Protein 3QZR (pdb70)

Secondary structure (DSSP, 8-state):
-HHHHHHHHHHHHHEEEEEETTEEEEEEEEEBTEEEEEGGG---SEEEETTEEEEEEEEEE---TT----SEEEEEE-SS--B---GGGS-SS---EEEEEEEE--SSS-SEEEEEEEEEEEEEEEETTEEEEEEEEESS---TT-TTPEEEETTEEEEEEEEE-SS-EEEEE--GGGG-/-HHHHHHHHHEEEEEETTEEEEEEEEEBTEEEEEGGG---SEEEETTEEEEEEEEEE---TT-S--SEEEEEE--SS-B---GGGS-SS---EEEEEEEE--SSS-SEEEEEEEEEEEEEEEETTEEEEEEEEESS---TT-TTPEEEETTEEEEEEEEE-SS-EEEEE--GGGG-

Radius of gyration: 22.81 Å; Cα contacts (8 Å, |Δi|>4): 1149; chains: 2; bounding box: 52×54×56 Å

Organism: Human enterovirus 71 (NCBI:txid39054)

Foldseek 3Di:
DLWVVQLLVQCVQFWWWKAAPQGTFIWGHAWFQKIKFFVSRVHDQWIATPNDIWGWPDKAFDADPVRAGLRMIMTGTPDPDTGDHLLVQEAQDADWDAWKWWFTDYPVQHGDIDTQGTWAFDFWDCAVNGTHGQKTKTQAQDDPNRFQTWITGRSHTFFTWDDDDRGMTMTRTDHSVSPD/DLLVVQQVQFWWWKAAPQGTFIWGAAKFQKIKFFVSRVHDQWIATPNDIWGWPDKDFDADPVGAGLRMIMTGTDDPDIGDHLLVQAAQDADWDAQKWWFTDHPVDHGDIDRQGTWAADFWDCAVNRIHGQKTKGQDQDDPNRFQTWIDDPSHTFFTWDDDDRGMTMTRTDHSVVPD

Sequence (356 aa):
GPSSLDFALSSLLRRRRNVRQVQQTDQGHFTMLGVRRDRLAVLPRRHHSQQPGKKTTIWWIEEHKKLVNVLDDAVVEELLVVDDEEQQGGVVNNLALTLLIITLDDTNEEKFRRDITKKFIPEENISSTASDATLVINTEEHMPSMMFFVPVGDVVQQYGFLNNLSGKKPTHHRRTMMMYNNFPTKKAGQCGGVVTTSSVGKKIIGIHIGGNGRRQQGFCAGLKRSYFADFALSSLLRRRRNVRRQVQQTTDQGHFTMLGVRRDRRLAVVLPRRHHSQQPGKKTIWWIEEHKKLVNVLDAVVEELLVVDDEEQQQGGVVNLALTLITLDTTNEEKFRRDITKKFIPENNISSTASDATLVINTEHHMPSMMFFVPVGDDVVQQYGFFLNLSGKKPPTHHRRTMMYNFPTKKAGQCGGVVTTSVGKKIIGIHIGGNGRQQGFCAGLKRSYFA

InterPro domains:
  IPR000199 Peptidase C3A/C3B, picornaviral [PF00548] (1-166)
  IPR009003 Peptidase S1, PA clan [SSF50494] (2-183)
  IPR044067 Picornavirales 3C/3C-like protease domain [PS51874] (1-179)

Solvent-accessible surface area: 16032 Å² total; per-residue (Å²): 79,103,25,98,92,24,0,61,46,1,15,175,121,0,2,33,29,4,67,14,151,87,22,36,9,0,0,0,0,0,84,69,92,24,0,1,0,2,67,114,0,113,21,38,167,74,2,110,17,77,135,120,97,12,70,9,85,76,48,68,77,14,112,25,38,26,67,26,28,4,6,2,7,30,1,36,3,68,34,142,73,110,7,81,72,0,18,172,75,0,18,39,63,34,23,74,16,75,101,2,2,0,0,0,9,1,86,130,45,73,66,64,69,19,93,7,30,84,1,65,113,99,14,98,19,93,45,125,66,97,71,1,50,13,0,0,26,1,114,56,58,8,123,96,30,13,26,0,0,0,0,0,15,86,28,60,0,0,0,0,4,13,10,45,93,48,200,41,0,8,0,1,2,0,2,70,9,15,7,87,155,55,17,101,36,0,14,174,95,0,0,52,31,4,71,14,152,100,23,38,13,0,0,0,0,0,53,59,98,26,0,1,0,0,57,53,0,103,22,40,176,77,2,111,21,71,135,137,99,14,66,14,90,76,48,78,84,11,102,25,59,52,61,40,30,4,3,2,1,27,1,36,5,70,38,169,118,146,20,63,78,0,15,151,80,0,19,37,52,34,29,59,14,80,121,1,35,0,0,0,7,1,90,132,48,73,62,63,81,18,93,4,25,80,0,60,150,107,27,112,17,101,38,120,61,80,71,1,40,26,3,4,31,0,105,55,58,8,116,98,29,13,21,1,0,0,0,6,9,130,31,57,0,0,0,0,4,3,9,44,93,47,188,42,0,10,0,1,2,0,2,46,6,19,4,76

Nearest PDB structures (foldseek):
  3qzr-assembly2_B  TM=1.006E+00  e=8.701E-36  Enterovirus A71
  3r0f-assembly2_B  TM=1.005E+00  e=1.013E-34  Enterovirus A71
  3qzq-assembly2_B  TM=1.000E+00  e=8.560E-34  Enterovirus A71
  3sjk-assembly1_A  TM=9.995E-01  e=2.489E-33  Enterovirus A71
  5c1y-assembly1_A  TM=9.981E-01  e=2.237E-33  Enterovirus A71

Structure (mmCIF, N/CA/C/O backbone):
data_3QZR
#
_entry.id   3QZR
#
_cell.length_a   69.785
_cell.length_b   97.822
_cell.length_c   102.540
_cell.angle_alpha   90.00
_cell.angle_beta   90.00
_cell.angle_gamma   90.00
#
_symmetry.space_group_name_H-M   'I 21 21 21'
#
loop_
_entity.id
_entity.type
_entity.pdbx_description
1 polymer '3C protein'
2 non-polymer '4-{2-(4-FLUORO-BENZYL)-6-METHYL-5-[(5-METHYL-ISOXAZOLE-3-CARBONYL)-AMINO]-4-OXO-HEPTANOYLAMINO}-5-(2-OXO-PYRROLIDIN-3-YL)-PENTANOIC ACID ETHYL ESTER'
3 non-polymer 1,2-ETHANEDIOL
4 water water
#
loop_
_atom_site.group_PDB
_atom_site.id
_atom_site.type_symbol
_atom_site.label_atom_id
_atom_site.label_alt_id
_atom_site.label_comp_id
_atom_site.label_asym_id
_atom_site.label_entity_id
_atom_site.label_seq_id
_atom_site.pdbx_PDB_ins_code
_atom_site.Cartn_x
_atom_site.Cartn_y
_atom_site.Cartn_z
_atom_site.occupancy
_atom_site.B_iso_or_equiv
_atom_site.auth_seq_id
_atom_site.auth_comp_id
_atom_site.auth_asym_id
_atom_site.auth_atom_id
_atom_site.pdbx_PDB_model_num
ATOM 1 N N . GLY A 1 5 ? 18.031 -17.840 2.978 1.00 34.24 1 GLY A N 1
ATOM 2 C CA . GLY A 1 5 ? 17.424 -17.991 1.620 1.00 33.00 1 GLY A CA 1
ATOM 3 C C . GLY A 1 5 ? 15.906 -17.859 1.546 1.00 30.83 1 GLY A C 1
ATOM 4 O O . GLY A 1 5 ? 15.397 -16.954 0.899 1.00 30.60 1 GLY A O 1
ATOM 8 N N . PRO A 1 6 ? 15.169 -18.775 2.188 1.00 30.46 2 PRO A N 1
ATOM 9 C CA . PRO A 1 6 ? 13.707 -18.795 2.020 1.00 30.31 2 PRO A CA 1
ATOM 10 C C . PRO A 1 6 ? 13.007 -17.466 2.370 1.00 28.15 2 PRO A C 1
ATOM 11 O O . PRO A 1 6 ? 12.043 -17.070 1.714 1.00 27.71 2 PRO A O 1
ATOM 22 N N . SER A 1 7 ? 13.517 -16.791 3.395 1.00 27.76 3 SER A N 1
ATOM 23 C CA A SER A 1 7 ? 12.948 -15.544 3.889 0.35 26.95 3 SER A CA 1
ATOM 24 C CA B SER A 1 7 ? 12.939 -15.539 3.874 0.65 26.85 3 SER A CA 1
ATOM 25 C C . SER A 1 7 ? 13.145 -14.355 2.940 1.00 25.66 3 SER A C 1
ATOM 26 O O . SER A 1 7 ? 12.203 -13.576 2.646 1.00 25.29 3 SER A O 1
ATOM 41 N N . LEU A 1 8 ? 14.381 -14.171 2.510 1.00 25.56 4 LEU A N 1
ATOM 42 C CA . LEU A 1 8 ? 14.707 -13.074 1.621 1.00 24.60 4 LEU A CA 1
ATOM 43 C C . LEU A 1 8 ? 14.057 -13.357 0.298 1.00 22.94 4 LEU A C 1
ATOM 44 O O . LEU A 1 8 ? 13.573 -12.440 -0.383 1.00 22.10 4 LEU A O 1
ATOM 60 N N . ASP A 1 9 ? 13.996 -14.636 -0.045 1.00 23.66 5 ASP A N 1
ATOM 61 C CA . ASP A 1 9 ? 13.391 -15.063 -1.286 1.00 23.27 5 ASP A CA 1
ATOM 62 C C . ASP A 1 9 ? 11.892 -14.778 -1.255 1.00 21.80 5 ASP A C 1
ATOM 63 O O . ASP A 1 9 ? 11.335 -14.323 -2.243 1.00 22.81 5 ASP A O 1
ATOM 72 N N . PHE A 1 10 ? 11.237 -15.032 -0.120 1.00 21.02 6 PHE A N 1
ATOM 73 C CA . PHE A 1 10 ? 9.807 -14.750 0.015 1.00 18.84 6 PHE A CA 1
ATOM 74 C C . PHE A 1 10 ? 9.554 -13.269 -0.210 1.00 16.18 6 PHE A C 1
ATOM 75 O O . PHE A 1 10 ? 8.601 -12.868 -0.896 1.00 17.37 6 PHE A O 1
ATOM 92 N N . ALA A 1 11 ? 10.406 -12.446 0.390 1.00 16.44 7 ALA A N 1
ATOM 93 C CA . ALA A 1 11 ? 10.257 -11.016 0.261 1.00 16.12 7 ALA A CA 1
ATOM 94 C C . ALA A 1 11 ? 10.349 -10.585 -1.217 1.00 15.04 7 ALA A C 1
ATOM 95 O O . ALA A 1 11 ? 9.561 -9.781 -1.713 1.00 14.24 7 ALA A O 1
ATOM 102 N N . LEU A 1 12 ? 11.312 -11.143 -1.939 1.00 17.58 8 LEU A N 1
ATOM 103 C CA . LEU A 1 12 ? 11.479 -10.795 -3.348 1.00 18.96 8 LEU A CA 1
ATOM 104 C C . LEU A 1 12 ? 10.268 -11.184 -4.215 1.00 18.97 8 LEU A C 1
ATOM 105 O O . LEU A 1 12 ? 9.824 -10.400 -5.059 1.00 19.11 8 LEU A O 1
ATOM 121 N N . SER A 1 13 ? 9.666 -12.342 -3.970 1.00 20.47 9 SER A N 1
ATOM 122 C CA A SER A 1 13 ? 8.460 -12.724 -4.706 0.50 20.34 9 SER A CA 1
ATOM 123 C CA B SER A 1 13 ? 8.455 -12.727 -4.689 0.50 20.24 9 SER A CA 1
ATOM 124 C C . SER A 1 13 ? 7.301 -11.743 -4.436 1.00 18.94 9 SER A C 1
ATOM 125 O O . SER A 1 13 ? 6.552 -11.319 -5.331 1.00 20.02 9 SER A O 1
ATOM 140 N N . LEU A 1 14 ? 7.156 -11.345 -3.201 1.00 15.25 10 LEU A N 1
ATOM 141 C CA . LEU A 1 14 ? 6.078 -10.452 -2.824 1.00 13.86 10 LEU A CA 1
ATOM 142 C C . LEU A 1 14 ? 6.253 -9.110 -3.513 1.00 13.49 10 LEU A C 1
ATOM 143 O O . LEU A 1 14 ? 5.291 -8.486 -3.957 1.00 13.27 10 LEU A O 1
ATOM 159 N N . LEU A 1 15 ? 7.495 -8.649 -3.556 1.00 14.72 11 LEU A N 1
ATOM 160 C CA . LEU A 1 15 ? 7.774 -7.370 -4.178 1.00 15.53 11 LEU A CA 1
ATOM 161 C C . LEU A 1 15 ? 7.172 -7.338 -5.593 1.00 15.55 11 LEU A C 1
ATOM 162 O O . LEU A 1 15 ? 6.454 -6.397 -5.987 1.00 15.86 11 LEU A O 1
ATOM 178 N N . ARG A 1 16 ? 7.461 -8.371 -6.372 1.00 19.15 12 ARG A N 1
ATOM 179 C CA A ARG A 1 16 ? 7.049 -8.362 -7.764 0.52 20.31 12 ARG A CA 1
ATOM 180 C CA B ARG A 1 16 ? 7.053 -8.418 -7.772 0.48 20.47 12 ARG A CA 1
ATOM 181 C C . ARG A 1 16 ? 5.543 -8.406 -7.975 1.00 19.82 12 ARG A C 1
ATOM 182 O O . ARG A 1 16 ? 5.014 -7.693 -8.813 1.00 20.58 12 ARG A O 1
ATOM 223 N N . ARG A 1 17 ? 4.844 -9.232 -7.225 1.00 19.09 13 ARG A N 1
ATOM 224 C CA A ARG A 1 17 ? 3.429 -9.470 -7.476 0.41 18.42 13 ARG A CA 1
ATOM 225 C CA B ARG A 1 17 ? 3.429 -9.450 -7.490 0.59 18.40 13 ARG A CA 1
ATOM 226 C C . ARG A 1 17 ? 2.492 -8.561 -6.670 1.00 16.16 13 ARG A C 1
ATOM 227 O O . ARG A 1 17 ? 1.313 -8.390 -7.016 1.00 16.34 13 ARG A O 1
ATOM 268 N N . ASN A 1 18 ? 2.981 -7.981 -5.581 1.00 13.19 14 ASN A N 1
ATOM 269 C CA . ASN A 1 18 ? 2.073 -7.322 -4.635 1.00 10.78 14 ASN A CA 1
ATOM 270 C C . ASN A 1 18 ? 2.538 -5.981 -4.058 1.00 9.93 14 ASN A C 1
ATOM 271 O O . ASN A 1 18 ? 1.860 -5.425 -3.207 1.00 12.71 14 ASN A O 1
ATOM 282 N N . VAL A 1 19 ? 3.701 -5.478 -4.427 1.00 9.15 15 VAL A N 1
ATOM 283 C CA . VAL A 1 19 ? 4.175 -4.242 -3.820 1.00 9.24 15 VAL A CA 1
ATOM 284 C C . VAL A 1 19 ? 4.332 -3.193 -4.904 1.00 11.10 15 VAL A C 1
ATOM 285 O O . VAL A 1 19 ? 4.941 -3.465 -5.917 1.00 15.17 15 VAL A O 1
ATOM 298 N N . ARG A 1 20 ? 3.748 -2.015 -4.702 1.00 9.15 16 ARG A N 1
ATOM 299 C CA . ARG A 1 20 ? 3.673 -1.009 -5.753 1.00 9.04 16 ARG A CA 1
ATOM 300 C C . ARG A 1 20 ? 4.111 0.369 -5.246 1.00 7.89 16 ARG A C 1
ATOM 301 O O . ARG A 1 20 ? 3.909 0.729 -4.081 1.00 8.52 16 ARG A O 1
ATOM 322 N N . GLN A 1 21 ? 4.675 1.154 -6.164 1.00 7.64 17 GLN A N 1
ATOM 323 C CA . GLN A 1 21 ? 5.053 2.531 -5.907 1.00 7.62 17 GLN A CA 1
ATOM 324 C C . GLN A 1 21 ? 3.844 3.444 -6.050 1.00 7.32 17 GLN A C 1
ATOM 325 O O . GLN A 1 21 ? 3.176 3.415 -7.087 1.00 8.36 17 GLN A O 1
ATOM 339 N N . VAL A 1 22 ? 3.589 4.280 -5.046 1.00 7.36 18 VAL A N 1
ATOM 340 C CA . VAL A 1 22 ? 2.489 5.220 -5.113 1.00 7.66 18 VAL A CA 1
ATOM 341 C C . VAL A 1 22 ? 2.926 6.607 -4.681 1.00 7.80 18 VAL A C 1
ATOM 342 O O . VAL A 1 22 ? 3.933 6.818 -3.995 1.00 8.16 18 VAL A O 1
ATOM 355 N N . GLN A 1 23 ? 2.131 7.579 -5.107 1.00 8.72 19 GLN A N 1
ATOM 356 C CA A GLN A 1 23 ? 2.288 8.961 -4.658 0.64 9.52 19 GLN A CA 1
ATOM 357 C CA B GLN A 1 23 ? 2.279 8.961 -4.662 0.36 10.15 19 GLN A CA 1
ATOM 358 C C . GLN A 1 23 ? 0.921 9.561 -4.393 1.00 9.85 19 GLN A C 1
ATOM 359 O O . GLN A 1 23 ? 0.010 9.446 -5.219 1.00 10.50 19 GLN A O 1
ATOM 386 N N . THR A 1 24 ? 0.787 10.202 -3.240 1.00 10.53 20 THR A N 1
ATOM 387 C CA . THR A 1 24 ? -0.386 11.005 -2.911 1.00 11.34 20 THR A CA 1
ATOM 388 C C . THR A 1 24 ? 0.094 12.458 -2.734 1.00 12.16 20 THR A C 1
ATOM 389 O O . THR A 1 24 ? 1.282 12.755 -2.866 1.00 12.69 20 THR A O 1
ATOM 400 N N . ASP A 1 25 ? -0.799 13.369 -2.358 1.00 13.61 21 ASP A N 1
ATOM 401 C CA . ASP A 1 25 ? -0.371 14.730 -2.053 1.00 15.53 21 ASP A CA 1
ATOM 402 C C . ASP A 1 25 ? 0.550 14.781 -0.840 1.00 14.75 21 ASP A C 1
ATOM 403 O O . ASP A 1 25 ? 1.201 15.789 -0.617 1.00 16.24 21 ASP A O 1
ATOM 412 N N . GLN A 1 26 ? 0.606 13.713 -0.049 1.00 13.68 22 GLN A N 1
ATOM 413 C CA . GLN A 1 26 ? 1.511 13.664 1.098 1.00 14.68 22 GLN A CA 1
ATOM 414 C C . GLN A 1 26 ? 2.901 13.143 0.751 1.00 14.58 22 GLN A C 1
ATOM 415 O O . GLN A 1 26 ? 3.788 13.158 1.600 1.00 16.46 22 GLN A O 1
ATOM 429 N N . GLY A 1 27 ? 3.089 12.666 -0.474 1.00 13.81 23 GLY A N 1
ATOM 430 C CA . GLY A 1 27 ? 4.393 12.198 -0.904 1.00 13.72 23 GLY A CA 1
ATOM 431 C C . GLY A 1 27 ? 4.417 10.778 -1.434 1.00 11.83 23 GLY A C 1
ATOM 432 O O . GLY A 1 27 ? 3.408 10.258 -1.888 1.00 11.48 23 GLY A O 1
ATOM 436 N N . HIS A 1 28 ? 5.593 10.170 -1.369 1.00 11.22 24 HIS A N 1
ATOM 437 C CA . HIS A 1 28 ? 5.841 8.864 -1.926 1.00 10.63 24 HIS A CA 1
ATOM 438 C C . HIS A 1 28 ? 5.697 7.786 -0.857 1.00 9.32 24 HIS A C 1
ATOM 439 O O . HIS A 1 28 ? 6.239 7.923 0.246 1.00 11.05 24 HIS A O 1
ATOM 454 N N . PHE A 1 29 ? 5.020 6.703 -1.214 1.00 8.20 25 PHE A N 1
ATOM 455 C CA . PHE A 1 29 ? 4.791 5.586 -0.308 1.00 7.85 25 PHE A CA 1
ATOM 456 C C . PHE A 1 29 ? 4.896 4.277 -1.046 1.00 7.19 25 PHE A C 1
ATOM 457 O O . PHE A 1 29 ? 4.718 4.205 -2.257 1.00 7.89 25 PHE A O 1
ATOM 474 N N . THR A 1 30 ? 5.132 3.222 -0.275 1.00 6.38 26 THR A N 1
ATOM 475 C CA . THR A 1 30 ? 5.000 1.851 -0.745 1.00 6.40 26 THR A CA 1
ATOM 476 C C . THR A 1 30 ? 3.576 1.370 -0.425 1.00 6.45 26 THR A C 1
ATOM 477 O O . THR A 1 30 ? 3.063 1.678 0.642 1.00 7.51 26 THR A O 1
ATOM 488 N N . MET A 1 31 ? 2.961 0.646 -1.362 1.00 6.56 27 MET A N 1
ATOM 489 C CA . MET A 1 31 ? 1.623 0.101 -1.184 1.00 6.60 27 MET A CA 1
ATOM 490 C C . MET A 1 31 ? 1.649 -1.413 -1.288 1.00 6.44 27 MET A C 1
ATOM 491 O O . MET A 1 31 ? 2.250 -1.967 -2.188 1.00 7.89 27 MET A O 1
ATOM 505 N N . LEU A 1 32 ? 0.982 -2.081 -0.345 1.00 6.74 28 LEU A N 1
ATOM 506 C CA . LEU A 1 32 ? 0.775 -3.524 -0.405 1.00 6.51 28 LEU A CA 1
ATOM 507 C C . LEU A 1 32 ? -0.588 -3.838 -1.032 1.00 6.62 28 LEU A C 1
ATOM 508 O O . LEU A 1 32 ? -1.623 -3.487 -0.496 1.00 7.55 28 LEU A O 1
ATOM 524 N N . GLY A 1 33 ? -0.557 -4.496 -2.185 1.00 7.40 29 GLY A N 1
ATOM 525 C CA . GLY A 1 33 ? -1.761 -5.058 -2.793 1.00 8.05 29 GLY A CA 1
ATOM 526 C C . GLY A 1 33 ? -2.084 -6.361 -2.083 1.00 7.47 29 GLY A C 1
ATOM 527 O O . GLY A 1 33 ? -1.236 -7.225 -1.923 1.00 8.88 29 GLY A O 1
ATOM 531 N N . VAL A 1 34 ? -3.318 -6.488 -1.622 1.00 8.04 30 VAL A N 1
ATOM 532 C CA . VAL A 1 34 ? -3.703 -7.598 -0.761 1.00 8.95 30 VAL A CA 1
ATOM 533 C C . VAL A 1 34 ? -4.441 -8.712 -1.505 1.00 8.95 30 VAL A C 1
ATOM 534 O O . VAL A 1 34 ? -4.119 -9.897 -1.374 1.00 9.96 30 VAL A O 1
ATOM 547 N N A ARG A 1 35 ? -5.463 -8.332 -2.270 0.43 9.53 31 ARG A N 1
ATOM 548 N N B ARG A 1 35 ? -5.417 -8.322 -2.316 0.57 9.00 31 ARG A N 1
ATOM 549 C CA A ARG A 1 35 ? -6.247 -9.290 -3.058 0.43 10.39 31 ARG A CA 1
ATOM 550 C CA B ARG A 1 35 ? -6.263 -9.272 -3.037 0.57 9.62 31 ARG A CA 1
ATOM 551 C C A ARG A 1 35 ? -7.175 -8.536 -4.001 0.43 10.00 31 ARG A C 1
ATOM 552 C C B ARG A 1 35 ? -7.074 -8.455 -4.025 0.57 9.41 31 ARG A C 1
ATOM 553 O O A ARG A 1 35 ? -7.915 -7.641 -3.594 0.43 10.58 31 ARG A O 1
ATOM 554 O O B ARG A 1 35 ? -7.593 -7.394 -3.675 0.57 10.30 31 ARG A O 1
ATOM 595 N N . ASP A 1 36 ? -7.153 -8.918 -5.270 1.00 10.94 32 ASP A N 1
ATOM 596 C CA . ASP A 1 36 ? -7.991 -8.278 -6.282 1.00 11.66 32 ASP A CA 1
ATOM 597 C C . ASP A 1 36 ? -7.740 -6.785 -6.335 1.00 9.92 32 ASP A C 1
ATOM 598 O O . ASP A 1 36 ? -6.633 -6.397 -6.651 1.00 10.69 32 ASP A O 1
ATOM 608 N N . ARG A 1 37 ? -8.718 -5.921 -6.044 1.00 9.71 33 ARG A N 1
ATOM 609 C CA . ARG A 1 37 ? -8.515 -4.470 -6.116 1.00 9.79 33 ARG A CA 1
ATOM 610 C C . ARG A 1 37 ? -8.273 -3.824 -4.746 1.00 8.61 33 ARG A C 1
ATOM 611 O O . ARG A 1 37 ? -8.223 -2.604 -4.631 1.00 9.51 33 ARG A O 1
ATOM 632 N N . LEU A 1 38 ? -8.103 -4.639 -3.708 1.00 8.40 34 LEU A N 1
ATOM 633 C CA . LEU A 1 38 ? -7.922 -4.181 -2.333 1.00 8.56 34 LEU A CA 1
ATOM 634 C C . LEU A 1 38 ? -6.437 -4.045 -2.006 1.00 8.00 34 LEU A C 1
ATOM 635 O O . LEU A 1 38 ? -5.646 -4.976 -2.213 1.00 9.05 34 LEU A O 1
ATOM 651 N N . ALA A 1 39 ? -6.077 -2.894 -1.454 1.00 8.04 35 ALA A N 1
ATOM 652 C CA . ALA A 1 39 ? -4.712 -2.605 -1.040 1.00 8.09 35 ALA A CA 1
ATOM 653 C C . ALA A 1 39 ? -4.716 -1.893 0.299 1.00 7.72 35 ALA A C 1
ATOM 654 O O . ALA A 1 39 ? -5.752 -1.443 0.783 1.00 9.03 35 ALA A O 1
ATOM 661 N N . VAL A 1 40 ? -3.542 -1.777 0.891 1.00 8.50 36 VAL A N 1
ATOM 662 C CA . VAL A 1 40 ? -3.383 -1.089 2.164 1.00 8.47 36 VAL A CA 1
ATOM 663 C C . VAL A 1 40 ? -2.225 -0.104 2.084 1.00 8.55 36 VAL A C 1
ATOM 664 O O . VAL A 1 40 ? -1.207 -0.362 1.469 1.00 9.31 36 VAL A O 1
ATOM 677 N N . LEU A 1 41 ? -2.423 1.031 2.758 1.00 9.04 37 LEU A N 1
ATOM 678 C CA . LEU A 1 41 ? -1.483 2.149 2.834 1.00 10.03 37 LEU A CA 1
ATOM 679 C C . LEU A 1 41 ? -1.384 2.627 4.266 1.00 9.31 37 LEU A C 1
ATOM 680 O O . LEU A 1 41 ? -2.317 2.481 5.034 1.00 9.89 37 LEU A O 1
ATOM 696 N N . PRO A 1 42 ? -0.292 3.316 4.616 1.00 9.67 38 PRO A N 1
ATOM 697 C CA . PRO A 1 42 ? -0.297 4.051 5.897 1.00 10.02 38 PRO A CA 1
ATOM 698 C C . PRO A 1 42 ? -1.381 5.115 5.870 1.00 9.69 38 PRO A C 1
ATOM 699 O O . PRO A 1 42 ? -1.571 5.811 4.868 1.00 10.86 38 PRO A O 1
ATOM 710 N N . ARG A 1 43 ? -2.066 5.284 6.993 1.00 11.00 39 ARG A N 1
ATOM 711 C CA A ARG A 1 43 ? -3.083 6.319 7.175 0.25 11.78 39 ARG A CA 1
ATOM 712 C CA B ARG A 1 43 ? -3.091 6.300 7.089 0.75 12.12 39 ARG A CA 1
ATOM 713 C C . ARG A 1 43 ? -2.541 7.705 6.773 1.00 10.89 39 ARG A C 1
ATOM 714 O O . ARG A 1 43 ? -3.229 8.511 6.138 1.00 11.27 3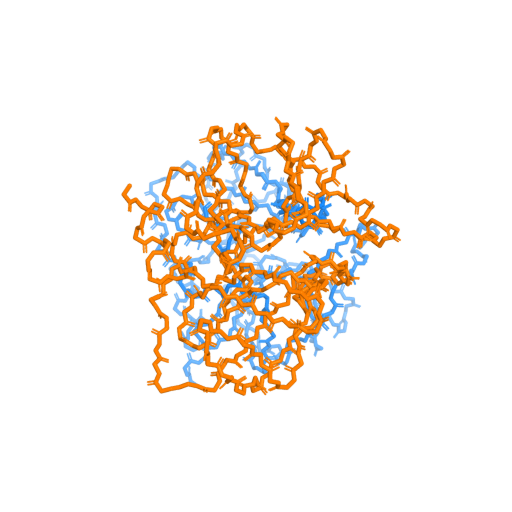9 ARG A O 1
ATOM 755 N N . HIS A 1 44 ? -1.297 7.972 7.161 1.00 11.23 40 HIS A N 1
ATOM 756 C CA A HIS A 1 44 ? -0.666 9.264 6.962 0.61 11.70 40 HIS A CA 1
ATOM 757 C CA B HIS A 1 44 ? -0.712 9.302 6.965 0.39 11.70 40 HIS A CA 1
ATOM 758 C C . HIS A 1 44 ? -0.536 9.640 5.488 1.00 10.91 40 HIS A C 1
ATOM 759 O O . HIS A 1 44 ? -0.382 10.813 5.155 1.00 11.81 40 HIS A O 1
ATOM 784 N N . SER A 1 45 ? -0.616 8.657 4.594 1.00 10.55 41 SER A N 1
ATOM 785 C CA . SER A 1 45 ? -0.565 8.976 3.159 1.00 11.18 41 SER A CA 1
ATOM 786 C C . SER A 1 45 ? -1.811 9.713 2.675 1.00 10.86 41 SER A C 1
ATOM 787 O O . SER A 1 45 ? -1.785 10.351 1.636 1.00 11.54 41 SER A O 1
ATOM 795 N N . GLN A 1 46 ? -2.910 9.601 3.416 1.00 11.74 42 GLN A N 1
ATOM 796 C CA A GLN A 1 46 ? -4.148 10.318 3.108 0.43 13.11 42 GLN A CA 1
ATOM 797 C CA B GLN A 1 46 ? -4.141 10.331 3.102 0.57 13.05 42 GLN A CA 1
ATOM 798 C C . GLN A 1 46 ? -4.524 10.237 1.629 1.00 12.83 42 GLN A C 1
ATOM 799 O O . GLN A 1 46 ? -4.654 11.255 0.944 1.00 14.38 42 GLN A O 1
ATOM 826 N N . PRO A 1 47 ? -4.748 9.014 1.130 1.00 12.53 43 PRO A N 1
ATOM 827 C CA . PRO A 1 47 ? -5.141 8.861 -0.279 1.00 13.45 43 PRO A CA 1
ATOM 828 C C . PRO A 1 47 ? -6.439 9.596 -0.552 1.00 14.15 43 PRO A C 1
ATOM 829 O O . PRO A 1 47 ? -7.366 9.583 0.261 1.00 15.38 43 PRO A O 1
ATOM 840 N N . GLY A 1 48 ? -6.488 10.236 -1.711 1.00 14.81 44 GLY A N 1
ATOM 841 C CA . GLY A 1 48 ? -7.661 10.967 -2.150 1.00 15.43 44 GLY A CA 1
ATOM 842 C C . GLY A 1 48 ? -8.466 10.186 -3.158 1.00 14.02 44 GLY A C 1
ATOM 843 O O . GLY A 1 48 ? -8.382 8.974 -3.232 1.00 15.03 44 GLY A O 1
ATOM 847 N N . LYS A 1 49 ? -9.237 10.903 -3.957 1.00 14.05 45 LYS A N 1
ATOM 848 C CA A LYS A 1 49 ? -10.082 10.293 -4.965 0.30 13.66 45 LYS A CA 1
ATOM 849 C CA B LYS A 1 49 ? -10.085 10.278 -4.951 0.70 13.77 45 LYS A CA 1
ATOM 850 C C . LYS A 1 49 ? -9.272 9.726 -6.118 1.00 11.92 45 LYS A C 1
ATOM 851 O O . LYS A 1 49 ? -9.743 8.840 -6.820 1.00 11.75 45 LYS A O 1
ATOM 888 N N . THR A 1 50 ? -8.078 10.265 -6.320 1.00 11.66 46 THR A N 1
ATOM 889 C CA A THR A 1 50 ? -7.148 9.797 -7.333 0.61 11.14 46 THR A CA 1
ATOM 890 C CA B THR A 1 50 ? -7.155 9.692 -7.289 0.39 11.31 46 THR A CA 1
ATOM 891 C C . THR A 1 50 ? -5.781 9.593 -6.674 1.00 10.43 46 THR A C 1
ATOM 892 O O . THR A 1 50 ? -5.402 10.394 -5.828 1.00 11.81 46 THR A O 1
ATOM 913 N N . ILE A 1 51 ? -5.056 8.569 -7.086 1.00 9.59 47 ILE A N 1
ATOM 914 C CA . ILE A 1 51 ? -3.732 8.299 -6.579 1.00 9.64 47 ILE A CA 1
ATOM 915 C C . ILE A 1 51 ? -2.841 7.978 -7.761 1.00 8.93 47 ILE A C 1
ATOM 916 O O . ILE A 1 51 ? -3.306 7.406 -8.734 1.00 10.30 47 ILE A O 1
ATOM 932 N N . TRP A 1 52 ? -1.558 8.311 -7.647 1.00 9.00 48 TRP A N 1
ATOM 933 C CA A TRP A 1 52 ? -0.584 7.868 -8.634 0.69 9.30 48 TRP A CA 1
ATOM 934 C CA B TRP A 1 52 ? -0.546 7.922 -8.603 0.31 9.56 48 TRP A CA 1
ATOM 935 C C . TRP A 1 52 ? -0.059 6.507 -8.212 1.00 8.65 48 TRP A C 1
ATOM 936 O O . TRP A 1 52 ? 0.374 6.310 -7.073 1.00 9.09 48 TRP A O 1
ATOM 977 N N . ILE A 1 53 ? -0.104 5.562 -9.144 1.00 9.51 49 ILE A N 1
ATOM 978 C CA . ILE A 1 53 ? 0.442 4.231 -8.950 1.00 10.21 49 ILE A CA 1
ATOM 979 C C . ILE A 1 53 ? 1.293 3.900 -10.150 1.00 10.75 49 ILE A C 1
ATOM 980 O O . ILE A 1 53 ? 0.812 3.798 -11.274 1.00 11.48 49 ILE A O 1
ATOM 996 N N . GLU A 1 54 ? 2.582 3.763 -9.936 1.00 12.50 50 GLU A N 1
ATOM 997 C CA A GLU A 1 54 ? 3.434 3.312 -11.025 0.49 13.76 50 GLU A CA 1
ATOM 998 C CA B GLU A 1 54 ? 3.559 3.499 -10.994 0.51 13.91 50 GLU A CA 1
ATOM 999 C C . GLU A 1 54 ? 3.256 4.208 -12.290 1.00 13.69 50 GLU A C 1
ATOM 1000 O O . GLU A 1 54 ? 3.141 3.662 -13.397 1.00 14.48 50 GLU A O 1
ATOM 1023 N N . HIS A 1 55 ? 3.211 5.514 -12.111 1.00 13.57 51 HIS A N 1
ATOM 1024 C CA . HIS A 1 55 ? 3.152 6.482 -13.212 1.00 14.22 51 HIS A CA 1
ATOM 1025 C C . HIS A 1 55 ? 1.828 6.565 -13.934 1.00 12.75 51 HIS A C 1
ATOM 1026 O O . HIS A 1 55 ? 1.736 7.164 -14.987 1.00 14.16 51 HIS A O 1
ATOM 1041 N N . LYS A 1 56 ? 0.795 6.016 -13.328 1.00 11.47 52 LYS A N 1
ATOM 1042 C CA A LYS A 1 56 ? -0.563 6.144 -13.816 0.39 11.46 52 LYS A CA 1
ATOM 1043 C CA B LYS A 1 56 ? -0.566 6.194 -13.816 0.61 11.59 52 LYS A CA 1
ATOM 1044 C C . LYS A 1 56 ? -1.453 6.738 -12.721 1.00 10.15 52 LYS A C 1
ATOM 1045 O O . LYS A 1 56 ? -1.319 6.387 -11.539 1.00 11.33 52 LYS A O 1
ATOM 1082 N N . LEU A 1 57 ? -2.380 7.584 -13.118 1.00 9.31 53 LEU A N 1
ATOM 1083 C CA . LEU A 1 57 ? -3.414 8.078 -12.239 1.00 9.80 53 LEU A CA 1
ATOM 1084 C C . LEU A 1 57 ? -4.556 7.083 -12.183 1.00 9.66 53 LEU A C 1
ATOM 1085 O O . LEU A 1 57 ? -5.068 6.667 -13.228 1.00 11.39 53 LEU A O 1
ATOM 1101 N N . VAL A 1 58 ? -4.961 6.706 -10.968 1.00 9.28 54 VAL A N 1
ATOM 1102 C CA . VAL A 1 58 ? -5.934 5.666 -10.727 1.00 9.79 54 VAL A CA 1
ATOM 1103 C C . VAL A 1 58 ? -7.043 6.217 -9.812 1.00 9.35 54 VAL A C 1
ATOM 1104 O O . VAL A 1 58 ? -6.752 6.823 -8.783 1.00 10.12 54 VAL A O 1
ATOM 1117 N N . ASN A 1 59 ? -8.292 5.985 -10.191 1.00 9.40 55 ASN A N 1
ATOM 1118 C CA . ASN A 1 59 ? -9.426 6.337 -9.355 1.00 9.99 55 ASN A CA 1
ATOM 1119 C C . ASN A 1 59 ? -9.498 5.416 -8.143 1.00 9.80 55 ASN A C 1
ATOM 1120 O O . ASN A 1 59 ? -9.272 4.210 -8.258 1.00 10.63 55 ASN A O 1
ATOM 1131 N N . VAL A 1 60 ? -9.849 5.994 -7.001 1.00 10.72 56 VAL A N 1
ATOM 1132 C CA . VAL A 1 60 ? -10.014 5.254 -5.767 1.00 11.35 56 VAL A CA 1
ATOM 1133 C C . VAL A 1 60 ? -11.503 5.098 -5.527 1.00 11.69 56 VAL A C 1
ATOM 1134 O O . VAL A 1 60 ? -12.218 6.078 -5.349 1.00 13.19 56 VAL A O 1
ATOM 1147 N N . LEU A 1 61 ? -11.974 3.858 -5.544 1.00 11.92 57 LEU A N 1
ATOM 1148 C CA . LEU A 1 61 ? -13.401 3.602 -5.370 1.00 13.83 57 LEU A CA 1
ATOM 1149 C C . LEU A 1 61 ? -13.851 3.812 -3.934 1.00 14.12 57 LEU A C 1
ATOM 1150 O O . LEU A 1 61 ? -14.970 4.247 -3.679 1.00 15.70 57 LEU A O 1
ATOM 1166 N N . ASP A 1 62 ? -12.976 3.474 -2.994 1.00 14.38 58 ASP A N 1
ATOM 1167 C CA A ASP A 1 62 ? -13.289 3.529 -1.570 0.67 15.12 58 ASP A CA 1
ATOM 1168 C CA B ASP A 1 62 ? -13.268 3.690 -1.588 0.33 15.42 58 ASP A CA 1
ATOM 1169 C C . ASP A 1 62 ? -11.985 3.641 -0.787 1.00 14.25 58 ASP A C 1
ATOM 1170 O O . ASP A 1 62 ? -10.996 3.035 -1.186 1.00 13.20 58 ASP A O 1
ATOM 1187 N N . ALA A 1 63 ? -12.007 4.354 0.333 1.00 14.75 59 ALA A N 1
ATOM 1188 C CA . ALA A 1 63 ? -10.872 4.405 1.241 1.00 15.19 59 ALA A CA 1
ATOM 1189 C C . ALA A 1 63 ? -11.445 4.466 2.641 1.00 14.08 59 ALA A C 1
ATOM 1190 O O . ALA A 1 63 ? -12.282 5.301 2.935 1.00 17.08 59 ALA A O 1
ATOM 1197 N N A VAL A 1 64 ? -10.972 3.571 3.509 0.54 13.19 60 VAL A N 1
ATOM 1198 N N B VAL A 1 64 ? -11.013 3.579 3.521 0.46 13.20 60 VAL A N 1
ATOM 1199 C CA A VAL A 1 64 ? -11.490 3.435 4.854 0.54 13.49 60 VAL A CA 1
ATOM 1200 C CA B VAL A 1 64 ? -11.515 3.626 4.869 0.46 13.30 60 VAL A CA 1
ATOM 1201 C C A VAL A 1 64 ? -10.336 3.337 5.821 0.54 11.50 60 VAL A C 1
ATOM 1202 C C B VAL A 1 64 ? -10.406 3.337 5.833 0.46 11.54 60 VAL A C 1
ATOM 1203 O O A VAL A 1 64 ? -9.438 2.511 5.658 0.54 11.48 60 VAL A O 1
ATOM 1204 O O B VAL A 1 64 ? -9.637 2.395 5.688 0.46 11.55 60 VAL A O 1
ATOM 1229 N N . GLU A 1 65 ? -10.339 4.193 6.827 1.00 11.89 61 GLU A N 1
ATOM 1230 C CA A GLU A 1 65 ? -9.384 4.005 7.906 0.64 13.14 61 GLU A CA 1
ATOM 1231 C CA B GLU A 1 65 ? -9.420 4.024 7.921 0.36 13.50 61 GLU A CA 1
ATOM 1232 C C . GLU A 1 65 ? -9.733 2.738 8.668 1.00 12.75 61 GLU A C 1
ATOM 1233 O O . GLU A 1 65 ? -10.884 2.461 8.991 1.00 14.29 61 GLU A O 1
ATOM 1256 N N A LEU A 1 66 ? -8.765 1.902 8.957 0.53 11.07 62 LEU A N 1
ATOM 1257 N N B LEU A 1 66 ? -8.642 2.022 8.891 0.47 14.20 62 LEU A N 1
ATOM 1258 C CA A LEU A 1 66 ? -9.067 0.586 9.534 0.53 10.15 62 LEU A CA 1
ATOM 1259 C CA B LEU A 1 66 ? -8.584 0.912 9.797 0.47 15.88 62 LEU A CA 1
ATOM 1260 C C A LEU A 1 66 ? -9.629 0.675 10.958 0.53 8.84 62 LEU A C 1
ATOM 1261 C C B LEU A 1 66 ? -8.477 1.430 11.218 0.47 14.67 62 LEU A C 1
ATOM 1262 O O A LEU A 1 66 ? -9.083 1.375 11.785 0.53 8.58 62 LEU A O 1
ATOM 1263 O O B LEU A 1 66 ? -7.513 2.126 11.627 0.47 14.73 62 LEU A O 1
ATOM 1294 N N A VAL A 1 67 ? -10.703 -0.049 11.247 0.53 9.74 63 VAL A N 1
ATOM 1295 N N B VAL A 1 67 ? -9.493 1.071 11.980 0.47 14.67 63 VAL A N 1
ATOM 1296 C CA A VAL A 1 67 ? -11.300 -0.101 12.572 0.53 10.93 63 VAL A CA 1
ATOM 1297 C CA B VAL A 1 67 ? -9.464 1.288 13.405 0.47 14.52 63 VAL A CA 1
ATOM 1298 C C A VAL A 1 67 ? -11.588 -1.553 12.907 0.53 9.21 63 VAL A C 1
ATOM 1299 C C B VAL A 1 67 ? -9.806 -0.052 14.064 0.47 14.05 63 VAL A C 1
ATOM 1300 O O A VAL A 1 67 ? -11.979 -2.337 12.036 0.53 11.11 63 VAL A O 1
ATOM 1301 O O B VAL A 1 67 ? -10.292 -0.973 13.382 0.47 14.25 63 VAL A O 1
ATOM 1325 N N A ASP A 1 68 ? -11.399 -1.927 14.167 0.53 8.21 64 ASP A N 1
ATOM 1326 N N B ASP A 1 68 ? -9.514 -0.189 15.363 0.47 14.70 64 ASP A N 1
ATOM 1327 C CA A ASP A 1 68 ? -11.795 -3.244 14.653 0.53 7.98 64 ASP A CA 1
ATOM 1328 C CA B ASP A 1 68 ? -9.767 -1.439 16.015 0.47 16.07 64 ASP A CA 1
ATOM 1329 C C A ASP A 1 68 ? -12.475 -3.133 16.016 0.53 7.47 64 ASP A C 1
ATOM 1330 C C B ASP A 1 68 ? -11.206 -1.429 16.487 0.47 17.02 64 ASP A C 1
ATOM 1331 O O A ASP A 1 68 ? -12.843 -2.024 16.444 0.53 7.71 64 ASP A O 1
ATOM 1332 O O B ASP A 1 68 ? -11.995 -0.554 16.106 0.47 16.80 64 ASP A O 1
ATOM 1349 N N A GLU A 1 69 ? -12.645 -4.271 16.681 0.53 8.17 65 GLU A N 1
ATOM 1350 N N B GLU A 1 69 ? -11.538 -2.414 17.303 0.47 18.89 65 GLU A N 1
ATOM 1351 C CA A GLU A 1 69 ? -13.418 -4.342 17.905 0.53 10.62 65 GLU A CA 1
ATOM 1352 C CA B GLU A 1 69 ? -12.888 -2.596 17.792 0.47 19.58 65 GLU A CA 1
ATOM 1353 C C A GLU A 1 69 ? -12.784 -3.595 19.077 0.53 15.91 65 GLU A C 1
ATOM 1354 C C B GLU A 1 69 ? -13.377 -1.392 18.586 0.47 24.37 65 GLU A C 1
ATOM 1355 O O A GLU A 1 69 ? -13.461 -3.334 20.071 0.53 11.71 65 GLU A O 1
ATOM 1356 O O B GLU A 1 69 ? -14.581 -1.120 18.632 0.47 21.89 65 GLU A O 1
ATOM 1379 N N A GLN A 1 70 ? -11.501 -3.258 18.989 0.53 10.53 66 GLN A N 1
ATOM 1380 N N B GLN A 1 70 ? -12.435 -0.677 19.198 0.47 23.24 66 GLN A N 1
ATOM 1381 C CA A GLN A 1 70 ? -10.881 -2.489 20.063 0.53 8.22 66 GLN A CA 1
ATOM 1382 C CA B GLN A 1 70 ? -12.737 0.507 20.005 0.47 21.08 66 GLN A CA 1
ATOM 1383 C C A GLN A 1 70 ? -11.207 -0.989 19.949 0.53 7.41 66 GLN A C 1
ATOM 1384 C C B GLN A 1 70 ? -12.606 1.803 19.197 0.47 20.09 66 GLN A C 1
ATOM 1385 O O A GLN A 1 70 ? -11.076 -0.234 20.894 0.53 7.57 66 GLN A O 1
ATOM 1386 O O B GLN A 1 70 ? -12.761 2.907 19.740 0.47 12.88 66 GLN A O 1
ATOM 1410 N N A GLY A 1 71 ? -11.621 -0.539 18.766 0.53 7.82 67 GLY A N 1
ATOM 1411 N N B GLY A 1 71 ? -12.299 1.673 17.908 0.47 20.91 67 GLY A N 1
ATOM 1412 C CA A GLY A 1 71 ? -11.979 0.853 18.574 0.53 8.51 67 GLY A CA 1
ATOM 1413 C CA B GLY A 1 71 ? -12.130 2.831 17.046 0.47 20.72 67 GLY A CA 1
ATOM 1414 C C A GLY A 1 71 ? -10.829 1.827 18.762 0.53 6.48 67 GLY A C 1
ATOM 1415 C C B GLY A 1 71 ? -10.752 3.470 17.128 0.47 18.17 67 GLY A C 1
ATOM 1416 O O A GLY A 1 71 ? -10.993 2.904 19.365 0.53 7.44 67 GLY A O 1
ATOM 1417 O O B GLY A 1 71 ? -10.543 4.572 16.603 0.47 18.50 67 GLY A O 1
ATOM 1422 N N A VAL A 1 72 ? -9.680 1.427 18.230 0.53 6.45 68 VAL A N 1
ATOM 1423 N N B VAL A 1 72 ? -9.814 2.787 17.783 0.47 16.34 68 VAL A N 1
ATOM 1424 C CA A VAL A 1 72 ? -8.445 2.160 18.335 0.53 7.02 68 VAL A CA 1
ATOM 1425 C CA B VAL A 1 72 ? -8.448 3.274 17.925 0.47 15.50 68 VAL A CA 1
ATOM 1426 C C A VAL A 1 72 ? -7.880 2.523 16.961 0.53 7.02 68 VAL A C 1
ATOM 1427 C C B VAL A 1 72 ? -7.724 3.203 16.602 0.47 13.36 68 VAL A C 1
ATOM 1428 O O A VAL A 1 72 ? -8.158 1.887 15.944 0.53 6.62 68 VAL A O 1
ATOM 1429 O O B VAL A 1 72 ? -7.773 2.193 15.897 0.47 12.91 68 VAL A O 1
ATOM 1452 N N A ASN A 1 73 ? -7.071 3.563 16.931 0.53 7.16 69 ASN A N 1
ATOM 1453 N N B ASN A 1 73 ? -7.044 4.292 16.276 0.47 13.00 69 ASN A N 1
ATOM 1454 C CA A ASN A 1 73 ? -6.334 3.906 15.732 0.53 8.11 69 ASN A CA 1
ATOM 1455 C CA B ASN A 1 73 ? -6.201 4.344 15.100 0.47 12.62 69 ASN A CA 1
ATOM 1456 C C A ASN A 1 73 ? -5.235 2.901 15.416 0.53 9.44 69 ASN A C 1
ATOM 1457 C C B ASN A 1 73 ? -5.098 3.280 15.123 0.47 11.74 69 ASN A C 1
ATOM 1458 O O A ASN A 1 73 ? -4.421 2.615 16.326 0.53 9.39 69 ASN A O 1
ATOM 1459 O O B ASN A 1 73 ? -4.236 3.228 15.986 0.47 11.63 69 ASN A O 1
ATOM 1480 N N . LEU A 1 74 ? -5.210 2.398 14.154 1.00 10.97 70 LEU A N 1
ATOM 1481 C CA . LEU A 1 74 ? -4.225 1.390 13.777 1.00 9.87 70 LEU A CA 1
ATOM 1482 C C . LEU A 1 74 ? -3.257 1.895 12.691 1.00 9.37 70 LEU A C 1
ATOM 1483 O O . LEU A 1 74 ? -2.381 1.156 12.258 1.00 9.22 70 LEU A O 1
ATOM 1500 N N . ALA A 1 75 ? -3.415 3.144 12.241 1.00 9.53 71 ALA A N 1
ATOM 1501 C CA . ALA A 1 75 ? -2.459 3.815 11.351 1.00 9.34 71 ALA A CA 1
ATOM 1502 C C . ALA A 1 75 ? -2.435 3.278 9.932 1.00 9.35 71 ALA A C 1
ATOM 1503 O O . ALA A 1 75 ? -1.484 3.534 9.196 1.00 9.87 71 ALA A O 1
ATOM 1510 N N . LEU A 1 76 ? -3.502 2.594 9.530 1.00 9.65 72 LEU A N 1
ATOM 1511 C CA . LEU A 1 76 ? -3.635 2.000 8.204 1.00 10.49 72 LEU A CA 1
ATOM 1512 C C . LEU A 1 76 ? -4.932 2.453 7.568 1.00 10.13 72 LEU A C 1
ATOM 1513 O O . LEU A 1 76 ? -5.932 2.665 8.256 1.00 11.16 72 LEU A O 1
ATOM 1529 N N . THR A 1 77 ? -4.906 2.547 6.243 1.00 9.95 73 THR A N 1
ATOM 1530 C CA . THR A 1 77 ? -6.091 2.818 5.420 1.00 10.18 73 THR A CA 1
ATOM 1531 C C . THR A 1 77 ? -6.213 1.759 4.337 1.00 8.86 73 THR A C 1
ATOM 1532 O O . THR A 1 77 ? -5.246 1.463 3.645 1.00 10.11 73 THR A O 1
ATOM 1543 N N . LEU A 1 78 ? -7.400 1.172 4.240 1.00 8.65 74 LEU A N 1
ATOM 1544 C CA A LEU A 1 78 ? -7.727 0.206 3.214 0.51 9.05 74 LEU A CA 1
ATOM 1545 C CA B LEU A 1 78 ? -7.686 0.213 3.203 0.49 9.15 74 LEU A CA 1
ATOM 1546 C C . LEU A 1 78 ? -8.308 0.950 2.027 1.00 8.69 74 LEU A C 1
ATOM 1547 O O . LEU A 1 78 ? -9.167 1.801 2.197 1.00 9.97 74 LEU A O 1
ATOM 1578 N N . ILE A 1 79 ? -7.863 0.607 0.823 1.00 8.80 75 ILE A N 1
ATOM 1579 C CA A ILE A 1 79 ? -8.413 1.231 -0.384 0.69 9.25 75 ILE A CA 1
ATOM 1580 C CA B ILE A 1 79 ? -8.282 1.260 -0.396 0.31 10.07 75 ILE A CA 1
ATOM 1581 C C . ILE A 1 79 ? -8.764 0.194 -1.414 1.00 9.54 75 ILE A C 1
ATOM 1582 O O . ILE A 1 79 ? -8.154 -0.861 -1.527 1.00 10.26 75 ILE A O 1
ATOM 1613 N N . THR A 1 80 ? -9.821 0.497 -2.151 1.00 10.04 76 THR A N 1
ATOM 1614 C CA . THR A 1 80 ? -10.216 -0.303 -3.294 1.00 10.79 76 THR A CA 1
ATOM 1615 C C . THR A 1 80 ? -9.959 0.553 -4.518 1.00 9.93 76 THR A C 1
ATOM 1616 O O . THR A 1 80 ? -10.449 1.682 -4.639 1.00 11.14 76 THR A O 1
ATOM 1627 N N . LEU A 1 81 ? -9.165 0.006 -5.431 1.00 9.87 77 LEU A N 1
ATOM 1628 C CA . LEU A 1 81 ? -8.699 0.718 -6.602 1.00 10.35 77 LEU A CA 1
ATOM 1629 C C . LEU A 1 81 ? -9.543 0.387 -7.809 1.00 10.86 77 LEU A C 1
ATOM 1630 O O . LEU A 1 81 ? -9.928 -0.758 -8.029 1.00 12.06 77 LEU A O 1
ATOM 1646 N N . ASP A 1 82 ? -9.785 1.387 -8.642 1.00 11.73 78 ASP A N 1
ATOM 1647 C CA A ASP A 1 82 ? -10.514 1.226 -9.894 0.61 12.25 78 ASP A CA 1
ATOM 1648 C CA B ASP A 1 82 ? -10.507 1.179 -9.888 0.39 12.95 78 ASP A CA 1
ATOM 1649 C C . ASP A 1 82 ? -9.500 0.852 -10.963 1.00 12.48 78 ASP A C 1
ATOM 1650 O O . ASP A 1 82 ? -9.017 1.719 -11.706 1.00 14.25 78 ASP A O 1
ATOM 1667 N N . THR A 1 83 ? -9.168 -0.425 -11.022 1.00 13.13 79 THR A N 1
ATOM 1668 C CA . THR A 1 83 ? -8.117 -0.897 -11.878 1.00 13.03 79 THR A CA 1
ATOM 1669 C C . THR A 1 83 ? -8.474 -2.225 -12.531 1.00 11.91 79 THR A C 1
ATOM 1670 O O . THR A 1 83 ? -9.272 -2.987 -12.003 1.00 12.82 79 THR A O 1
ATOM 1681 N N . ASN A 1 84 ? -7.834 -2.493 -13.663 1.00 12.30 80 ASN A N 1
ATOM 1682 C CA . ASN A 1 84 ? -7.868 -3.810 -14.291 1.00 13.31 80 ASN A CA 1
ATOM 1683 C C . ASN A 1 84 ? -7.092 -4.860 -13.514 1.00 13.57 80 ASN A C 1
ATOM 1684 O O . ASN A 1 84 ? -7.442 -6.047 -13.560 1.00 13.69 80 ASN A O 1
ATOM 1695 N N . GLU A 1 85 ? -6.033 -4.424 -12.834 1.00 14.71 81 GLU A N 1
ATOM 1696 C CA A GLU A 1 85 ? -5.122 -5.310 -12.109 0.64 14.71 81 GLU A CA 1
ATOM 1697 C CA B GLU A 1 85 ? -5.147 -5.335 -12.147 0.36 15.08 81 GLU A CA 1
ATOM 1698 C C . GLU A 1 85 ? -5.861 -6.019 -11.001 1.00 12.91 81 GLU A C 1
ATOM 1699 O O . GLU A 1 85 ? -6.649 -5.406 -10.294 1.00 13.76 81 GLU A O 1
ATOM 1722 N N . LYS A 1 86 ? -5.566 -7.304 -10.827 1.00 11.41 82 LYS A N 1
ATOM 1723 C CA . LYS A 1 86 ? -6.076 -8.069 -9.700 1.00 11.31 82 LYS A CA 1
ATOM 1724 C C . LYS A 1 86 ? -4.907 -8.668 -8.926 1.00 10.67 82 LYS A C 1
ATOM 1725 O O . LYS A 1 86 ? -4.244 -9.592 -9.407 1.00 11.95 82 LYS A O 1
ATOM 1744 N N . PHE A 1 87 ? -4.641 -8.160 -7.727 1.00 10.04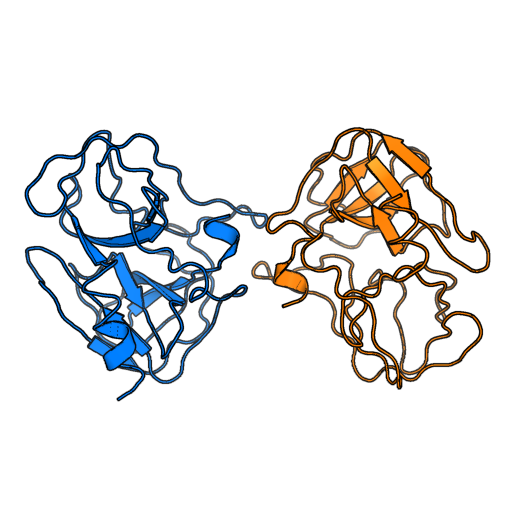 83 PHE A N 1
ATOM 1745 C CA . PHE A 1 87 ? -3.546 -8.700 -6.944 1.00 11.04 83 PHE A CA 1
ATOM 1746 C C . PHE A 1 87 ? -3.749 -10.142 -6.593 1.00 11.51 83 PHE A C 1
ATOM 1747 O O . PHE A 1 87 ? -4.836 -10.538 -6.201 1.00 11.72 83 PHE A O 1
ATOM 1764 N N . ARG A 1 88 ? -2.678 -10.911 -6.680 1.00 13.43 84 ARG A N 1
ATOM 1765 C CA A ARG A 1 88 ? -2.675 -12.243 -6.120 0.55 14.10 84 ARG A CA 1
ATOM 1766 C CA C ARG A 1 88 ? -2.603 -12.235 -6.099 0.45 13.97 84 ARG A CA 1
ATOM 1767 C C . ARG A 1 88 ? -3.046 -12.138 -4.643 1.00 12.68 84 ARG A C 1
ATOM 1768 O O . ARG A 1 88 ? -2.577 -11.270 -3.920 1.00 12.14 84 ARG A O 1
ATOM 1809 N N . ASP A 1 89 ? -3.936 -13.011 -4.204 1.00 12.23 85 ASP A N 1
ATOM 1810 C CA . ASP A 1 89 ? -4.429 -12.974 -2.835 1.00 11.70 85 ASP A CA 1
ATOM 1811 C C . ASP A 1 89 ? -3.339 -13.465 -1.899 1.00 10.96 85 ASP A C 1
ATOM 1812 O O . ASP A 1 89 ? -2.975 -14.651 -1.919 1.00 12.89 85 ASP A O 1
ATOM 1821 N N . ILE A 1 90 ? -2.796 -12.553 -1.085 1.00 10.10 86 ILE A N 1
ATOM 1822 C CA . ILE A 1 90 ? -1.754 -12.907 -0.144 1.00 9.95 86 ILE A CA 1
ATOM 1823 C C . ILE A 1 90 ? -2.268 -12.992 1.288 1.00 9.35 86 ILE A C 1
ATOM 1824 O O . ILE A 1 90 ? -1.483 -13.112 2.218 1.00 9.42 86 ILE A O 1
ATOM 1840 N N . THR A 1 91 ? -3.584 -12.972 1.471 1.00 9.82 87 THR A N 1
ATOM 1841 C CA . THR A 1 91 ? -4.117 -13.021 2.834 1.00 10.40 87 THR A CA 1
ATOM 1842 C C . THR A 1 91 ? -3.725 -14.276 3.592 1.00 10.12 87 THR A C 1
ATOM 1843 O O . THR A 1 91 ? -3.606 -14.215 4.813 1.00 10.63 87 THR A O 1
ATOM 1854 N N . LYS A 1 92 ? -3.494 -15.402 2.914 1.00 11.59 88 LYS A N 1
ATOM 1855 C CA A LYS A 1 92 ? -3.102 -16.623 3.606 0.20 12.52 88 LYS A CA 1
ATOM 1856 C CA B LYS A 1 92 ? -3.112 -16.619 3.619 0.80 12.80 88 LYS A CA 1
ATOM 1857 C C . LYS A 1 92 ? -1.731 -16.496 4.263 1.00 11.05 88 LYS A C 1
ATOM 1858 O O . LYS A 1 92 ? -1.396 -17.290 5.149 1.00 12.35 88 LYS A O 1
ATOM 1895 N N . PHE A 1 93 ? -0.935 -15.519 3.816 1.00 9.56 89 PHE A N 1
ATOM 1896 C CA . PHE A 1 93 ? 0.374 -15.274 4.399 1.00 9.36 89 PHE A CA 1
ATOM 1897 C C . PHE A 1 93 ? 0.314 -14.259 5.537 1.00 8.17 89 PHE A C 1
ATOM 1898 O O . PHE A 1 93 ? 1.339 -14.001 6.171 1.00 9.04 89 PHE A O 1
ATOM 1915 N N . ILE A 1 94 ? -0.843 -13.663 5.777 1.00 7.67 90 ILE A N 1
ATOM 1916 C CA . ILE A 1 94 ? -0.995 -12.735 6.875 1.00 7.76 90 ILE A CA 1
ATOM 1917 C C . ILE A 1 94 ? -1.502 -13.536 8.067 1.00 7.56 90 ILE A C 1
ATOM 1918 O O . ILE A 1 94 ? -2.488 -14.266 7.950 1.00 8.89 90 ILE A O 1
ATOM 1934 N N . PRO A 1 95 ? -0.835 -13.444 9.216 1.00 7.80 91 PRO A N 1
ATOM 1935 C CA . PRO A 1 95 ? -1.275 -14.264 10.359 1.00 8.41 91 PRO A CA 1
ATOM 1936 C C . PRO A 1 95 ? -2.612 -13.820 10.913 1.00 7.63 91 PRO A C 1
ATOM 1937 O O . PRO A 1 95 ? -3.035 -12.683 10.728 1.00 8.00 91 PRO A O 1
ATOM 1948 N N . GLU A 1 96 ? -3.282 -14.715 11.627 1.00 8.80 92 GLU A N 1
ATOM 1949 C CA A GLU A 1 96 ? -4.536 -14.358 12.281 0.73 9.02 92 GLU A CA 1
ATOM 1950 C CA B GLU A 1 96 ? -4.538 -14.360 12.272 0.27 9.96 92 GLU A CA 1
ATOM 1951 C C . GLU A 1 96 ? -4.338 -13.400 13.436 1.00 8.88 92 GLU A C 1
ATOM 1952 O O . GLU A 1 96 ? -5.211 -12.600 13.720 1.00 10.15 92 GLU A O 1
ATOM 1975 N N . ASN A 1 97 ? -3.196 -13.501 14.107 1.00 8.95 93 ASN A N 1
ATOM 1976 C CA . ASN A 1 97 ? -2.849 -12.604 15.198 1.00 9.12 93 ASN A CA 1
ATOM 1977 C C . ASN A 1 97 ? -1.533 -11.917 14.901 1.00 9.21 93 ASN A C 1
ATOM 1978 O O . ASN A 1 97 ? -0.703 -12.408 14.167 1.00 9.81 93 ASN A O 1
ATOM 1989 N N . ILE A 1 98 ? -1.379 -10.736 15.471 1.00 10.37 94 ILE A N 1
ATOM 1990 C CA . ILE A 1 98 ? -0.162 -9.952 15.323 1.00 11.39 94 ILE A CA 1
ATOM 1991 C C . ILE A 1 98 ? 1.026 -10.828 15.678 1.00 11.09 94 ILE A C 1
ATOM 1992 O O . ILE A 1 98 ? 1.027 -11.460 16.720 1.00 13.48 94 ILE A O 1
ATOM 2008 N N . SER A 1 99 ? 2.024 -10.841 14.814 1.00 9.73 95 SER A N 1
ATOM 2009 C CA A SER A 1 99 ? 3.141 -11.737 14.976 0.57 9.56 95 SER A CA 1
ATOM 2010 C CA B SER A 1 99 ? 3.162 -11.747 14.942 0.43 9.52 95 SER A CA 1
ATOM 2011 C C . SER A 1 99 ? 4.467 -11.004 14.959 1.00 8.81 95 SER A C 1
ATOM 2012 O O . SER A 1 99 ? 4.750 -10.228 14.050 1.00 8.80 95 SER A O 1
ATOM 2027 N N . THR A 1 100 ? 5.266 -11.281 15.973 1.00 9.06 96 THR A N 1
ATOM 2028 C CA . THR A 1 100 ? 6.635 -10.833 16.011 1.00 9.38 96 THR A CA 1
ATOM 2029 C C . THR A 1 100 ? 7.495 -11.663 15.059 1.00 8.80 96 THR A C 1
ATOM 2030 O O . THR A 1 100 ? 7.034 -12.651 14.478 1.00 10.22 96 THR A O 1
ATOM 2041 N N . ALA A 1 101 ? 8.751 -11.285 14.926 1.00 9.15 97 ALA A N 1
ATOM 2042 C CA . ALA A 1 101 ? 9.672 -11.998 14.038 1.00 10.15 97 ALA A CA 1
ATOM 2043 C C . ALA A 1 101 ? 11.076 -11.919 14.546 1.00 10.19 97 ALA A C 1
ATOM 2044 O O . ALA A 1 101 ? 11.455 -10.937 15.166 1.00 10.87 97 ALA A O 1
ATOM 2051 N N . SER A 1 102 ? 11.871 -12.924 14.224 1.00 11.80 98 SER A N 1
ATOM 2052 C CA . SER A 1 102 ? 13.294 -12.914 14.562 1.00 14.35 98 SER A CA 1
ATOM 2053 C C . SER A 1 102 ? 14.193 -12.362 13.488 1.00 15.70 98 SER A C 1
ATOM 2054 O O . SER A 1 102 ? 15.293 -11.842 13.772 1.0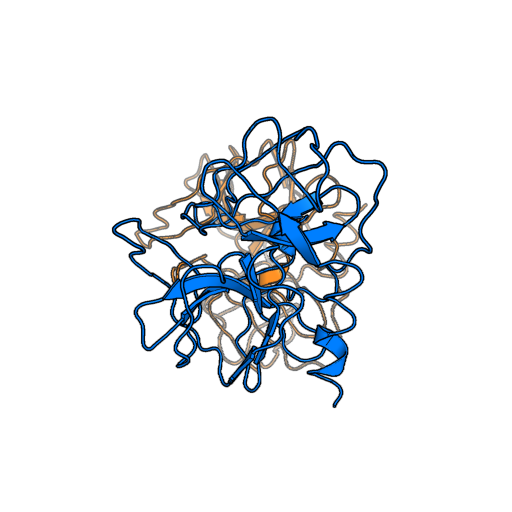0 17.24 98 SER A O 1
ATOM 2062 N N . ASP A 1 103 ? 13.753 -12.505 12.248 1.00 15.83 99 ASP A N 1
ATOM 2063 C CA . ASP A 1 103 ? 14.635 -12.172 11.108 1.00 17.34 99 ASP A CA 1
ATOM 2064 C C . ASP A 1 103 ? 13.821 -11.530 9.965 1.00 14.86 99 ASP A C 1
ATOM 2065 O O . ASP A 1 103 ? 13.706 -12.066 8.855 1.00 16.90 99 ASP A O 1
ATOM 2074 N N . ALA A 1 104 ? 13.291 -10.352 10.236 1.00 11.58 100 ALA A N 1
ATOM 2075 C CA . ALA A 1 104 ? 12.393 -9.736 9.297 1.00 8.88 100 ALA A CA 1
ATOM 2076 C C . ALA A 1 104 ? 13.123 -8.925 8.244 1.00 7.94 100 ALA A C 1
ATOM 2077 O O . ALA A 1 104 ? 14.213 -8.397 8.467 1.00 8.61 100 ALA A O 1
ATOM 2084 N N . THR A 1 105 ? 12.448 -8.790 7.105 1.00 7.70 101 THR A N 1
ATOM 2085 C CA . THR A 1 105 ? 12.902 -7.953 6.003 1.00 7.83 101 THR A CA 1
ATOM 2086 C C . THR A 1 105 ? 11.826 -6.913 5.719 1.00 7.30 101 THR A C 1
ATOM 2087 O O . THR A 1 105 ? 10.655 -7.242 5.662 1.00 10.17 101 THR A O 1
ATOM 2098 N N . LEU A 1 106 ? 12.232 -5.675 5.531 1.00 6.38 102 LEU A N 1
ATOM 2099 C CA . LEU A 1 106 ? 11.363 -4.589 5.171 1.00 7.20 102 LEU A CA 1
ATOM 2100 C C . LEU A 1 106 ? 11.525 -4.375 3.668 1.00 7.62 102 LEU A C 1
ATOM 2101 O O . LEU A 1 106 ? 12.627 -4.144 3.204 1.00 9.67 102 LEU A O 1
ATOM 2117 N N . VAL A 1 107 ? 10.394 -4.440 2.948 1.00 7.73 103 VAL A N 1
ATOM 2118 C CA . VAL A 1 107 ? 10.349 -4.322 1.493 1.00 8.87 103 VAL A CA 1
ATOM 2119 C C . VAL A 1 107 ? 9.787 -2.954 1.135 1.00 9.16 103 VAL A C 1
ATOM 2120 O O . VAL A 1 107 ? 8.630 -2.647 1.444 1.00 9.11 103 VAL A O 1
ATOM 2133 N N . ILE A 1 108 ? 10.618 -2.140 0.502 1.00 9.51 104 ILE A N 1
ATOM 2134 C CA . ILE A 1 108 ? 10.290 -0.767 0.135 1.00 9.36 104 ILE A CA 1
ATOM 2135 C C . ILE A 1 108 ? 10.269 -0.637 -1.379 1.00 8.48 104 ILE A C 1
ATOM 2136 O O . ILE A 1 108 ? 11.135 -1.188 -2.062 1.00 9.68 104 ILE A O 1
ATOM 2152 N N . ASN A 1 109 ? 9.284 0.082 -1.913 1.00 7.54 105 ASN A N 1
ATOM 2153 C CA . ASN A 1 109 ? 9.257 0.312 -3.340 1.00 7.66 105 ASN A CA 1
ATOM 2154 C C . ASN A 1 109 ? 8.509 1.575 -3.625 1.00 7.19 105 ASN A C 1
ATOM 2155 O O . ASN A 1 109 ? 7.278 1.579 -3.738 1.00 7.79 105 ASN A O 1
ATOM 2166 N N . THR A 1 110 ? 9.263 2.665 -3.751 1.00 7.54 106 THR A N 1
ATOM 2167 C CA . THR A 1 110 ? 8.724 3.949 -4.178 1.00 8.47 106 THR A CA 1
ATOM 2168 C C . THR A 1 110 ? 9.564 4.460 -5.344 1.00 8.94 106 THR A C 1
ATOM 2169 O O . THR A 1 110 ? 10.654 3.965 -5.617 1.00 9.20 106 THR A O 1
ATOM 2180 N N . GLU A 1 111 ? 9.070 5.474 -6.043 1.00 9.83 107 GLU A N 1
ATOM 2181 C CA A GLU A 1 111 ? 9.854 6.060 -7.125 0.70 11.01 107 GLU A CA 1
ATOM 2182 C CA B GLU A 1 111 ? 9.847 6.054 -7.128 0.30 11.39 107 GLU A CA 1
ATOM 2183 C C . GLU A 1 111 ? 11.222 6.525 -6.642 1.00 11.24 107 GLU A C 1
ATOM 2184 O O . GLU A 1 111 ? 12.218 6.430 -7.373 1.00 12.43 107 GLU A O 1
ATOM 2207 N N . HIS A 1 112 ? 11.286 7.058 -5.417 1.00 11.95 108 HIS A N 1
ATOM 2208 C CA . HIS A 1 112 ? 12.552 7.546 -4.844 1.00 13.62 108 HIS A CA 1
ATOM 2209 C C . HIS A 1 112 ? 13.419 6.455 -4.240 1.00 12.58 108 HIS A C 1
ATOM 2210 O O . HIS A 1 112 ? 14.639 6.589 -4.181 1.00 14.15 108 HIS A O 1
ATOM 2225 N N . MET A 1 113 ? 12.777 5.380 -3.788 1.00 11.47 109 MET A N 1
ATOM 2226 C CA . MET A 1 113 ? 13.458 4.248 -3.144 1.00 11.31 109 MET A CA 1
ATOM 2227 C C . MET A 1 113 ? 12.932 2.968 -3.785 1.00 9.87 109 MET A C 1
ATOM 2228 O O . MET A 1 113 ? 12.152 2.226 -3.179 1.00 9.44 109 MET A O 1
ATOM 2242 N N . PRO A 1 114 ? 13.336 2.706 -5.023 1.00 10.45 110 PRO A N 1
ATOM 2243 C CA . PRO A 1 114 ? 12.733 1.583 -5.740 1.00 11.36 110 PRO A CA 1
ATOM 2244 C C . PRO A 1 114 ? 13.272 0.233 -5.309 1.00 11.84 110 PRO A C 1
ATOM 2245 O O . PRO A 1 114 ? 14.463 0.088 -5.007 1.00 12.98 110 PRO A O 1
ATOM 2256 N N . SER A 1 115 ? 12.382 -0.749 -5.277 1.00 12.89 111 SER A N 1
ATOM 2257 C CA . SER A 1 115 ? 12.720 -2.155 -5.106 1.00 15.10 111 SER A CA 1
ATOM 2258 C C . SER A 1 115 ? 13.905 -2.403 -4.193 1.00 14.79 111 SER A C 1
ATOM 2259 O O . SER A 1 115 ? 14.934 -2.885 -4.619 1.00 17.71 111 SER A O 1
ATOM 2267 N N . MET A 1 116 ? 13.714 -2.136 -2.909 1.00 13.78 112 MET A N 1
ATOM 2268 C CA A MET A 1 116 ? 14.790 -2.363 -1.956 0.56 14.61 112 MET A CA 1
ATOM 2269 C CA B MET A 1 116 ? 14.736 -2.169 -1.859 0.44 14.87 112 MET A CA 1
ATOM 2270 C C . MET A 1 116 ? 14.339 -3.162 -0.765 1.00 12.90 112 MET A C 1
ATOM 2271 O O . MET A 1 116 ? 13.169 -3.179 -0.374 1.00 14.29 112 MET A O 1
ATOM 2298 N N . PHE A 1 117 ? 15.294 -3.905 -0.225 1.00 9.90 113 PHE A N 1
ATOM 2299 C CA A PHE A 1 117 ? 15.066 -4.848 0.875 0.44 9.49 113 PHE A CA 1
ATOM 2300 C CA B PHE A 1 117 ? 15.038 -4.807 0.873 0.56 9.63 113 PHE A CA 1
ATOM 2301 C C . PHE A 1 117 ? 15.990 -4.457 1.980 1.00 8.57 113 PHE A C 1
ATOM 2302 O O . PHE A 1 117 ? 17.180 -4.267 1.737 1.00 11.03 113 PHE A O 1
ATOM 2335 N N . VAL A 1 118 ? 15.479 -4.376 3.201 1.00 7.84 114 VAL A N 1
ATOM 2336 C CA . VAL A 1 118 ? 16.277 -4.004 4.345 1.00 8.87 114 VAL A CA 1
ATOM 2337 C C . VAL A 1 118 ? 16.108 -5.053 5.431 1.00 8.52 114 VAL A C 1
ATOM 2338 O O . VAL A 1 118 ? 15.009 -5.245 5.923 1.00 9.46 114 VAL A O 1
ATOM 2351 N N . PRO A 1 119 ? 17.189 -5.724 5.834 1.00 9.79 115 PRO A N 1
ATOM 2352 C CA . PRO A 1 119 ? 17.083 -6.682 6.932 1.00 11.06 115 PRO A CA 1
ATOM 2353 C C . PRO A 1 119 ? 17.014 -5.904 8.230 1.00 10.74 115 PRO A C 1
ATOM 2354 O O . PRO A 1 119 ? 17.990 -5.295 8.639 1.00 15.15 115 PRO A O 1
ATOM 2365 N N . VAL A 1 120 ? 15.876 -5.869 8.871 1.00 9.91 116 VAL A N 1
ATOM 2366 C CA . VAL A 1 120 ? 15.713 -5.081 10.098 1.00 10.56 116 VAL A CA 1
ATOM 2367 C C . VAL A 1 120 ? 15.932 -5.851 11.365 1.00 12.66 116 VAL A C 1
ATOM 2368 O O . VAL A 1 120 ? 15.984 -5.253 12.442 1.00 14.08 116 VAL A O 1
ATOM 2381 N N . GLY A 1 121 ? 16.083 -7.166 11.244 1.00 14.81 117 GLY A N 1
ATOM 2382 C CA . GLY A 1 121 ? 16.278 -8.043 12.388 1.00 15.90 117 GLY A CA 1
ATOM 2383 C C . GLY A 1 121 ? 14.998 -8.409 13.124 1.00 13.35 117 GLY A C 1
ATOM 2384 O O . GLY A 1 121 ? 13.926 -8.669 12.582 1.00 15.35 117 GLY A O 1
ATOM 2388 N N . ASP A 1 122 ? 15.114 -8.403 14.418 1.00 10.53 118 ASP A N 1
ATOM 2389 C CA . ASP A 1 122 ? 14.005 -8.693 15.277 1.00 9.96 118 ASP A CA 1
ATOM 2390 C C . ASP A 1 122 ? 12.931 -7.635 15.206 1.00 9.10 118 ASP A C 1
ATOM 2391 O O . ASP A 1 122 ? 13.219 -6.441 15.225 1.00 10.62 118 ASP A O 1
ATOM 2400 N N . VAL A 1 123 ? 11.690 -8.098 15.205 1.00 8.29 119 VAL A N 1
ATOM 2401 C CA . VAL A 1 123 ? 10.503 -7.247 15.218 1.00 8.76 119 VAL A CA 1
ATOM 2402 C C . VAL A 1 123 ? 9.749 -7.670 16.457 1.00 8.59 119 VAL A C 1
ATOM 2403 O O . VAL A 1 123 ? 9.290 -8.800 16.538 1.00 10.33 119 VAL A O 1
ATOM 2416 N N . VAL A 1 124 ? 9.677 -6.773 17.440 1.00 8.97 120 VAL A N 1
ATOM 2417 C CA . VAL A 1 124 ? 9.217 -7.113 18.767 1.00 9.96 120 VAL A CA 1
ATOM 2418 C C . VAL A 1 124 ? 7.948 -6.367 19.098 1.00 9.70 120 VAL A C 1
ATOM 2419 O O . VAL A 1 124 ? 7.621 -5.313 18.548 1.00 9.15 120 VAL A O 1
ATOM 2432 N N . GLN A 1 125 ? 7.201 -6.940 20.025 1.00 12.73 121 GLN A N 1
ATOM 2433 C CA A GLN A 1 125 ? 5.968 -6.339 20.454 0.56 13.85 121 GLN A CA 1
ATOM 2434 C CA B GLN A 1 125 ? 5.957 -6.327 20.443 0.44 14.07 121 GLN A CA 1
ATOM 2435 C C . GLN A 1 125 ? 6.233 -4.967 21.058 1.00 13.76 121 GLN A C 1
ATOM 2436 O O . GLN A 1 125 ? 7.146 -4.812 21.854 1.00 15.95 121 GLN A O 1
ATOM 2463 N N . TYR A 1 126 ? 5.427 -3.977 20.703 1.00 13.31 122 TYR A N 1
ATOM 2464 C CA . TYR A 1 126 ? 5.599 -2.619 21.236 1.00 13.69 122 TYR A CA 1
ATOM 2465 C C . TYR A 1 126 ? 4.267 -2.073 21.751 1.00 13.43 122 TYR A C 1
ATOM 2466 O O . TYR A 1 126 ? 4.149 -1.702 22.916 1.00 15.30 122 TYR A O 1
ATOM 2484 N N . GLY A 1 127 ? 3.247 -2.081 20.905 1.00 12.69 123 GLY A N 1
ATOM 2485 C CA . GLY A 1 127 ? 1.890 -1.752 21.303 1.00 13.25 123 GLY A CA 1
ATOM 2486 C C . GLY A 1 127 ? 1.533 -0.308 21.017 1.00 11.85 123 GLY A C 1
ATOM 2487 O O . GLY A 1 127 ? 1.517 0.144 19.870 1.00 11.76 123 GLY A O 1
ATOM 2491 N N . PHE A 1 128 ? 1.234 0.431 22.078 1.00 13.47 124 PHE A N 1
ATOM 2492 C CA . PHE A 1 128 ? 0.872 1.830 21.964 1.00 13.72 124 PHE A CA 1
ATOM 2493 C C . PHE A 1 128 ? 2.067 2.693 21.570 1.00 14.09 124 PHE A C 1
ATOM 2494 O O . PHE A 1 128 ? 3.161 2.548 22.110 1.00 16.72 124 PHE A O 1
ATOM 2511 N N . LEU A 1 129 ? 1.818 3.614 20.644 1.00 13.47 125 LEU A N 1
ATOM 2512 C CA . LEU A 1 129 ? 2.823 4.474 20.073 1.00 14.06 125 LEU A CA 1
ATOM 2513 C C . LEU A 1 129 ? 2.177 5.862 19.888 1.00 13.26 125 LEU A C 1
ATOM 2514 O O . LEU A 1 129 ? 1.137 5.965 19.272 1.00 12.66 125 LEU A O 1
ATOM 2530 N N . ASN A 1 130 ? 2.790 6.927 20.401 1.00 15.17 126 ASN A N 1
ATOM 2531 C CA A ASN A 1 130 ? 2.370 8.278 20.018 0.60 15.42 126 ASN A CA 1
ATOM 2532 C CA B ASN A 1 130 ? 2.401 8.278 20.060 0.40 15.54 126 ASN A CA 1
ATOM 2533 C C . ASN A 1 130 ? 3.208 8.706 18.826 1.00 14.01 126 ASN A C 1
ATOM 2534 O O . ASN A 1 130 ? 4.382 9.019 18.952 1.00 14.93 126 ASN A O 1
ATOM 2555 N N . LEU A 1 131 ? 2.593 8.687 17.655 1.00 12.89 127 LEU A N 1
ATOM 2556 C CA . LEU A 1 131 ? 3.272 8.893 16.394 1.00 13.10 127 LEU A CA 1
ATOM 2557 C C . LEU A 1 131 ? 3.081 10.351 15.949 1.00 13.00 127 LEU A C 1
ATOM 2558 O O . LEU A 1 131 ? 1.996 10.730 15.513 1.00 13.35 127 LEU A O 1
ATOM 2574 N N . SER A 1 132 ? 4.120 11.168 16.089 1.00 13.80 128 SER A N 1
ATOM 2575 C CA . SER A 1 132 ? 4.005 12.607 15.895 1.00 14.66 128 SER A CA 1
ATOM 2576 C C . SER A 1 132 ? 2.762 13.151 16.580 1.00 15.31 128 SER A C 1
ATOM 2577 O O . SER A 1 132 ? 2.026 13.966 16.029 1.00 16.03 128 SER A O 1
ATOM 2585 N N . GLY A 1 133 ? 2.559 12.713 17.819 1.00 15.95 129 GLY A N 1
ATOM 2586 C CA . GLY A 1 133 ? 1.467 13.206 18.630 1.00 17.33 129 GLY A CA 1
ATOM 2587 C C . GLY A 1 133 ? 0.127 12.514 18.448 1.00 16.78 129 GLY A C 1
ATOM 2588 O O . GLY A 1 133 ? -0.821 12.847 19.152 1.00 18.60 129 GLY A O 1
ATOM 2592 N N . LYS A 1 134 ? 0.041 11.562 17.523 1.00 16.12 130 LYS A N 1
ATOM 2593 C CA A LYS A 1 134 ? -1.212 10.861 17.256 0.50 16.04 130 LYS A CA 1
ATOM 2594 C CA B LYS A 1 134 ? -1.208 10.852 17.233 0.50 15.92 130 LYS A CA 1
ATOM 2595 C C . LYS A 1 134 ? -1.195 9.468 17.886 1.00 14.47 130 LYS A C 1
ATOM 2596 O O . LYS A 1 134 ? -0.342 8.650 17.584 1.00 13.60 130 LYS A O 1
ATOM 2633 N N . PRO A 1 135 ? -2.145 9.190 18.782 1.00 14.63 131 PRO A N 1
ATOM 2634 C CA . PRO A 1 135 ? -2.150 7.882 19.462 1.00 15.06 131 PRO A CA 1
ATOM 2635 C C . PRO A 1 135 ? -2.374 6.760 18.470 1.00 13.69 131 PRO A C 1
ATOM 2636 O O . PRO A 1 135 ? -3.275 6.861 17.650 1.00 14.59 131 PRO A O 1
ATOM 2647 N N . THR A 1 136 ? -1.558 5.714 18.548 1.00 12.58 132 THR A N 1
ATOM 2648 C CA . THR A 1 136 ? -1.567 4.624 17.604 1.00 10.98 132 THR A CA 1
ATOM 2649 C C . THR A 1 136 ? -1.384 3.342 18.390 1.00 9.84 132 THR A C 1
ATOM 26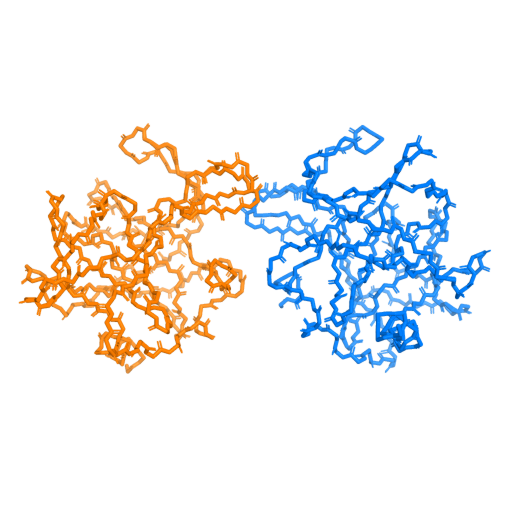50 O O . THR A 1 136 ? -0.639 3.327 19.368 1.00 12.61 132 THR A O 1
ATOM 2661 N N . HIS A 1 137 ? -2.028 2.267 17.960 1.00 8.68 133 HIS A N 1
ATOM 2662 C CA A HIS A 1 137 ? -1.995 0.995 18.677 0.69 8.17 133 HIS A CA 1
ATOM 2663 C CA B HIS A 1 137 ? -1.911 1.030 18.662 0.31 8.24 133 HIS A CA 1
ATOM 2664 C C . HIS A 1 137 ? -1.504 -0.128 17.774 1.00 7.75 133 HIS A C 1
ATOM 2665 O O . HIS A 1 137 ? -1.464 0.008 16.557 1.00 8.16 133 HIS A O 1
ATOM 2694 N N . ARG A 1 138 ? -1.157 -1.249 18.411 1.00 8.26 134 ARG A N 1
ATOM 2695 C CA A ARG A 1 138 ? -0.811 -2.508 17.778 0.53 8.40 134 ARG A CA 1
ATOM 2696 C CA B ARG A 1 138 ? -0.895 -2.509 17.702 0.47 8.25 134 ARG A CA 1
ATOM 2697 C C . ARG A 1 138 ? 0.398 -2.405 16.871 1.00 7.42 134 ARG A C 1
ATOM 2698 O O . ARG A 1 138 ? 0.505 -3.045 15.813 1.00 7.62 134 ARG A O 1
ATOM 2739 N N . THR A 1 139 ? 1.365 -1.635 17.349 1.00 7.63 135 THR A N 1
ATOM 2740 C CA . THR A 1 139 ? 2.634 -1.505 16.663 1.00 7.12 135 THR A CA 1
ATOM 2741 C C . THR A 1 139 ? 3.665 -2.509 17.137 1.00 7.14 135 THR A C 1
ATOM 2742 O O . THR A 1 139 ? 3.591 -3.065 18.241 1.00 7.82 135 THR A O 1
ATOM 2753 N N . MET A 1 140 ? 4.658 -2.724 16.286 1.00 6.94 136 MET A N 1
ATOM 2754 C CA . MET A 1 140 ? 5.845 -3.493 16.613 1.00 6.71 136 MET A CA 1
ATOM 2755 C C . MET A 1 140 ? 7.072 -2.637 16.277 1.00 6.70 136 MET A C 1
ATOM 2756 O O . MET A 1 140 ? 6.968 -1.677 15.502 1.00 7.13 136 MET A O 1
ATOM 2770 N N . MET A 1 141 ? 8.205 -2.982 16.891 1.00 6.98 137 MET A N 1
ATOM 2771 C CA A MET A 1 141 ? 9.403 -2.162 16.822 0.25 7.50 137 MET A CA 1
ATOM 2772 C CA B MET A 1 141 ? 9.407 -2.165 16.833 0.75 6.69 137 MET A CA 1
ATOM 2773 C C . MET A 1 141 ? 10.589 -2.993 16.352 1.00 6.70 137 MET A C 1
ATOM 2774 O O . MET A 1 141 ? 10.713 -4.175 16.692 1.00 7.68 137 MET A O 1
ATOM 2801 N N . TYR A 1 142 ? 11.471 -2.346 15.604 1.00 6.74 138 TYR A N 1
ATOM 2802 C CA . TYR A 1 142 ? 12.743 -2.922 15.202 1.00 7.11 138 TYR A CA 1
ATOM 2803 C C . TYR A 1 142 ? 13.834 -1.923 15.504 1.00 7.22 138 TYR A C 1
ATOM 2804 O O . TYR A 1 142 ? 13.677 -0.718 15.335 1.00 7.85 138 TYR A O 1
ATOM 2822 N N . ASN A 1 143 ? 14.980 -2.434 15.948 1.00 8.76 139 ASN A N 1
ATOM 2823 C CA A ASN A 1 143 ? 16.139 -1.591 16.240 0.67 10.20 139 ASN A CA 1
ATOM 2824 C CA B ASN A 1 143 ? 16.151 -1.641 16.240 0.33 10.47 139 ASN A CA 1
ATOM 2825 C C . ASN A 1 143 ? 16.959 -1.429 14.972 1.00 10.42 139 ASN A C 1
ATOM 2826 O O . ASN A 1 143 ? 18.038 -1.995 14.806 1.00 13.53 139 ASN A O 1
ATOM 2847 N N . PHE A 1 144 ? 16.424 -0.641 14.068 1.00 9.62 140 PHE A N 1
ATOM 2848 C CA . PHE A 1 144 ? 17.030 -0.348 12.787 1.00 9.48 140 PHE A CA 1
ATOM 2849 C C . PHE A 1 144 ? 16.724 1.114 12.450 1.00 8.87 140 PHE A C 1
ATOM 2850 O O . PHE A 1 144 ? 15.604 1.565 12.642 1.00 9.36 140 PHE A O 1
ATOM 2867 N N . PRO A 1 145 ? 17.707 1.839 11.915 1.00 9.19 141 PRO A N 1
ATOM 2868 C CA . PRO A 1 145 ? 17.518 3.263 11.603 1.00 9.75 141 PRO A CA 1
ATOM 2869 C C . PRO A 1 145 ? 16.773 3.473 10.284 1.00 9.71 141 PRO A C 1
ATOM 2870 O O . PRO A 1 145 ? 17.363 3.855 9.280 1.00 10.91 141 PRO A O 1
ATOM 2881 N N . THR A 1 146 ? 15.475 3.234 10.322 1.00 8.91 142 THR A N 1
ATOM 2882 C CA . THR A 1 146 ? 14.605 3.510 9.193 1.00 8.72 142 THR A CA 1
ATOM 2883 C C . THR A 1 146 ? 14.536 5.013 8.967 1.00 9.51 142 THR A C 1
ATOM 2884 O O . THR A 1 146 ? 14.854 5.819 9.843 1.00 10.00 142 THR A O 1
ATOM 2895 N N . LYS A 1 147 ? 14.121 5.370 7.745 1.00 11.94 143 LYS A N 1
ATOM 2896 C CA A LYS A 1 147 ? 14.279 6.686 7.154 0.83 13.12 143 LYS A CA 1
ATOM 2897 C CA B LYS A 1 147 ? 14.178 6.762 7.328 0.17 12.85 143 LYS A CA 1
ATOM 2898 C C . LYS A 1 147 ? 12.928 7.232 6.593 1.00 12.19 143 LYS A C 1
ATOM 2899 O O . LYS A 1 147 ? 12.072 6.461 6.155 1.00 11.46 143 LYS A O 1
ATOM 2936 N N . ALA A 1 148 ? 12.801 8.554 6.497 1.00 13.66 144 ALA A N 1
ATOM 2937 C CA . ALA A 1 148 ? 11.745 9.177 5.704 1.00 15.09 144 ALA A CA 1
ATOM 2938 C C . ALA A 1 148 ? 11.740 8.547 4.320 1.00 14.24 144 ALA A C 1
ATOM 2939 O O . ALA A 1 148 ? 12.798 8.267 3.758 1.00 14.83 144 ALA A O 1
ATOM 2946 N N . GLY A 1 149 ? 10.549 8.336 3.768 1.00 13.43 145 GLY A N 1
ATOM 2947 C CA . GLY A 1 149 ? 10.400 7.740 2.451 1.00 13.10 145 GLY A CA 1
ATOM 2948 C C . GLY A 1 149 ? 10.128 6.251 2.488 1.00 10.95 145 GLY A C 1
ATOM 2949 O O . GLY A 1 149 ? 9.769 5.680 1.451 1.00 10.72 145 GLY A O 1
ATOM 2953 N N . GLN A 1 150 ? 10.273 5.614 3.663 1.00 10.17 146 GLN A N 1
ATOM 2954 C CA . GLN A 1 150 ? 10.090 4.172 3.804 1.00 9.19 146 GLN A CA 1
ATOM 2955 C C . GLN A 1 150 ? 8.709 3.774 4.339 1.00 7.95 146 GLN A C 1
ATOM 2956 O O . GLN A 1 150 ? 8.446 2.586 4.559 1.00 7.57 146 GLN A O 1
ATOM 2970 N N . CYS A 1 151 ? 7.831 4.745 4.586 1.00 8.45 147 CYS A N 1
ATOM 2971 C CA . CYS A 1 151 ? 6.503 4.392 5.056 1.00 7.68 147 CYS A CA 1
ATOM 2972 C C . CYS A 1 151 ? 5.697 3.646 3.999 1.00 6.97 147 CYS A C 1
ATOM 2973 O O . CYS A 1 151 ? 5.737 3.944 2.792 1.00 7.19 147 CYS A O 1
ATOM 2980 N N . GLY A 1 152 ? 4.936 2.674 4.480 1.00 6.58 148 GLY A N 1
ATOM 2981 C CA . GLY A 1 152 ? 4.243 1.726 3.642 1.00 6.55 148 GLY A CA 1
ATOM 2982 C C . GLY A 1 152 ? 5.057 0.481 3.368 1.00 6.27 148 GLY A C 1
ATOM 2983 O O . GLY A 1 152 ? 4.506 -0.506 2.870 1.00 7.07 148 GLY A O 1
ATOM 2987 N N . GLY A 1 153 ? 6.355 0.505 3.695 1.00 6.82 149 GLY A N 1
ATOM 2988 C CA . GLY A 1 153 ? 7.191 -0.654 3.469 1.00 7.01 149 GLY A CA 1
ATOM 2989 C C . GLY A 1 153 ? 6.616 -1.878 4.166 1.00 6.03 149 GLY A C 1
ATOM 2990 O O . GLY A 1 153 ? 6.037 -1.789 5.251 1.00 6.85 149 GLY A O 1
ATOM 2994 N N . VAL A 1 154 ? 6.765 -3.038 3.548 1.00 5.66 150 VAL A N 1
ATOM 2995 C CA . VAL A 1 154 ? 6.108 -4.257 4.016 1.00 5.43 150 VAL A CA 1
ATOM 2996 C C . VAL A 1 154 ? 7.088 -5.076 4.833 1.00 5.68 150 VAL A C 1
ATOM 2997 O O . VAL A 1 154 ? 8.167 -5.429 4.346 1.00 6.86 150 VAL A O 1
ATOM 3010 N N . VAL A 1 155 ? 6.723 -5.371 6.071 1.00 5.53 151 VAL A N 1
ATOM 3011 C CA . VAL A 1 155 ? 7.555 -6.161 6.971 1.00 6.26 151 VAL A CA 1
ATOM 3012 C C . VAL A 1 155 ? 7.186 -7.629 6.805 1.00 6.36 151 VAL A C 1
ATOM 3013 O O . VAL A 1 155 ? 6.020 -8.001 6.981 1.00 7.13 151 VAL A O 1
ATOM 3026 N N . THR A 1 156 ? 8.160 -8.460 6.458 1.00 7.05 152 THR A N 1
ATOM 3027 C CA A THR A 1 156 ? 7.966 -9.877 6.155 0.67 7.85 152 THR A CA 1
ATOM 3028 C CA B THR A 1 156 ? 7.894 -9.870 6.231 0.33 8.62 152 THR A CA 1
ATOM 3029 C C . THR A 1 156 ? 8.930 -10.731 6.932 1.00 8.54 152 THR A C 1
ATOM 3030 O O . THR A 1 156 ? 10.030 -10.319 7.233 1.00 10.31 152 THR A O 1
ATOM 3051 N N . SER A 1 157 ? 8.498 -11.938 7.227 1.00 9.82 153 SER A N 1
ATOM 3052 C CA A SER A 1 157 ? 9.387 -12.979 7.676 0.48 12.53 153 SER A CA 1
ATOM 3053 C CA B SER A 1 157 ? 9.324 -13.003 7.728 0.52 12.64 153 SER A CA 1
ATOM 3054 C C . SER A 1 157 ? 9.056 -14.145 6.751 1.00 13.31 153 SER A C 1
ATOM 3055 O O . SER A 1 157 ? 8.141 -14.037 5.903 1.00 15.08 153 SER A O 1
ATOM 3070 N N . VAL A 1 158 ? 9.787 -15.246 6.840 1.00 14.65 154 VAL A N 1
ATOM 3071 C CA . VAL A 1 158 ? 9.539 -16.268 5.808 1.00 16.55 154 VAL A CA 1
ATOM 3072 C C . VAL A 1 158 ? 8.079 -16.772 5.841 1.00 14.61 154 VAL A C 1
ATOM 3073 O O . VAL A 1 158 ? 7.608 -17.270 6.849 1.00 16.39 154 VAL A O 1
ATOM 3086 N N . GLY A 1 159 ? 7.359 -16.626 4.732 1.00 15.99 155 GLY A N 1
ATOM 3087 C CA . GLY A 1 159 ? 6.022 -17.118 4.639 1.00 16.87 155 GLY A CA 1
ATOM 3088 C C . GLY A 1 159 ? 5.040 -16.264 5.402 1.00 14.22 155 GLY A C 1
ATOM 3089 O O . GLY A 1 159 ? 3.886 -16.707 5.566 1.00 16.02 155 GLY A O 1
ATOM 3093 N N . LYS A 1 160 ? 5.437 -15.089 5.901 1.00 11.28 156 LYS A N 1
ATOM 3094 C CA A LYS A 1 160 ? 4.490 -14.298 6.641 0.69 10.43 156 LYS A CA 1
ATOM 3095 C CA B LYS A 1 160 ? 4.546 -14.293 6.711 0.31 10.91 156 LYS A CA 1
ATOM 3096 C C . LYS A 1 160 ? 4.666 -12.816 6.344 1.00 9.07 156 LYS A C 1
ATOM 3097 O O . LYS A 1 160 ? 5.779 -12.303 6.168 1.00 9.89 156 LYS A O 1
ATOM 3134 N N . ILE A 1 161 ? 3.531 -12.147 6.257 1.00 7.51 157 ILE A N 1
ATOM 3135 C CA . ILE A 1 161 ? 3.468 -10.715 6.042 1.00 6.86 157 ILE A CA 1
ATOM 3136 C C . ILE A 1 161 ? 2.908 -10.122 7.332 1.00 6.75 157 ILE A C 1
ATOM 3137 O O . ILE A 1 161 ? 1.743 -10.363 7.663 1.00 8.03 157 ILE A O 1
ATOM 3153 N N . ILE A 1 162 ? 3.746 -9.397 8.074 1.00 6.32 158 ILE A N 1
ATOM 3154 C CA . ILE A 1 162 ? 3.436 -9.091 9.467 1.00 6.70 158 ILE A CA 1
ATOM 3155 C C . ILE A 1 162 ? 3.208 -7.638 9.796 1.00 5.77 158 ILE A C 1
ATOM 3156 O O . ILE A 1 162 ? 2.685 -7.349 10.878 1.00 6.10 158 ILE A O 1
ATOM 3172 N N . GLY A 1 163 ? 3.589 -6.690 8.944 1.00 5.85 159 GLY A N 1
ATOM 3173 C CA . GLY A 1 163 ? 3.443 -5.294 9.295 1.00 5.86 159 GLY A CA 1
ATOM 3174 C C . GLY A 1 163 ? 3.638 -4.369 8.128 1.00 5.02 159 GLY A C 1
ATOM 3175 O O . GLY A 1 163 ? 4.123 -4.754 7.070 1.00 5.46 159 GLY A O 1
ATOM 3179 N N . ILE A 1 164 ? 3.281 -3.098 8.362 1.00 5.21 160 ILE A N 1
ATOM 3180 C CA . ILE A 1 164 ? 3.488 -2.003 7.407 1.00 4.83 160 ILE A CA 1
ATOM 3181 C C . ILE A 1 164 ? 4.230 -0.874 8.129 1.00 5.24 160 ILE A C 1
ATOM 3182 O O . ILE A 1 164 ? 3.787 -0.410 9.175 1.00 5.52 160 ILE A O 1
ATOM 3198 N N . HIS A 1 165 ? 5.360 -0.436 7.580 1.00 5.25 161 HIS A N 1
ATOM 3199 C CA . HIS A 1 165 ? 6.166 0.580 8.225 1.00 5.11 161 HIS A CA 1
ATOM 3200 C C . HIS A 1 165 ? 5.429 1.914 8.316 1.00 5.47 161 HIS A C 1
ATOM 3201 O O . HIS A 1 165 ? 4.917 2.418 7.303 1.00 6.17 161 HIS A O 1
ATOM 3216 N N . ILE A 1 166 ? 5.410 2.522 9.503 1.00 5.53 162 ILE A N 1
ATOM 3217 C CA . ILE A 1 166 ? 4.706 3.777 9.726 1.00 5.94 162 ILE A CA 1
ATOM 3218 C C . ILE A 1 166 ? 5.545 4.895 10.363 1.00 6.37 162 ILE A C 1
ATOM 3219 O O . ILE A 1 166 ? 5.129 6.053 10.284 1.00 7.37 162 ILE A O 1
ATOM 3235 N N . GLY A 1 167 ? 6.666 4.597 11.024 1.00 6.65 163 GLY A N 1
ATOM 3236 C CA . GLY A 1 167 ? 7.352 5.664 11.745 1.00 7.70 163 GLY A CA 1
ATOM 3237 C C . GLY A 1 167 ? 8.653 5.214 12.315 1.00 6.45 163 GLY A C 1
ATOM 3238 O O . GLY A 1 167 ? 9.034 4.052 12.222 1.00 6.65 163 GLY A O 1
ATOM 3242 N N . GLY A 1 168 ? 9.349 6.163 12.928 1.00 7.04 164 GLY A N 1
ATOM 3243 C CA . GLY A 1 168 ? 10.624 5.871 13.521 1.00 7.52 164 GLY A CA 1
ATOM 3244 C C . GLY A 1 168 ? 11.222 7.121 14.132 1.00 7.62 164 GLY A C 1
ATOM 3245 O O . GLY A 1 168 ? 10.767 8.228 13.849 1.00 8.86 164 GLY A O 1
ATOM 3249 N N . ASN A 1 169 ? 12.240 6.926 14.961 1.00 8.27 165 ASN A N 1
ATOM 3250 C CA . ASN A 1 169 ? 12.851 8.032 15.705 1.00 9.65 165 ASN A CA 1
ATOM 3251 C C . ASN A 1 169 ? 14.319 8.233 15.346 1.00 9.47 165 ASN A C 1
ATOM 3252 O O . ASN A 1 169 ? 15.023 8.933 16.060 1.00 11.18 165 ASN A O 1
ATOM 3263 N N . GLY A 1 170 ? 14.756 7.680 14.223 1.00 9.82 166 GLY A N 1
ATOM 3264 C CA . GLY A 1 170 ? 16.138 7.773 13.789 1.00 11.52 166 GLY A CA 1
ATOM 3265 C C . GLY A 1 170 ? 16.950 6.553 14.162 1.00 10.78 166 GLY A C 1
ATOM 3266 O O . GLY A 1 170 ? 17.878 6.219 13.442 1.00 13.30 166 GLY A O 1
ATOM 3270 N N . ARG A 1 171 ? 16.599 5.888 15.262 1.00 10.65 167 ARG A N 1
ATOM 3271 C CA A ARG A 1 171 ? 17.342 4.727 15.745 0.55 11.74 167 ARG A CA 1
ATOM 3272 C CA B ARG A 1 171 ? 17.345 4.732 15.745 0.45 11.74 167 ARG A CA 1
ATOM 3273 C C . ARG A 1 171 ? 16.519 3.445 15.685 1.00 10.41 167 ARG A C 1
ATOM 3274 O O . ARG A 1 171 ? 17.066 2.359 15.529 1.00 12.30 167 ARG A O 1
ATOM 3313 N N . GLN A 1 172 ? 15.215 3.587 15.834 1.00 9.58 168 GLN A N 1
ATOM 3314 C CA A GLN A 1 172 ? 14.260 2.483 15.801 0.78 8.95 168 GLN A CA 1
ATOM 3315 C CA B GLN A 1 172 ? 14.284 2.468 15.764 0.22 9.29 168 GLN A CA 1
ATOM 3316 C C . GLN A 1 172 ? 13.200 2.791 14.766 1.00 7.48 168 GLN A C 1
ATOM 3317 O O . GLN A 1 172 ? 12.942 3.963 14.441 1.00 8.13 168 GLN A O 1
ATOM 3344 N N . GLY A 1 173 ? 12.567 1.737 14.283 1.00 6.76 169 GLY A N 1
ATOM 3345 C CA . GLY A 1 173 ? 11.448 1.836 13.377 1.00 6.49 169 GLY A CA 1
ATOM 3346 C C . GLY A 1 173 ? 10.247 1.100 13.945 1.00 5.82 169 GLY A C 1
ATOM 3347 O O . GLY A 1 173 ? 10.385 0.208 14.786 1.00 6.40 169 GLY A O 1
ATOM 3351 N N . PHE A 1 174 ? 9.076 1.484 13.452 1.00 5.78 170 PHE A N 1
ATOM 3352 C CA . PHE A 1 174 ? 7.812 0.956 13.931 1.00 6.09 170 PHE A CA 1
ATOM 3353 C C . PHE A 1 174 ? 6.905 0.629 12.780 1.00 5.63 170 PHE A C 1
ATOM 3354 O O . PHE A 1 174 ? 6.780 1.409 11.831 1.00 6.03 170 PHE A O 1
ATOM 3371 N N . CYS A 1 175 ? 6.215 -0.508 12.898 1.00 5.76 171 CYS A N 1
ATOM 3372 C CA . CYS A 1 175 ? 5.193 -0.901 11.950 1.00 5.47 171 CYS A CA 1
ATOM 3373 C C . CYS A 1 175 ? 3.845 -1.038 12.620 1.00 5.87 171 CYS A C 1
ATOM 3374 O O . CYS A 1 175 ? 3.747 -1.376 13.795 1.00 6.94 171 CYS A O 1
ATOM 3382 N N . ALA A 1 176 ? 2.807 -0.808 11.832 1.00 5.87 172 ALA A N 1
ATOM 3383 C CA . ALA A 1 176 ? 1.452 -1.244 12.150 1.00 5.97 172 ALA A CA 1
ATOM 3384 C C . ALA A 1 176 ? 1.390 -2.747 11.902 1.00 5.76 172 ALA A C 1
ATOM 3385 O O . ALA A 1 176 ? 1.714 -3.212 10.815 1.00 6.94 172 ALA A O 1
ATOM 3392 N N . GLY A 1 177 ? 0.977 -3.525 12.903 1.00 6.84 173 GLY A N 1
ATOM 3393 C CA . GLY A 1 177 ? 0.858 -4.954 12.675 1.00 7.29 173 GLY A CA 1
ATOM 3394 C C . GLY A 1 177 ? -0.252 -5.304 11.704 1.00 7.18 173 GLY A C 1
ATOM 3395 O O . GLY A 1 177 ? -1.214 -4.565 11.558 1.00 9.09 173 GLY A O 1
ATOM 3399 N N . LEU A 1 178 ? -0.111 -6.432 11.014 1.00 6.68 174 LEU A N 1
ATOM 3400 C CA . LEU A 1 178 ? -1.155 -6.945 10.136 1.00 6.67 174 LEU A CA 1
ATOM 3401 C C . LEU A 1 178 ? -1.775 -8.213 10.712 1.00 6.92 174 LEU A C 1
ATOM 3402 O O . LEU A 1 178 ? -1.085 -9.086 11.232 1.00 8.06 174 LEU A O 1
ATOM 3418 N N . LYS A 1 179 ? -3.093 -8.309 10.549 1.00 7.28 175 LYS A N 1
ATOM 3419 C CA . LYS A 1 179 ? -3.889 -9.481 10.896 1.00 8.51 175 LYS A CA 1
ATOM 3420 C C . LYS A 1 179 ? -4.819 -9.790 9.748 1.00 7.19 175 LYS A C 1
ATOM 3421 O O . LYS A 1 179 ? -5.321 -8.883 9.073 1.00 7.42 175 LYS A O 1
ATOM 3440 N N . ARG A 1 180 ? -5.120 -11.070 9.547 1.00 7.36 176 ARG A N 1
ATOM 3441 C CA . ARG A 1 180 ? -5.890 -11.470 8.389 1.00 7.84 176 ARG A CA 1
ATOM 3442 C C . ARG A 1 180 ? -7.286 -10.865 8.409 1.00 7.66 176 ARG A C 1
ATOM 3443 O O . ARG A 1 180 ? -7.848 -10.548 7.368 1.00 8.81 176 ARG A O 1
ATOM 3464 N N . SER A 1 181 ? -7.864 -10.730 9.601 1.00 7.89 177 SER A N 1
ATOM 3465 C CA . SER A 1 181 ? -9.231 -10.248 9.724 1.00 8.39 177 SER A CA 1
ATOM 3466 C C . SER A 1 181 ? -9.424 -8.822 9.243 1.00 7.54 177 SER A C 1
ATOM 3467 O O . SER A 1 181 ? -10.547 -8.431 8.948 1.00 8.56 177 SER A O 1
ATOM 3475 N N . TYR A 1 182 ? -8.352 -8.040 9.138 1.00 7.58 178 TYR A N 1
ATOM 3476 C CA . TYR A 1 182 ? -8.481 -6.695 8.586 1.00 7.89 178 TYR A CA 1
ATOM 3477 C C . TYR A 1 182 ? -9.007 -6.713 7.161 1.00 7.88 178 TYR A C 1
ATOM 3478 O O . TYR A 1 182 ? -9.576 -5.719 6.689 1.00 9.54 178 TYR A O 1
ATOM 3496 N N . PHE A 1 183 ? -8.802 -7.821 6.467 1.00 8.43 179 PHE A N 1
ATOM 3497 C CA . PHE A 1 183 ? -9.059 -7.908 5.041 1.00 10.34 179 PHE A CA 1
ATOM 3498 C C . PHE A 1 183 ? -10.229 -8.827 4.738 1.00 11.97 179 PHE A C 1
ATOM 3499 O O . PHE A 1 183 ? -10.481 -9.134 3.584 1.00 14.68 179 PHE A O 1
ATOM 3516 N N . ALA A 1 184 ? -10.981 -9.210 5.769 1.00 12.58 180 ALA A N 1
ATOM 3517 C CA . ALA A 1 184 ? -12.113 -10.109 5.599 1.00 15.77 180 ALA A CA 1
ATOM 3518 C C . ALA A 1 184 ? -13.228 -9.412 4.828 1.00 19.24 180 ALA A C 1
ATOM 3519 O O . ALA A 1 184 ? -13.457 -8.215 4.997 1.00 21.48 180 ALA A O 1
ATOM 3526 N N . ASP B 1 9 ? -30.929 -27.084 11.924 1.00 32.51 5 ASP B N 1
ATOM 3527 C CA . ASP B 1 9 ? -29.989 -28.122 11.513 1.00 33.18 5 ASP B CA 1
ATOM 3528 C C . ASP B 1 9 ? -28.578 -27.771 11.957 1.00 29.96 5 ASP B C 1
ATOM 3529 O O . ASP B 1 9 ? -27.875 -28.611 12.510 1.00 29.01 5 ASP B O 1
ATOM 3537 N N . PHE B 1 10 ? -28.162 -26.539 11.690 1.00 28.69 6 PHE B N 1
ATOM 3538 C CA . PHE B 1 10 ? -26.820 -26.105 12.062 1.00 26.60 6 PHE B CA 1
ATOM 3539 C C . PHE B 1 10 ? -26.689 -26.126 13.577 1.00 24.28 6 PHE B C 1
ATOM 3540 O O . PHE B 1 10 ? -25.759 -26.721 14.121 1.00 22.31 6 PHE B O 1
ATOM 3557 N N . ALA B 1 11 ? -27.643 -25.502 14.260 1.00 24.64 7 ALA B N 1
ATOM 3558 C CA . ALA B 1 11 ? -27.625 -25.476 15.711 1.00 24.25 7 ALA B CA 1
ATOM 3559 C C . ALA B 1 11 ? -27.703 -26.886 16.290 1.00 22.64 7 ALA B C 1
ATOM 3560 O O . ALA B 1 11 ? -27.090 -27.143 17.306 1.00 21.86 7 ALA B O 1
ATOM 3567 N N . LEU B 1 12 ? -28.456 -27.789 15.655 1.00 22.88 8 LEU B N 1
ATOM 3568 C CA . LEU B 1 12 ? -28.565 -29.178 16.115 1.00 22.47 8 LEU B CA 1
ATOM 3569 C C . LEU B 1 12 ? -27.247 -29.927 15.999 1.00 19.93 8 LEU B C 1
ATOM 3570 O O . LEU B 1 12 ? -26.848 -30.661 16.901 1.00 18.89 8 LEU B O 1
ATOM 3586 N N . SER B 1 13 ? -26.579 -29.775 14.864 1.00 19.75 9 SER B N 1
ATOM 3587 C CA A SER B 1 13 ? -25.298 -30.425 14.659 0.52 18.97 9 SER B CA 1
ATOM 3588 C CA B SER B 1 13 ? -25.293 -30.425 14.666 0.48 18.96 9 SER B CA 1
ATOM 3589 C C . SER B 1 13 ? -24.294 -29.836 15.633 1.00 17.00 9 SER B C 1
ATOM 3590 O O . SER B 1 13 ? -23.458 -30.549 16.179 1.00 16.93 9 SER B O 1
ATOM 3605 N N . LEU B 1 14 ? -24.373 -28.520 15.840 1.00 16.24 10 LEU B N 1
ATOM 3606 C CA . LEU B 1 14 ? -23.460 -27.867 16.728 1.00 15.77 10 LEU B CA 1
ATOM 3607 C C . LEU B 1 14 ? -23.703 -28.441 18.109 1.00 13.97 10 LEU B C 1
ATOM 3608 O O . LEU B 1 14 ? -22.786 -28.820 18.838 1.00 14.92 10 LEU B O 1
ATOM 3624 N N . LEU B 1 15 ? -24.965 -28.500 18.495 1.00 14.82 11 LEU B N 1
ATOM 3625 C CA . LEU B 1 15 ? -25.303 -28.999 19.814 1.00 15.06 11 LEU B CA 1
ATOM 3626 C C . LEU B 1 15 ? -24.737 -30.396 20.006 1.00 15.24 11 LEU B C 1
ATOM 3627 O O . LEU B 1 15 ? -24.021 -30.650 20.983 1.00 16.57 11 LEU B O 1
ATOM 3643 N N . ARG B 1 16 ? -24.990 -31.281 19.046 1.00 16.57 12 ARG B N 1
ATOM 3644 C CA A ARG B 1 16 ? -24.619 -32.679 19.198 0.50 18.25 12 ARG B CA 1
ATOM 3645 C CA B ARG B 1 16 ? -24.619 -32.677 19.188 0.50 18.25 12 ARG B CA 1
ATOM 3646 C C . ARG B 1 16 ? -23.116 -32.939 19.190 1.00 17.09 12 ARG B C 1
ATOM 3647 O O . ARG B 1 16 ? -22.640 -33.823 19.903 1.00 18.67 12 ARG B O 1
ATOM 3688 N N . ARG B 1 17 ? -22.363 -32.182 18.400 1.00 15.99 13 ARG B N 1
ATOM 3689 C CA A ARG B 1 17 ? -20.938 -32.431 18.211 0.25 16.05 13 ARG B CA 1
ATOM 3690 C CA B ARG B 1 17 ? -20.935 -32.447 18.228 0.75 15.92 13 ARG B CA 1
ATOM 3691 C C . ARG B 1 17 ? -20.005 -31.564 19.073 1.00 14.74 13 ARG B C 1
ATOM 3692 O O . ARG B 1 17 ? -18.858 -31.944 19.335 1.00 16.00 13 ARG B O 1
ATOM 3729 N N . ASN B 1 18 ? -20.458 -30.390 19.493 1.00 12.78 14 ASN B N 1
ATOM 3730 C CA . ASN B 1 18 ? -19.545 -29.396 20.077 1.00 11.40 14 ASN B CA 1
ATOM 3731 C C . ASN B 1 18 ? -20.001 -28.716 21.376 1.00 10.76 14 ASN B C 1
ATOM 3732 O O . ASN B 1 18 ? -19.247 -27.971 21.954 1.00 13.29 14 ASN B O 1
ATOM 3743 N N . VAL B 1 19 ? -21.225 -28.930 21.818 1.00 8.96 15 VAL B N 1
ATOM 3744 C CA . VAL B 1 19 ? -21.751 -28.197 22.952 1.00 8.75 15 VAL B CA 1
ATOM 3745 C C . VAL B 1 19 ? -22.014 -29.165 24.093 1.00 9.40 15 VAL B C 1
ATOM 3746 O O . VAL B 1 19 ? -22.896 -30.002 23.979 1.00 12.13 15 VAL B O 1
ATOM 3759 N N . ARG B 1 20 ? -21.249 -29.043 25.173 1.00 8.61 16 ARG B N 1
ATOM 3760 C CA A ARG B 1 20 ? -21.188 -30.078 26.185 0.45 8.59 16 ARG B CA 1
ATOM 3761 C CA B ARG B 1 20 ? -21.160 -30.073 26.194 0.55 8.35 16 ARG B CA 1
ATOM 3762 C C . ARG B 1 20 ? -21.595 -29.564 27.557 1.00 7.32 16 ARG B C 1
ATOM 3763 O O . ARG B 1 20 ? -21.353 -28.413 27.913 1.00 7.86 16 ARG B O 1
ATOM 3804 N N . GLN B 1 21 ? -22.165 -30.473 28.342 1.00 7.22 17 GLN B N 1
ATOM 3805 C CA . GLN B 1 21 ? -22.545 -30.195 29.723 1.00 7.53 17 GLN B CA 1
ATOM 3806 C C . GLN B 1 21 ? -21.325 -30.292 30.622 1.00 7.13 17 GLN B C 1
ATOM 3807 O O . GLN B 1 21 ? -20.662 -31.335 30.638 1.00 8.47 17 GLN B O 1
ATOM 3821 N N . VAL B 1 22 ? -21.057 -29.259 31.418 1.00 6.95 18 VAL B N 1
ATOM 3822 C CA . VAL B 1 22 ? -19.946 -29.286 32.340 1.00 7.55 18 VAL B CA 1
ATOM 3823 C C . VAL B 1 22 ? -20.355 -28.814 33.724 1.00 7.34 18 VAL B C 1
ATOM 3824 O O . VAL B 1 22 ? -21.365 -28.132 33.912 1.00 7.90 18 VAL B O 1
ATOM 3837 N N . GLN B 1 23 ? -19.541 -29.205 34.693 1.00 8.27 19 GLN B N 1
ATOM 3838 C CA A GLN B 1 23 ? -19.668 -28.711 36.049 0.42 9.25 19 GLN B CA 1
ATOM 3839 C CA B GLN B 1 23 ? -19.649 -28.685 36.046 0.58 9.13 19 GLN B CA 1
ATOM 3840 C C . GLN B 1 23 ? -18.277 -28.396 36.592 1.00 9.34 19 GLN B C 1
ATOM 3841 O O . GLN B 1 23 ? -17.354 -29.200 36.467 1.00 10.24 19 GLN B O 1
ATOM 3868 N N . THR B 1 24 ? -18.168 -27.227 37.217 1.00 10.66 20 THR B N 1
ATOM 3869 C CA A THR B 1 24 ? -16.990 -26.854 37.979 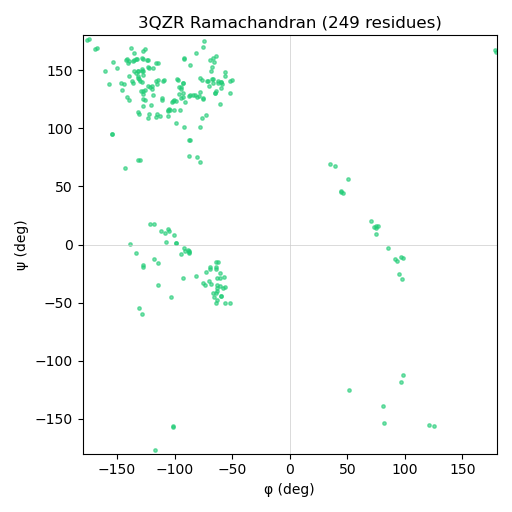0.86 10.94 20 THR B CA 1
ATOM 3870 C CA B THR B 1 24 ? -16.997 -26.816 37.973 0.14 12.04 20 THR B CA 1
ATOM 3871 C C . THR B 1 24 ? -17.454 -26.615 39.420 1.00 11.71 20 THR B C 1
ATOM 3872 O O . THR B 1 24 ? -18.637 -26.765 39.732 1.00 12.38 20 THR B O 1
ATOM 3893 N N . ASP B 1 25 ? -16.547 -26.234 40.305 1.00 13.77 21 ASP B N 1
ATOM 3894 C CA . ASP B 1 25 ? -16.969 -25.888 41.660 1.00 15.28 21 ASP B CA 1
ATOM 3895 C C . ASP B 1 25 ? -17.915 -24.681 41.687 1.00 14.31 21 ASP B C 1
ATOM 3896 O O . ASP B 1 25 ? -18.531 -24.399 42.718 1.00 15.68 21 ASP B O 1
ATOM 3905 N N . GLN B 1 26 ? -17.993 -23.934 40.585 1.00 13.13 22 GLN B N 1
ATOM 3906 C CA . GLN B 1 26 ? -18.922 -22.813 40.506 1.00 13.84 22 GLN B CA 1
ATOM 3907 C C . GLN B 1 26 ? -20.321 -23.198 40.010 1.00 13.60 22 GLN B C 1
ATOM 3908 O O . GLN B 1 26 ? -21.219 -22.354 39.992 1.00 15.76 22 GLN B O 1
ATOM 3922 N N . GLY B 1 27 ? -20.511 -24.450 39.610 1.00 12.24 23 GLY B N 1
ATOM 3923 C CA . GLY B 1 27 ? -21.813 -24.929 39.192 1.00 12.42 23 GLY B CA 1
ATOM 3924 C C . GLY B 1 27 ? -21.832 -25.444 37.766 1.00 10.32 23 GLY B C 1
ATOM 3925 O O . GLY B 1 27 ? -20.818 -25.907 37.242 1.00 10.35 23 GLY B O 1
ATOM 3929 N N . HIS B 1 28 ? -23.017 -25.402 37.171 1.00 10.15 24 HIS B N 1
ATOM 3930 C CA . HIS B 1 28 ? -23.289 -25.996 35.875 1.00 9.43 24 HIS B CA 1
ATOM 3931 C C . HIS B 1 28 ? -23.123 -24.959 34.781 1.00 8.30 24 HIS B C 1
ATOM 3932 O O . HIS B 1 28 ? -23.634 -23.837 34.886 1.00 9.63 24 HIS B O 1
ATOM 3947 N N . PHE B 1 29 ? -22.456 -25.352 33.702 1.00 7.65 25 PHE B N 1
ATOM 3948 C CA . PHE B 1 29 ? -22.215 -24.491 32.547 1.00 7.51 25 PHE B CA 1
ATOM 3949 C C . PHE B 1 29 ? -22.314 -25.281 31.265 1.00 6.58 25 PHE B C 1
ATOM 3950 O O . PHE B 1 29 ? -22.170 -26.503 31.253 1.00 7.65 25 PHE B O 1
ATOM 3967 N N . THR B 1 30 ? -22.547 -24.546 30.177 1.00 6.60 26 THR B N 1
ATOM 3968 C CA . THR B 1 30 ? -22.395 -25.070 28.830 1.00 6.19 26 THR B CA 1
ATOM 3969 C C . THR B 1 30 ? -20.981 -24.759 28.365 1.00 6.40 26 THR B C 1
ATOM 3970 O O . THR B 1 30 ? -20.487 -23.663 28.594 1.00 7.43 26 THR B O 1
ATOM 3981 N N . MET B 1 31 ? -20.354 -25.715 27.690 1.00 6.68 27 MET B N 1
ATOM 3982 C CA . MET B 1 31 ? -19.019 -25.542 27.143 1.00 6.98 27 MET B CA 1
ATOM 3983 C C . MET B 1 31 ? -19.054 -25.713 25.634 1.00 6.71 27 MET B C 1
ATOM 3984 O O . MET B 1 31 ? -19.667 -26.639 25.132 1.00 8.72 27 MET B O 1
ATOM 3998 N N . LEU B 1 32 ? -18.363 -24.827 24.917 1.00 7.12 28 LEU B N 1
ATOM 3999 C CA . LEU B 1 32 ? -18.184 -24.980 23.475 1.00 6.91 28 LEU B CA 1
ATOM 4000 C C . LEU B 1 32 ? -16.810 -25.552 23.175 1.00 7.08 28 LEU B C 1
ATOM 4001 O O . LEU B 1 32 ? -15.790 -24.929 23.442 1.00 7.91 28 LEU B O 1
ATOM 4017 N N . GLY B 1 33 ? -16.779 -26.754 22.606 1.00 7.57 29 GLY B N 1
ATOM 4018 C CA . GLY B 1 33 ? -15.557 -27.283 22.014 1.00 8.20 29 GLY B CA 1
ATOM 4019 C C . GLY B 1 33 ? -15.344 -26.655 20.664 1.00 8.15 29 GLY B C 1
ATOM 4020 O O . GLY B 1 33 ? -16.262 -26.593 19.862 1.00 9.32 29 GLY B O 1
ATOM 4024 N N . VAL B 1 34 ? -14.135 -26.179 20.430 1.00 8.51 30 VAL B N 1
ATOM 4025 C CA . VAL B 1 34 ? -13.856 -25.367 19.254 1.00 8.97 30 VAL B CA 1
ATOM 4026 C C . VAL B 1 34 ? -13.129 -26.137 18.134 1.00 8.47 30 VAL B C 1
ATOM 4027 O O . VAL B 1 34 ? -13.480 -26.016 16.955 1.00 9.58 30 VAL B O 1
ATOM 4040 N N . ARG B 1 35 ? -12.114 -26.903 18.529 1.00 8.91 31 ARG B N 1
ATOM 4041 C CA A ARG B 1 35 ? -11.372 -27.761 17.625 0.010 9.23 31 ARG B CA 1
ATOM 4042 C CA B ARG B 1 35 ? -11.308 -27.709 17.612 0.99 9.06 31 ARG B CA 1
ATOM 4043 C C . ARG B 1 35 ? -10.354 -28.504 18.472 1.00 9.06 31 ARG B C 1
ATOM 4044 O O . ARG B 1 35 ? -10.098 -28.122 19.614 1.00 9.25 31 ARG B O 1
ATOM 4085 N N . ASP B 1 36 ? -9.806 -29.585 17.930 1.00 10.43 32 ASP B N 1
ATOM 4086 C CA . ASP B 1 36 ? -8.770 -30.323 18.620 1.00 10.79 32 ASP B CA 1
ATOM 4087 C C . ASP B 1 36 ? -9.238 -30.642 20.044 1.00 10.02 32 ASP B C 1
ATOM 4088 O O . ASP B 1 36 ? -10.291 -31.257 20.200 1.00 10.51 32 ASP B O 1
ATOM 4097 N N . ARG B 1 37 ? -8.455 -30.260 21.057 1.00 10.06 33 ARG B N 1
ATOM 4098 C CA A ARG B 1 37 ? -8.795 -30.449 22.461 0.40 10.43 33 ARG B CA 1
ATOM 4099 C CA B ARG B 1 37 ? -8.864 -30.452 22.442 0.60 10.37 33 ARG B CA 1
ATOM 4100 C C . ARG B 1 37 ? -9.090 -29.102 23.145 1.00 9.24 33 ARG B C 1
ATOM 4101 O O . ARG B 1 37 ? -9.074 -29.015 24.363 1.00 10.02 33 ARG B O 1
ATOM 4142 N N . LEU B 1 38 ? -9.357 -28.072 22.347 1.00 8.70 34 LEU B N 1
ATOM 4143 C CA . LEU B 1 38 ? -9.567 -26.698 22.801 1.00 8.65 34 LEU B CA 1
ATOM 4144 C C . LEU B 1 38 ? -11.040 -26.391 22.962 1.00 7.92 34 LEU B C 1
ATOM 4145 O O . LEU B 1 38 ? -11.838 -26.623 22.044 1.00 8.57 34 LEU B O 1
ATOM 4161 N N . ALA B 1 39 ? -11.389 -25.849 24.124 1.00 7.85 35 ALA B N 1
ATOM 4162 C CA . ALA B 1 39 ? -12.760 -25.447 24.434 1.00 8.00 35 ALA B CA 1
ATOM 4163 C C . ALA B 1 39 ? -12.762 -24.077 25.089 1.00 7.48 35 ALA B C 1
ATOM 4164 O O . ALA B 1 39 ? -11.731 -23.578 25.552 1.00 9.00 35 ALA B O 1
ATOM 4171 N N . VAL B 1 40 ? -13.941 -23.470 25.123 1.00 7.84 36 VAL B N 1
ATOM 4172 C CA A VAL B 1 40 ? -14.120 -22.173 25.743 0.89 7.90 36 VAL B CA 1
ATOM 4173 C CA B VAL B 1 40 ? -14.140 -22.164 25.732 0.11 8.91 36 VAL B CA 1
ATOM 4174 C C . VAL B 1 40 ? -15.276 -22.222 26.738 1.00 8.32 36 VAL B C 1
ATOM 4175 O O . VAL B 1 40 ? -16.289 -22.871 26.503 1.00 8.82 36 VAL B O 1
ATOM 4200 N N . LEU B 1 41 ? -15.077 -21.514 27.846 1.00 8.86 37 LEU B N 1
ATOM 4201 C CA . LEU B 1 41 ? -16.003 -21.430 28.965 1.00 9.54 37 LEU B CA 1
ATOM 4202 C C . LEU B 1 41 ? -16.103 -19.988 29.406 1.00 8.36 37 LEU B C 1
ATOM 4203 O O . LEU B 1 41 ? -15.173 -19.221 29.225 1.00 9.14 37 LEU B O 1
ATOM 4219 N N . PRO B 1 42 ? -17.190 -19.597 30.084 1.00 8.39 38 PRO B N 1
ATOM 4220 C CA . PRO B 1 42 ? -17.175 -18.304 30.797 1.00 9.14 38 PRO B CA 1
ATOM 4221 C C . PRO B 1 42 ? -16.062 -18.270 31.829 1.00 9.31 38 PRO B C 1
ATOM 4222 O O . PRO B 1 42 ? -15.848 -19.235 32.570 1.00 9.56 38 PRO B O 1
ATOM 4233 N N . ARG B 1 43 ? -15.364 -17.142 31.927 1.00 10.19 39 ARG B N 1
ATOM 4234 C CA A ARG B 1 43 ? -14.305 -16.990 32.911 0.80 11.39 39 ARG B CA 1
ATOM 4235 C CA B ARG B 1 43 ? -14.314 -16.978 32.920 0.20 11.39 39 ARG B CA 1
ATOM 4236 C C . ARG B 1 43 ? -14.851 -17.250 34.326 1.00 10.77 39 ARG B C 1
ATOM 4237 O O . ARG B 1 43 ? -14.158 -17.853 35.153 1.00 11.36 39 ARG B O 1
ATOM 4278 N N . HIS B 1 44 ? -16.075 -16.814 34.609 1.00 11.50 40 HIS B N 1
ATOM 4279 C CA A HIS B 1 44 ? -16.560 -16.978 35.975 0.37 12.13 40 HIS B CA 1
ATOM 4280 C CA B HIS B 1 44 ? -16.728 -16.971 35.907 0.63 11.74 40 HIS B CA 1
ATOM 4281 C C . HIS B 1 44 ? -16.813 -18.433 36.362 1.00 10.94 40 HIS B C 1
ATOM 4282 O O . HIS B 1 44 ? -16.966 -18.700 37.548 1.00 11.67 40 HIS B O 1
ATOM 4309 N N . SER B 1 45 ? -16.785 -19.375 35.412 1.00 10.46 41 SER B N 1
ATOM 4310 C CA . SER B 1 45 ? -16.863 -20.792 35.790 1.00 10.48 41 SER B CA 1
ATOM 4311 C C . SER B 1 45 ? -15.603 -21.272 36.509 1.00 10.31 41 SER B C 1
ATOM 4312 O O . SER B 1 45 ? -15.638 -22.305 37.178 1.00 11.01 41 SER B O 1
ATOM 4320 N N . GLN B 1 46 ? -14.496 -20.554 36.358 1.00 12.01 42 GLN B N 1
ATOM 4321 C CA A GLN B 1 46 ? -13.255 -20.848 37.076 0.36 13.05 42 GLN B CA 1
ATOM 4322 C CA B GLN B 1 46 ? -13.253 -20.856 37.081 0.64 13.26 42 GLN B CA 1
ATOM 4323 C C . GLN B 1 46 ? -12.875 -22.333 37.026 1.00 12.61 42 GLN B C 1
ATOM 4324 O O . GLN B 1 46 ? -12.734 -23.000 38.059 1.00 14.12 42 GLN B O 1
ATOM 4351 N N . PRO B 1 47 ? -12.668 -22.864 35.820 1.00 12.44 43 PRO B N 1
ATOM 4352 C CA . PRO B 1 47 ? -12.285 -24.275 35.720 1.00 13.32 43 PRO B CA 1
ATOM 4353 C C . PRO B 1 47 ? -10.987 -24.534 36.463 1.00 14.49 43 PRO B C 1
ATOM 4354 O O . PRO B 1 47 ? -10.066 -23.719 36.440 1.00 15.93 43 PRO B O 1
ATOM 4365 N N . GLY B 1 48 ? -10.937 -25.670 37.144 1.00 15.18 44 GLY B N 1
ATOM 4366 C CA . GLY B 1 48 ? -9.752 -26.094 37.865 1.00 16.08 44 GLY B CA 1
ATOM 4367 C C . GLY B 1 48 ? -8.976 -27.146 37.106 1.00 15.01 44 GLY B C 1
ATOM 4368 O O . GLY B 1 48 ? -9.088 -27.280 35.891 1.00 15.94 44 GLY B O 1
ATOM 4372 N N . LYS B 1 49 ? -8.192 -27.923 37.837 1.00 14.63 45 LYS B N 1
ATOM 4373 C CA A LYS B 1 49 ? -7.359 -28.932 37.198 0.38 14.00 45 LYS B CA 1
ATOM 4374 C CA B LYS B 1 49 ? -7.357 -28.963 37.253 0.62 14.26 45 LYS B CA 1
ATOM 4375 C C . LYS B 1 49 ? -8.176 -30.132 36.729 1.00 12.49 45 LYS B C 1
ATOM 4376 O O . LYS B 1 49 ? -7.740 -30.873 35.848 1.00 12.15 45 LYS B O 1
ATOM 4413 N N . THR B 1 50 ? -9.345 -30.318 37.327 1.00 12.42 46 THR B N 1
ATOM 4414 C CA . THR B 1 50 ? -10.272 -31.366 36.904 1.00 12.26 46 THR B CA 1
ATOM 4415 C C . THR B 1 50 ? -11.634 -30.715 36.674 1.00 11.13 46 THR B C 1
ATOM 4416 O O . THR B 1 50 ? -12.048 -29.878 37.467 1.00 12.50 46 THR B O 1
ATOM 4427 N N . ILE B 1 51 ? -12.333 -31.125 35.628 1.00 10.49 47 ILE B N 1
ATOM 4428 C CA . ILE B 1 51 ? -13.674 -30.626 35.337 1.00 10.63 47 ILE B CA 1
ATOM 4429 C C . ILE B 1 51 ? -14.570 -31.832 35.067 1.00 9.56 47 ILE B C 1
ATOM 4430 O O . ILE B 1 51 ? -14.102 -32.852 34.575 1.00 10.65 47 ILE B O 1
ATOM 4446 N N . TRP B 1 52 ? -15.851 -31.718 35.394 1.00 9.47 48 TRP B N 1
ATOM 4447 C CA A TRP B 1 52 ? -16.822 -32.727 35.001 0.50 9.58 48 TRP B CA 1
ATOM 4448 C CA B TRP B 1 52 ? -16.830 -32.708 35.041 0.50 9.66 48 TRP B CA 1
ATOM 4449 C C . TRP B 1 52 ? -17.372 -32.353 33.645 1.00 8.84 48 TRP B C 1
ATOM 4450 O O . TRP B 1 52 ? -17.824 -31.227 33.442 1.00 9.30 48 TRP B O 1
ATOM 4491 N N . ILE B 1 53 ? -17.330 -33.300 32.720 1.00 9.52 49 ILE B N 1
ATOM 4492 C CA . ILE B 1 53 ? -17.880 -33.150 31.386 1.00 9.98 49 ILE B CA 1
ATOM 4493 C C . ILE B 1 53 ? -18.743 -34.371 31.092 1.00 10.69 49 ILE B C 1
ATOM 4494 O O . ILE B 1 53 ? -18.241 -35.492 30.983 1.00 10.76 49 ILE B O 1
ATOM 4510 N N . GLU B 1 54 ? -20.054 -34.174 30.991 1.00 11.60 50 GLU B N 1
ATOM 4511 C CA A GLU B 1 54 ? -21.035 -35.236 30.736 0.59 12.71 50 GLU B CA 1
ATOM 4512 C CA B GLU B 1 54 ? -20.898 -35.267 30.559 0.41 12.44 50 GLU B CA 1
ATOM 4513 C C . GLU B 1 54 ? -20.688 -36.513 31.444 1.00 12.41 50 GLU B C 1
ATOM 4514 O O . GLU B 1 54 ? -20.554 -37.607 30.901 1.00 13.45 50 GLU B O 1
ATOM 4537 N N . HIS B 1 55 ? -20.627 -36.340 32.752 1.00 12.66 51 HIS B N 1
ATOM 4538 C CA . HIS B 1 55 ? -20.557 -37.422 33.738 1.00 13.85 51 HIS B CA 1
ATOM 4539 C C . HIS B 1 55 ? -19.192 -38.105 33.827 1.00 12.57 51 HIS B C 1
ATOM 4540 O O . HIS B 1 55 ? -19.077 -39.165 34.429 1.00 14.64 51 HIS B O 1
ATOM 4555 N N . LYS B 1 56 ? -18.178 -37.484 33.247 1.00 11.82 52 LYS B N 1
ATOM 4556 C CA A LYS B 1 56 ? -16.802 -37.959 33.307 0.43 12.13 52 LYS B CA 1
ATOM 4557 C CA B LYS B 1 56 ? -16.805 -37.957 33.380 0.57 12.14 52 LYS B CA 1
ATOM 4558 C C . LYS B 1 56 ? -15.930 -36.855 33.911 1.00 10.85 52 LYS B C 1
ATOM 4559 O O . LYS B 1 56 ? -16.113 -35.678 33.597 1.00 12.25 52 LYS B O 1
ATOM 4596 N N . LEU B 1 57 ? -14.968 -37.241 34.739 1.00 10.29 53 LEU B N 1
ATOM 4597 C CA . LEU B 1 57 ? -13.957 -36.331 35.238 1.00 11.01 53 LEU B CA 1
ATOM 4598 C C . LEU B 1 57 ? -12.810 -36.286 34.243 1.00 10.56 53 LEU B C 1
ATOM 4599 O O . LEU B 1 57 ? -12.287 -37.341 33.853 1.00 12.20 53 LEU B O 1
ATOM 4615 N N . VAL B 1 58 ? -12.420 -35.082 33.855 1.00 10.19 54 VAL B N 1
ATOM 4616 C CA . VAL B 1 58 ? -11.444 -34.852 32.804 1.00 10.36 54 VAL B CA 1
ATOM 4617 C C . VAL B 1 58 ? -10.379 -33.896 33.326 1.00 9.66 54 VAL B C 1
ATOM 4618 O O . VAL B 1 58 ? -10.690 -32.853 33.912 1.00 10.14 54 VAL B O 1
ATOM 4631 N N . ASN B 1 59 ? -9.118 -34.258 33.110 1.00 10.24 55 ASN B N 1
ATOM 4632 C CA . ASN B 1 59 ? -7.995 -33.404 33.438 1.00 11.01 55 ASN B CA 1
ATOM 4633 C C . ASN B 1 59 ? -7.907 -32.220 32.469 1.00 10.41 55 ASN B C 1
ATOM 4634 O O . ASN B 1 59 ? -8.096 -32.365 31.257 1.00 10.92 55 ASN B O 1
ATOM 4645 N N . VAL B 1 60 ? -7.572 -31.055 33.017 1.00 11.32 56 VAL B N 1
ATOM 4646 C CA . VAL B 1 60 ? -7.414 -29.841 32.250 1.00 11.62 56 VAL B CA 1
ATOM 4647 C C . VAL B 1 60 ? -5.925 -29.569 32.152 1.00 12.53 56 VAL B C 1
ATOM 4648 O O . VAL B 1 60 ? -5.274 -29.322 33.154 1.00 13.24 56 VAL B O 1
ATOM 4661 N N . LEU B 1 61 ? -5.401 -29.633 30.934 1.00 14.04 57 LEU B N 1
ATOM 4662 C CA . LEU B 1 61 ? -3.963 -29.475 30.723 1.00 15.83 57 LEU B CA 1
ATOM 4663 C C . LEU B 1 61 ? -3.521 -28.034 30.853 1.00 16.44 57 LEU B C 1
ATOM 4664 O O . LEU B 1 61 ? -2.389 -27.760 31.279 1.00 18.18 57 LEU B O 1
ATOM 4680 N N . ASP B 1 62 ? -4.395 -27.117 30.467 1.00 16.62 58 ASP B N 1
ATOM 4681 C CA . ASP B 1 62 ? -4.051 -25.712 30.467 1.00 17.96 58 ASP B CA 1
ATOM 4682 C C . ASP B 1 62 ? -5.323 -24.883 30.451 1.00 16.56 58 ASP B C 1
ATOM 4683 O O . ASP B 1 62 ? -6.344 -25.308 29.927 1.00 15.14 58 ASP B O 1
ATOM 4692 N N . ALA B 1 63 ? -5.251 -23.705 31.056 1.00 17.39 59 ALA B N 1
ATOM 4693 C CA . ALA B 1 63 ? -6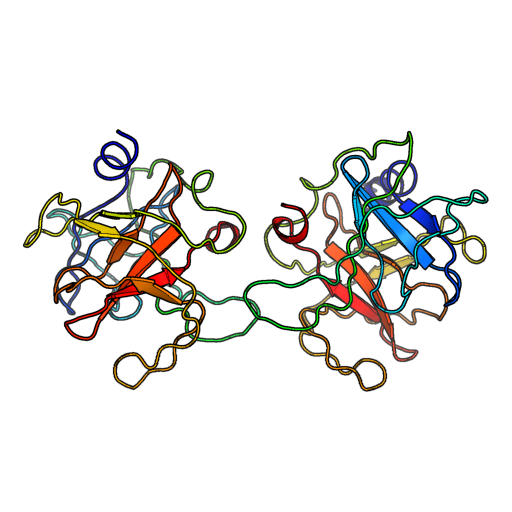.363 -22.778 31.043 1.00 18.33 59 ALA B CA 1
ATOM 4694 C C . ALA B 1 63 ? -5.799 -21.383 30.996 1.00 18.52 59 ALA B C 1
ATOM 4695 O O . ALA B 1 63 ? -4.898 -21.050 31.759 1.00 20.48 59 ALA B O 1
ATOM 4702 N N . VAL B 1 64 ? -6.327 -20.557 30.108 1.00 18.16 60 VAL B N 1
ATOM 4703 C CA A VAL B 1 64 ? -5.836 -19.203 29.902 0.47 18.45 60 VAL B CA 1
ATOM 4704 C CA B VAL B 1 64 ? -5.858 -19.188 30.025 0.53 18.35 60 VAL B CA 1
ATOM 4705 C C . VAL B 1 64 ? -7.029 -18.271 29.759 1.00 16.29 60 VAL B C 1
ATOM 4706 O O . VAL B 1 64 ? -7.915 -18.552 28.962 1.00 16.00 60 VAL B O 1
ATOM 4731 N N . GLU B 1 65 ? -7.067 -17.185 30.514 1.00 15.24 61 GLU B N 1
ATOM 4732 C CA A GLU B 1 65 ? -8.119 -16.187 30.352 0.23 15.91 61 GLU B CA 1
ATOM 4733 C CA B GLU B 1 65 ? -8.107 -16.218 30.333 0.77 15.86 61 GLU B CA 1
ATOM 4734 C C . GLU B 1 65 ? -7.869 -15.473 29.032 1.00 14.78 61 GLU B C 1
ATOM 4735 O O . GLU B 1 65 ? -6.712 -15.157 28.674 1.00 17.77 61 GLU B O 1
ATOM 4756 N N A LEU B 1 66 ? -8.875 -15.451 28.181 0.52 12.93 62 LEU B N 1
ATOM 4757 N N B LEU B 1 66 ? -9.007 -15.056 28.437 0.40 13.83 62 LEU B N 1
ATOM 4758 C CA A LEU B 1 66 ? -8.683 -14.976 26.823 0.52 12.08 62 LEU B CA 1
ATOM 4759 C CA B LEU B 1 66 ? -9.104 -14.113 27.304 0.40 12.35 62 LEU B CA 1
ATOM 4760 C C A LEU B 1 66 ? -8.245 -13.514 26.863 0.52 11.50 62 LEU B C 1
ATOM 4761 C C B LEU B 1 66 ? -9.254 -12.622 27.657 0.40 9.43 62 LEU B C 1
ATOM 4762 O O A LEU B 1 66 ? -8.778 -12.711 27.650 0.52 12.46 62 LEU B O 1
ATOM 4763 O O B LEU B 1 66 ? -10.198 -12.179 28.326 0.40 8.60 62 LEU B O 1
ATOM 4794 N N A VAL B 1 67 ? -7.275 -13.162 26.020 0.52 11.92 63 VAL B N 1
ATOM 4795 N N B VAL B 1 67 ? -8.299 -11.845 27.163 0.40 8.51 63 VAL B N 1
ATOM 4796 C CA A VAL B 1 67 ? -6.821 -11.786 25.908 0.52 12.54 63 VAL B CA 1
ATOM 4797 C CA B VAL B 1 67 ? -8.279 -10.399 27.376 0.40 8.95 63 VAL B CA 1
ATOM 4798 C C A VAL B 1 67 ? -6.633 -11.424 24.443 0.52 11.35 63 VAL B C 1
ATOM 4799 C C B VAL B 1 67 ? -7.972 -9.713 26.054 0.40 7.38 63 VAL B C 1
ATOM 4800 O O A VAL B 1 67 ? -6.308 -12.287 23.618 0.52 12.29 63 VAL B O 1
ATOM 4801 O O B VAL B 1 67 ? -7.511 -10.360 25.123 0.40 8.18 63 VAL B O 1
ATOM 4825 N N A ASP B 1 68 ? -6.844 -10.149 24.137 0.52 10.66 64 ASP B N 1
ATOM 4826 N N B ASP B 1 68 ? -8.211 -8.403 25.966 0.40 4.15 64 ASP B N 1
ATOM 4827 C CA A ASP B 1 68 ? -6.545 -9.617 22.825 0.52 10.77 64 ASP B CA 1
ATOM 4828 C CA B ASP B 1 68 ? -7.967 -7.698 24.734 0.40 7.35 64 ASP B CA 1
ATOM 4829 C C A ASP B 1 68 ? -5.679 -8.370 22.988 0.52 10.07 64 ASP B C 1
ATOM 4830 C C B ASP B 1 68 ? -6.547 -7.188 24.798 0.40 8.02 64 ASP B C 1
ATOM 4831 O O A ASP B 1 68 ? -5.111 -8.136 24.052 0.52 10.10 64 ASP B O 1
ATOM 4832 O O B ASP B 1 68 ? -5.774 -7.536 25.696 0.40 8.60 64 ASP B O 1
ATOM 4847 N N A GLU B 1 69 ? -5.554 -7.588 21.929 0.52 10.13 65 GLU B N 1
ATOM 4848 N N B GLU B 1 69 ? -6.196 -6.392 23.809 0.40 8.32 65 GLU B N 1
ATOM 4849 C CA A GLU B 1 69 ? -4.599 -6.473 21.907 0.52 10.48 65 GLU B CA 1
ATOM 4850 C CA B GLU B 1 69 ? -4.839 -5.927 23.607 0.40 9.26 65 GLU B CA 1
ATOM 4851 C C A GLU B 1 69 ? -4.912 -5.372 22.923 0.52 10.50 65 GLU B C 1
ATOM 4852 C C B GLU B 1 69 ? -4.327 -5.031 24.750 0.40 9.61 65 GLU B C 1
ATOM 4853 O O A GLU B 1 69 ? -4.038 -4.568 23.279 0.52 11.09 65 GLU B O 1
ATOM 4854 O O B GLU B 1 69 ? -3.114 -4.824 24.876 0.40 11.31 65 GLU B O 1
ATOM 4876 N N A GLN B 1 70 ? -6.155 -5.321 23.393 0.52 9.83 66 GLN B N 1
ATOM 4877 N N B GLN B 1 70 ? -5.241 -4.489 25.557 0.40 10.58 66 GLN B N 1
ATOM 4878 C CA A GLN B 1 70 ? -6.584 -4.306 24.343 0.52 10.20 66 GLN B CA 1
ATOM 4879 C CA B GLN B 1 70 ? -4.879 -3.635 26.686 0.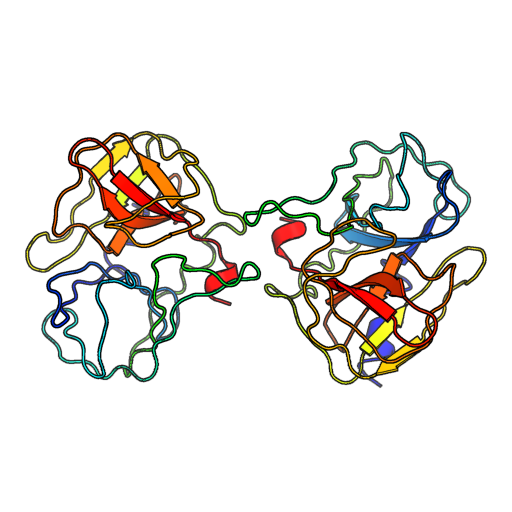40 11.68 66 GLN B CA 1
ATOM 4880 C CA C GLN B 1 70 ? -4.687 -3.149 27.113 0.08 18.33 66 GLN B CA 1
ATOM 4881 C C A GLN B 1 70 ? -6.101 -4.638 25.762 0.52 8.83 66 GLN B C 1
ATOM 4882 C C B GLN B 1 70 ? -5.184 -4.272 28.025 0.40 9.84 66 GLN B C 1
ATOM 4883 O O A GLN B 1 70 ? -6.024 -3.745 26.626 0.52 9.80 66 GLN B O 1
ATOM 4884 O O B GLN B 1 70 ? -5.080 -3.593 29.052 0.40 10.80 66 GLN B O 1
ATOM 4921 N N A GLY B 1 71 ? -5.766 -5.904 26.018 0.52 9.13 67 GLY B N 1
ATOM 4922 N N B GLY B 1 71 ? -5.597 -5.538 28.020 0.40 8.89 67 GLY B N 1
ATOM 4923 C CA A GLY B 1 71 ? -5.239 -6.298 27.317 0.52 9.01 67 GLY B CA 1
ATOM 4924 C CA B GLY B 1 71 ? -5.909 -6.245 29.250 0.40 9.46 67 GLY B CA 1
ATOM 4925 C C A GLY B 1 71 ? -6.251 -6.223 28.451 0.52 8.29 67 GLY B C 1
ATOM 4926 C C B GLY B 1 71 ? -7.373 -6.197 29.668 0.40 9.17 67 GLY B C 1
ATOM 4927 O O A GLY B 1 71 ? -5.900 -5.815 29.560 0.52 8.02 67 GLY B O 1
ATOM 4928 O O B GLY B 1 71 ? -7.708 -6.613 30.782 0.40 9.86 67 GLY B O 1
ATOM 4935 N N A VAL B 1 72 ? -7.485 -6.647 28.187 0.52 8.10 68 VAL B N 1
ATOM 4936 N N B VAL B 1 72 ? -8.262 -5.713 28.800 0.40 9.43 68 VAL B N 1
ATOM 4937 C CA A VAL B 1 72 ? -8.596 -6.508 29.148 0.52 8.53 68 VAL B CA 1
ATOM 4938 C CA B VAL B 1 72 ? -9.673 -5.765 29.148 0.40 10.75 68 VAL B CA 1
ATOM 4939 C C A VAL B 1 72 ? -9.476 -7.753 29.300 0.52 10.13 68 VAL B C 1
ATOM 4940 C C B VAL B 1 72 ? -10.073 -7.250 29.149 0.40 10.53 68 VAL B C 1
ATOM 4941 O O A VAL B 1 72 ? -9.370 -8.661 28.475 0.52 10.32 68 VAL B O 1
ATOM 4942 O O B VAL B 1 72 ? -9.923 -7.942 28.184 0.40 10.17 68 VAL B O 1
ATOM 4967 N N . ASN B 1 73 ? -10.379 -7.771 30.313 1.00 12.05 69 ASN B N 1
ATOM 4968 C CA . ASN B 1 73 ? -11.206 -8.953 30.494 1.00 10.70 69 ASN B CA 1
ATOM 4969 C C . ASN B 1 73 ? -12.285 -9.079 29.416 1.00 9.57 69 ASN B C 1
ATOM 4970 O O . ASN B 1 73 ? -13.040 -8.144 29.171 1.00 12.14 69 ASN B O 1
ATOM 4982 N N . LEU B 1 74 ? -12.319 -10.219 28.741 1.00 8.50 70 LEU B N 1
ATOM 4983 C CA . LEU B 1 74 ? -13.328 -10.524 27.731 1.00 8.35 70 LEU B CA 1
ATOM 4984 C C . LEU B 1 74 ? -14.322 -11.578 28.252 1.00 8.29 70 LEU B C 1
ATOM 4985 O O . LEU B 1 74 ? -15.206 -12.008 27.504 1.00 9.02 70 LEU B O 1
ATOM 5001 N N . ALA B 1 75 ? -14.162 -12.001 29.508 1.00 8.51 71 ALA B N 1
ATOM 5002 C CA . ALA B 1 75 ? -15.124 -12.851 30.235 1.00 9.62 71 ALA B CA 1
ATOM 5003 C C . ALA B 1 75 ? -15.127 -14.302 29.810 1.00 8.86 71 ALA B C 1
ATOM 5004 O O . ALA B 1 75 ? -16.042 -15.030 30.178 1.00 10.15 71 ALA B O 1
ATOM 5011 N N . LEU B 1 76 ? -14.081 -14.723 29.103 1.00 9.07 72 LEU B N 1
ATOM 5012 C CA . LEU B 1 76 ? -13.945 -16.105 28.620 1.00 9.14 72 LEU B CA 1
ATOM 5013 C C . LEU B 1 76 ? -12.604 -16.686 29.022 1.00 8.80 72 LEU B C 1
ATOM 5014 O O . LEU B 1 76 ? -11.618 -15.963 29.151 1.00 10.20 72 LEU B O 1
ATOM 5030 N N . THR B 1 77 ? -12.591 -18.002 29.196 1.00 8.95 73 THR B N 1
ATOM 5031 C CA . THR B 1 77 ? -11.380 -18.779 29.463 1.00 9.27 73 THR B CA 1
ATOM 5032 C C . THR B 1 77 ? -11.291 -19.889 28.432 1.00 9.02 73 THR B C 1
ATOM 5033 O O . THR B 1 77 ? -12.268 -20.588 28.160 1.00 9.73 73 THR B O 1
ATOM 5044 N N . LEU B 1 78 ? -10.112 -20.045 27.852 1.00 9.65 74 LEU B N 1
ATOM 5045 C CA . LEU B 1 78 ? -9.787 -21.140 26.941 1.00 10.44 74 LEU B CA 1
ATOM 5046 C C . LEU B 1 78 ? -9.128 -22.254 27.719 1.00 9.78 74 LEU B C 1
ATOM 5047 O O . LEU B 1 78 ? -8.215 -22.016 28.512 1.00 11.53 74 LEU B O 1
ATOM 5063 N N . ILE B 1 79 ? -9.571 -23.481 27.481 1.00 9.58 75 ILE B N 1
ATOM 5064 C CA . ILE B 1 79 ? -8.977 -24.647 28.131 1.00 10.09 75 ILE B CA 1
ATOM 5065 C C . ILE B 1 79 ? -8.598 -25.705 27.119 1.00 10.04 75 ILE B C 1
ATOM 5066 O O . ILE B 1 79 ? -9.223 -25.821 26.066 1.00 10.51 75 ILE B O 1
ATOM 5082 N N . THR B 1 80 ? -7.552 -26.447 27.452 1.00 11.11 76 THR B N 1
ATOM 5083 C CA . THR B 1 80 ? -7.167 -27.616 26.694 1.00 11.76 76 THR B CA 1
ATOM 5084 C C . THR B 1 80 ? -7.450 -28.848 27.559 1.00 11.51 76 THR B C 1
ATOM 5085 O O . THR B 1 80 ? -6.995 -28.938 28.700 1.00 12.97 76 THR B O 1
ATOM 5096 N N . LEU B 1 81 ? -8.204 -29.790 27.015 1.00 12.05 77 LEU B N 1
ATOM 5097 C CA . LEU B 1 81 ? -8.633 -30.980 27.737 1.00 13.12 77 LEU B CA 1
ATOM 5098 C C . LEU B 1 81 ? -7.755 -32.185 27.460 1.00 13.62 77 LEU B C 1
ATOM 5099 O O . LEU B 1 81 ? -7.329 -32.428 26.325 1.00 15.28 77 LEU B O 1
ATOM 5115 N N . ASP B 1 82 ? -7.518 -32.976 28.502 1.00 14.58 78 ASP B N 1
ATOM 5116 C CA . ASP B 1 82 ? -6.708 -34.190 28.396 1.00 16.20 78 ASP B CA 1
ATOM 5117 C C . ASP B 1 82 ? -7.621 -35.346 27.995 1.00 16.12 78 ASP B C 1
ATOM 5118 O O . ASP B 1 82 ? -8.185 -36.056 28.841 1.00 16.60 78 ASP B O 1
ATOM 5127 N N . THR B 1 83 ? -7.754 -35.544 26.688 1.00 18.20 79 THR B N 1
ATOM 5128 C CA A THR B 1 83 ? -8.664 -36.543 26.160 0.61 17.82 79 THR B CA 1
ATOM 5129 C CA B THR B 1 83 ? -8.671 -36.548 26.144 0.39 18.09 79 THR B CA 1
ATOM 5130 C C . THR B 1 83 ? -8.059 -37.257 24.949 1.00 16.94 79 THR B C 1
ATOM 5131 O O . THR B 1 83 ? -7.126 -36.750 24.323 1.00 17.16 79 THR B O 1
ATOM 5152 N N . ASN B 1 84 ? -8.585 -38.447 24.644 1.00 16.85 80 ASN B N 1
ATOM 5153 C CA . ASN B 1 84 ? -8.185 -39.239 23.483 1.00 16.27 80 ASN B CA 1
ATOM 5154 C C . ASN B 1 84 ? -8.959 -38.886 22.213 1.00 15.05 80 ASN B C 1
ATOM 5155 O O . ASN B 1 84 ? -8.658 -39.424 21.138 1.00 14.44 80 ASN B O 1
ATOM 5166 N N . GLU B 1 85 ? -9.961 -38.020 22.379 1.00 18.02 81 GLU B N 1
ATOM 5167 C CA A GLU B 1 85 ? -10.837 -37.616 21.283 0.39 18.17 81 GLU B CA 1
ATOM 5168 C CA B GLU B 1 85 ? -10.860 -37.609 21.308 0.61 18.25 81 GLU B CA 1
ATOM 5169 C C . GLU B 1 85 ? -10.595 -36.170 20.860 1.00 16.66 81 GLU B C 1
ATOM 5170 O O . GLU B 1 85 ? -9.829 -35.432 21.487 1.00 16.48 81 GLU B O 1
ATOM 5193 N N . LYS B 1 86 ? -11.255 -35.779 19.781 1.00 16.25 82 LYS B N 1
ATOM 5194 C CA . LYS B 1 86 ? -11.112 -34.455 19.190 1.00 16.24 82 LYS B CA 1
ATOM 5195 C C . LYS B 1 86 ? -12.475 -33.837 18.956 1.00 13.41 82 LYS B C 1
ATOM 5196 O O . LYS B 1 86 ? -13.406 -34.515 18.526 1.00 15.34 82 LYS B O 1
ATOM 5215 N N . PHE B 1 87 ? -12.592 -32.540 19.204 1.00 11.36 83 PHE B N 1
ATOM 5216 C CA . PHE B 1 87 ? -13.766 -31.814 18.775 1.00 10.38 83 PHE B CA 1
ATOM 5217 C C . PHE B 1 87 ? -13.772 -31.603 17.277 1.00 10.83 83 PHE B C 1
ATOM 5218 O O . PHE B 1 87 ? -12.717 -31.382 16.672 1.00 13.50 83 PHE B O 1
ATOM 5235 N N A ARG B 1 88 ? -14.947 -31.609 16.681 0.61 10.88 84 ARG B N 1
ATOM 5236 N N B ARG B 1 88 ? -14.944 -31.624 16.672 0.39 11.34 84 ARG B N 1
ATOM 5237 C CA A ARG B 1 88 ? -15.097 -31.109 15.320 0.61 10.52 84 ARG B CA 1
ATOM 5238 C CA B ARG B 1 88 ? -15.068 -31.116 15.319 0.39 11.51 84 ARG B CA 1
ATOM 5239 C C A ARG B 1 88 ? -14.651 -29.650 15.249 0.61 9.61 84 ARG B C 1
ATOM 5240 C C B ARG B 1 88 ? -14.559 -29.678 15.311 0.39 10.03 84 ARG B C 1
ATOM 5241 O O A ARG B 1 88 ? -15.073 -28.822 16.046 0.61 9.57 84 ARG B O 1
ATOM 5242 O O B ARG B 1 88 ? -14.816 -28.908 16.235 0.39 9.61 84 ARG B O 1
ATOM 5281 N N . ASP B 1 89 ? -13.816 -29.315 14.273 1.00 10.18 85 ASP B N 1
ATOM 5282 C CA . ASP B 1 89 ? -13.308 -27.940 14.138 1.00 10.36 85 ASP B CA 1
ATOM 5283 C C . ASP B 1 89 ? -14.410 -27.065 13.595 1.00 9.68 85 ASP B C 1
ATOM 5284 O O . ASP B 1 89 ? -14.786 -27.174 12.421 1.00 11.31 85 ASP B O 1
ATOM 5294 N N . ILE B 1 90 ? -14.939 -26.175 14.442 1.00 8.56 86 ILE B N 1
ATOM 5295 C CA . ILE B 1 90 ? -16.001 -25.263 14.029 1.00 8.92 86 ILE B CA 1
ATOM 5296 C C . ILE B 1 90 ? -15.501 -23.833 13.839 1.00 8.04 86 ILE B C 1
ATOM 5297 O O . ILE B 1 90 ? -16.300 -22.905 13.663 1.00 8.41 86 ILE B O 1
ATOM 5313 N N . THR B 1 91 ? -14.183 -23.648 13.794 1.00 8.49 87 THR B N 1
ATOM 5314 C CA . THR B 1 91 ? -13.659 -22.287 13.693 1.00 9.00 87 THR B CA 1
ATOM 5315 C C . THR B 1 91 ? -14.073 -21.584 12.412 1.00 8.72 87 THR B C 1
ATOM 5316 O O . THR B 1 91 ? -14.222 -20.362 12.416 1.00 9.13 87 THR B O 1
ATOM 5327 N N . LYS B 1 92 ? -14.310 -22.316 11.320 1.00 9.82 88 LYS B N 1
ATOM 5328 C CA A LYS B 1 92 ? -14.713 -21.643 10.086 0.30 10.54 88 LYS B CA 1
ATOM 5329 C CA B LYS B 1 92 ? -14.741 -21.683 10.069 0.70 10.61 88 LYS B CA 1
ATOM 5330 C C . LYS B 1 92 ? -16.128 -21.068 10.162 1.00 9.33 88 LYS B C 1
ATOM 5331 O O . LYS B 1 92 ? -16.508 -20.264 9.310 1.00 10.82 88 LYS B O 1
ATOM 5368 N N . PHE B 1 93 ? -16.901 -21.474 11.175 1.00 8.16 89 PHE B N 1
ATOM 5369 C CA . PHE B 1 93 ? -18.226 -20.913 11.414 1.00 8.12 89 PHE B CA 1
ATOM 5370 C C . PHE B 1 93 ? -18.214 -19.727 12.373 1.00 7.43 89 PHE B C 1
ATOM 5371 O O . PHE B 1 93 ? -19.261 -19.128 12.621 1.00 8.35 89 PHE B O 1
ATOM 5388 N N . ILE B 1 94 ? -17.051 -19.392 12.920 1.00 7.10 90 ILE B N 1
ATOM 5389 C CA . ILE B 1 94 ? -16.899 -18.225 13.781 1.00 7.19 90 ILE B CA 1
ATOM 5390 C C . ILE B 1 94 ? -16.433 -17.086 12.859 1.00 7.24 90 ILE B C 1
ATOM 5391 O O . ILE B 1 94 ? -15.474 -17.267 12.099 1.00 7.61 90 ILE B O 1
ATOM 5407 N N . PRO B 1 95 ? -17.122 -15.949 12.857 1.00 7.30 91 PRO B N 1
ATOM 5408 C CA . PRO B 1 95 ? -16.734 -14.879 11.938 1.00 7.48 91 PRO B CA 1
ATOM 5409 C C . PRO B 1 95 ? -15.364 -14.325 12.277 1.00 7.25 91 PRO B C 1
ATOM 5410 O O . PRO B 1 95 ? -14.891 -14.387 13.401 1.00 7.50 91 PRO B O 1
ATOM 5421 N N . GLU B 1 96 ? -14.742 -13.724 11.267 1.00 8.69 92 GLU B N 1
ATOM 5422 C CA . GLU B 1 96 ? -13.437 -13.104 11.486 1.00 9.36 92 GLU B CA 1
ATOM 5423 C C . GLU B 1 96 ? -13.527 -11.826 12.289 1.00 8.60 92 GLU B C 1
ATOM 5424 O O . GLU B 1 96 ? -12.541 -11.397 12.884 1.00 10.22 92 GLU B O 1
ATOM 5436 N N . ASN B 1 97 ? -14.685 -11.183 12.282 1.00 8.94 93 ASN B N 1
ATOM 5437 C CA A ASN B 1 97 ? -14.929 -9.996 13.088 0.79 9.19 93 ASN B CA 1
ATOM 5438 C CA B ASN B 1 97 ? -14.890 -10.048 13.163 0.21 10.50 93 ASN B CA 1
ATOM 5439 C C . ASN B 1 97 ? -16.179 -10.230 13.946 1.00 8.94 93 ASN B C 1
ATOM 5440 O O . ASN B 1 97 ? -17.089 -10.942 13.532 1.00 10.02 93 ASN B O 1
ATOM 5461 N N . ILE B 1 98 ? -16.233 -9.642 15.135 1.00 9.44 94 ILE B N 1
ATOM 5462 C CA . ILE B 1 98 ? -17.399 -9.809 15.990 1.00 10.54 94 ILE B CA 1
ATOM 5463 C C . ILE B 1 98 ? -18.616 -9.283 15.257 1.00 10.57 94 ILE B C 1
ATOM 5464 O O . ILE B 1 98 ? -18.576 -8.196 14.670 1.00 11.75 94 ILE B O 1
ATOM 5480 N N . SER B 1 99 ? -19.691 -10.062 15.301 1.00 10.40 95 SER B N 1
ATOM 5481 C CA A SER B 1 99 ? -20.845 -9.822 14.449 0.78 10.47 95 SER B CA 1
ATOM 5482 C CA B SER B 1 99 ? -20.843 -9.843 14.433 0.22 10.51 95 SER B CA 1
ATOM 5483 C C . SER B 1 99 ? -22.148 -9.792 15.215 1.00 10.01 95 SER B C 1
ATOM 5484 O O . SER B 1 99 ? -22.449 -10.709 15.976 1.00 10.63 95 SER B O 1
ATOM 5499 N N . THR B 1 100 ? -22.924 -8.745 14.980 1.00 10.13 96 THR B N 1
ATOM 5500 C CA . THR B 1 100 ? -24.284 -8.664 15.462 1.00 10.65 96 THR B CA 1
ATOM 5501 C C . THR B 1 100 ? -25.159 -9.561 14.611 1.00 10.49 96 THR B C 1
ATOM 5502 O O . THR B 1 100 ? -24.741 -10.078 13.580 1.00 11.38 96 THR B O 1
ATOM 5513 N N . ALA B 1 101 ? -26.394 -9.753 15.042 1.00 10.92 97 ALA B N 1
ATOM 5514 C CA . ALA B 1 101 ? -27.289 -10.677 14.370 1.00 11.25 97 ALA B CA 1
ATOM 5515 C C . ALA B 1 101 ? -28.731 -10.279 14.591 1.00 11.08 97 ALA B C 1
ATOM 5516 O O . ALA B 1 101 ? -29.067 -9.612 15.566 1.00 12.16 97 ALA B O 1
ATOM 5523 N N . SER B 1 102 ? -29.580 -10.720 13.678 1.00 12.14 98 SER B N 1
ATOM 5524 C CA . SER B 1 102 ? -31.017 -10.654 13.876 1.00 14.05 98 SER B CA 1
ATOM 5525 C C . SER B 1 102 ? -31.544 -12.068 14.102 1.00 16.20 98 SER B C 1
ATOM 5526 O O . SER B 1 102 ? -31.015 -13.031 13.554 1.00 16.74 98 SER B O 1
ATOM 5534 N N . ASP B 1 103 ? -32.508 -12.193 15.004 1.00 18.04 99 ASP B N 1
ATOM 5535 C CA . ASP B 1 103 ? -33.192 -13.461 15.265 1.00 20.01 99 ASP B CA 1
ATOM 5536 C C . ASP B 1 103 ? -32.211 -14.616 15.501 1.00 17.76 99 ASP B C 1
ATOM 5537 O O . ASP B 1 103 ? -32.234 -15.656 14.845 1.00 19.48 99 ASP B O 1
ATOM 5546 N N . ALA B 1 104 ? -31.348 -14.412 16.471 1.00 14.37 100 ALA B N 1
ATOM 5547 C CA . ALA B 1 104 ? -30.366 -15.411 16.887 1.00 11.72 100 ALA B CA 1
ATOM 5548 C C . ALA B 1 104 ? -30.973 -16.449 17.821 1.00 9.87 100 ALA B C 1
ATOM 5549 O O . ALA B 1 104 ? -32.047 -16.250 18.385 1.00 11.14 100 ALA B O 1
ATOM 5556 N N . THR B 1 105 ? -30.234 -17.547 17.986 1.00 9.52 101 THR B N 1
ATOM 5557 C CA . THR B 1 105 ? -30.587 -18.632 18.886 1.00 10.22 101 THR B CA 1
ATOM 5558 C C . THR B 1 105 ? -29.460 -18.861 19.881 1.00 9.10 101 THR B C 1
ATOM 5559 O O . THR B 1 105 ? -28.296 -18.890 19.506 1.00 11.43 101 THR B O 1
ATOM 5570 N N . LEU B 1 106 ? -29.815 -19.040 21.142 1.00 7.73 102 LEU B N 1
ATOM 5571 C CA . LEU B 1 106 ? -28.892 -19.381 22.189 1.00 7.70 102 LEU B CA 1
ATOM 5572 C C . LEU B 1 106 ? -29.015 -20.871 22.469 1.00 8.02 102 LEU B C 1
ATOM 5573 O O . LEU B 1 106 ? -30.120 -21.345 22.789 1.00 9.79 102 LEU B O 1
ATOM 5589 N N . VAL B 1 107 ? -27.904 -21.603 22.376 1.00 7.15 103 VAL B N 1
ATOM 5590 C CA . VAL B 1 107 ? -27.852 -23.048 22.549 1.00 7.78 103 VAL B CA 1
ATOM 5591 C C . VAL B 1 107 ? -27.251 -23.361 23.909 1.00 7.82 103 VAL B C 1
ATOM 5592 O O . VAL B 1 107 ? -26.085 -23.088 24.163 1.00 8.06 103 VAL B O 1
ATOM 5605 N N . ILE B 1 108 ? -28.057 -23.981 24.763 1.00 8.47 104 ILE B N 1
ATOM 5606 C CA . ILE B 1 108 ? -27.684 -24.300 26.137 1.00 8.79 104 ILE B CA 1
ATOM 5607 C C . ILE B 1 108 ? -27.673 -25.808 26.311 1.00 8.10 104 ILE B C 1
ATOM 5608 O O . ILE B 1 108 ? -28.539 -26.494 25.794 1.00 9.30 104 ILE B O 1
ATOM 5624 N N . ASN B 1 109 ? -26.707 -26.318 27.054 1.00 7.53 105 ASN B N 1
ATOM 5625 C CA . ASN B 1 109 ? -26.693 -27.746 27.344 1.00 7.66 105 ASN B CA 1
ATOM 5626 C C . ASN B 1 109 ? -25.937 -27.976 28.643 1.00 7.27 105 ASN B C 1
ATOM 5627 O O . ASN B 1 109 ? -24.709 -28.077 28.649 1.00 7.59 105 ASN B O 1
ATOM 5638 N N . THR B 1 110 ? -26.694 -28.058 29.745 1.00 7.50 106 THR B N 1
ATOM 5639 C CA . THR B 1 110 ? -26.136 -28.456 31.027 1.00 8.21 106 THR B CA 1
ATOM 5640 C C . THR B 1 110 ? -26.958 -29.630 31.555 1.00 8.36 106 THR B C 1
ATOM 5641 O O . THR B 1 110 ? -28.062 -29.914 31.076 1.00 9.11 106 THR B O 1
ATOM 5652 N N . GLU B 1 111 ? -26.465 -30.294 32.591 1.00 9.19 107 GLU B N 1
ATOM 5653 C CA . GLU B 1 111 ? -27.232 -31.380 33.179 1.00 10.81 107 GLU B CA 1
ATOM 5654 C C . GLU B 1 111 ? -28.607 -30.909 33.647 1.00 11.51 107 GLU B C 1
ATOM 5655 O O . GLU B 1 111 ? -29.591 -31.647 33.588 1.00 12.50 107 GLU B O 1
ATOM 5667 N N . HIS B 1 112 ? -28.652 -29.691 34.173 1.00 13.28 108 HIS B N 1
ATOM 5668 C CA A HIS B 1 112 ? -29.898 -29.116 34.678 0.49 14.85 108 HIS B CA 1
ATOM 5669 C CA B HIS B 1 112 ? -29.872 -29.092 34.697 0.51 14.84 108 HIS B CA 1
ATOM 5670 C C . HIS B 1 112 ? -30.782 -28.521 33.587 1.00 13.58 108 HIS B C 1
ATOM 5671 O O . HIS B 1 112 ? -32.019 -28.490 33.720 1.00 15.33 108 HIS B O 1
ATOM 5700 N N . MET B 1 113 ? -30.164 -28.053 32.508 1.00 12.15 109 MET B N 1
ATOM 5701 C CA . MET B 1 113 ? -30.859 -27.450 31.376 1.00 12.38 109 MET B CA 1
ATOM 5702 C C . MET B 1 113 ? -30.349 -28.112 30.092 1.00 10.71 109 MET B C 1
ATOM 5703 O O . MET B 1 113 ? -29.574 -27.530 29.326 1.00 10.85 109 MET B O 1
ATOM 5717 N N . PRO B 1 114 ? -30.751 -29.362 29.857 1.00 11.23 110 PRO B N 1
ATOM 5718 C CA . PRO B 1 114 ? -30.164 -30.095 28.733 1.00 12.19 110 PRO B CA 1
ATOM 5719 C C . PRO B 1 114 ? -30.701 -29.665 27.381 1.00 12.66 110 PRO B C 1
ATOM 5720 O O . PRO B 1 114 ? -31.884 -29.366 27.218 1.00 13.41 110 PRO B O 1
ATOM 5731 N N . SER B 1 115 ? -29.776 -29.626 26.426 1.00 13.92 111 SER B N 1
ATOM 5732 C CA . SER B 1 115 ? -30.091 -29.554 24.986 1.00 16.15 111 SER B CA 1
ATOM 5733 C C . SER B 1 115 ? -31.274 -28.653 24.664 1.00 15.76 111 SER B C 1
ATOM 5734 O O . SER B 1 115 ? -32.328 -29.178 24.325 1.00 18.53 111 SER B O 1
ATOM 5741 N N . MET B 1 116 ? -31.136 -27.338 24.856 1.00 15.53 112 MET B N 1
ATOM 5742 C CA A MET B 1 116 ? -32.233 -26.408 24.621 0.49 15.97 112 MET B CA 1
ATOM 5743 C CA B MET B 1 116 ? -32.218 -26.387 24.670 0.51 16.35 112 MET B CA 1
ATOM 5744 C C . MET B 1 116 ? -31.779 -25.243 23.745 1.00 14.08 112 MET B C 1
ATOM 5745 O O . MET B 1 116 ? -30.604 -24.859 23.730 1.00 14.52 112 MET B O 1
ATOM 5772 N N . PHE B 1 117 ? -32.732 -24.739 22.973 1.00 11.24 113 PHE B N 1
ATOM 5773 C CA A PHE B 1 117 ? -32.519 -23.661 22.027 0.27 11.24 113 PHE B CA 1
ATOM 5774 C CA B PHE B 1 117 ? -32.516 -23.645 22.041 0.73 10.43 113 PHE B CA 1
ATOM 5775 C C . PHE B 1 117 ? -33.451 -22.526 22.441 1.00 10.23 113 PHE B C 1
ATOM 5776 O O . PHE B 1 117 ? -34.655 -22.740 22.582 1.00 13.08 113 PHE B O 1
ATOM 5809 N N . VAL B 1 118 ? -32.929 -21.323 22.612 1.00 9.01 114 VAL B N 1
ATOM 5810 C CA . VAL B 1 118 ? -33.728 -20.184 23.020 1.00 9.96 114 VAL B CA 1
ATOM 5811 C C . VAL B 1 118 ? -33.641 -19.095 21.953 1.00 9.52 114 VAL B C 1
ATOM 5812 O O . VAL B 1 118 ? -32.563 -18.620 21.645 1.00 9.51 114 VAL B O 1
ATOM 5825 N N . PRO B 1 119 ? -34.778 -18.702 21.360 1.00 11.15 115 PRO B N 1
ATOM 5826 C CA . PRO B 1 119 ? -34.760 -17.628 20.364 1.00 12.66 115 PRO B CA 1
ATOM 5827 C C . PRO B 1 119 ? -34.663 -16.280 21.065 1.00 12.42 115 PRO B C 1
ATOM 5828 O O . PRO B 1 119 ? -35.631 -15.750 21.562 1.00 15.41 115 PRO B O 1
ATOM 5839 N N . VAL B 1 120 ? -33.484 -15.698 21.105 1.00 12.17 116 VAL B N 1
ATOM 5840 C CA . VAL B 1 120 ? -33.276 -14.472 21.887 1.00 13.54 116 VAL B CA 1
ATOM 5841 C C . VAL B 1 120 ? -33.553 -13.190 21.158 1.00 15.26 116 VAL B C 1
ATOM 5842 O O . VAL B 1 120 ? -33.493 -12.128 21.745 1.00 15.65 116 VAL B O 1
ATOM 5855 N N . GLY B 1 121 ? -33.857 -13.295 19.877 1.00 16.68 117 GLY B N 1
ATOM 5856 C CA . GLY B 1 121 ? -34.098 -12.124 19.067 1.00 17.59 117 GLY B CA 1
ATOM 5857 C C . GLY B 1 121 ? -32.798 -11.501 18.581 1.00 16.49 117 GLY B C 1
ATOM 5858 O O . GLY B 1 121 ? -31.799 -12.178 18.414 1.00 17.62 117 GLY B O 1
ATOM 5862 N N . ASP B 1 122 ? -32.829 -10.201 18.319 1.00 14.84 118 ASP B N 1
ATOM 5863 C CA A ASP B 1 122 ? -31.671 -9.452 17.846 0.19 14.18 118 ASP B CA 1
ATOM 5864 C CA B ASP B 1 122 ? -31.668 -9.469 17.829 0.81 14.24 118 ASP B CA 1
ATOM 5865 C C . ASP B 1 122 ? -30.544 -9.416 18.875 1.00 12.76 118 ASP B C 1
ATOM 5866 O O . ASP B 1 122 ? -30.788 -9.250 20.081 1.00 13.42 118 ASP B O 1
ATOM 5883 N N . VAL B 1 123 ? -29.314 -9.542 18.383 1.00 11.72 119 VAL B N 1
ATOM 5884 C CA . VAL B 1 123 ? -28.102 -9.504 19.192 1.00 11.54 119 VAL B CA 1
ATOM 5885 C C . VAL B 1 123 ? -27.319 -8.280 18.727 1.00 11.22 119 VAL B C 1
ATOM 5886 O O . VAL B 1 123 ? -26.824 -8.257 17.598 1.00 12.24 119 VAL B O 1
ATOM 5899 N N . VAL B 1 124 ? -27.268 -7.257 19.590 1.00 12.14 120 VAL B N 1
ATOM 5900 C CA . VAL B 1 124 ? -26.825 -5.926 19.211 1.00 13.04 120 VAL B CA 1
ATOM 5901 C C . VAL B 1 124 ? -25.541 -5.570 19.926 1.00 13.18 120 VAL B C 1
ATOM 5902 O O . VAL B 1 124 ? -25.201 -6.093 20.990 1.00 12.66 120 VAL B O 1
ATOM 5915 N N . GLN B 1 125 ? -24.808 -4.657 19.321 1.00 15.50 121 GLN B N 1
ATOM 5916 C CA A GLN B 1 125 ? -23.609 -4.131 19.941 0.29 16.14 121 GLN B CA 1
ATOM 5917 C CA B GLN B 1 125 ? -23.622 -4.119 19.929 0.71 16.36 121 GLN B CA 1
ATOM 5918 C C . GLN B 1 125 ? -23.949 -3.563 21.306 1.00 15.34 121 GLN B C 1
ATOM 5919 O O . GLN B 1 125 ? -24.944 -2.836 21.479 1.00 16.56 121 GLN B O 1
ATOM 5946 N N . TYR B 1 126 ? -23.121 -3.895 22.288 1.00 15.60 122 TYR B N 1
ATOM 5947 C CA . TYR B 1 126 ? -23.282 -3.383 23.625 1.00 15.07 122 TYR B CA 1
ATOM 5948 C C . TYR B 1 126 ? -21.940 -2.802 24.054 1.00 15.12 122 TYR B C 1
ATOM 5949 O O . TYR B 1 126 ? -21.845 -1.612 24.316 1.00 16.39 122 TYR B O 1
ATOM 5967 N N . GLY B 1 127 ? -20.911 -3.641 24.076 1.00 15.58 123 GLY B N 1
ATOM 5968 C CA . GLY B 1 127 ? -19.553 -3.221 24.316 1.00 16.15 123 GLY B CA 1
ATOM 5969 C C . GLY B 1 127 ? -19.180 -3.462 25.752 1.00 15.87 123 GLY B C 1
ATOM 5970 O O . GLY B 1 127 ? -19.029 -4.585 26.193 1.00 16.59 123 GLY B O 1
ATOM 5974 N N . PHE B 1 128 ? -18.991 -2.370 26.466 1.00 17.24 124 PHE B N 1
ATOM 5975 C CA A PHE B 1 128 ? -18.673 -2.453 27.894 0.48 17.47 124 PHE B CA 1
ATOM 5976 C CA B PHE B 1 128 ? -18.729 -2.378 27.876 0.52 17.72 124 PHE B CA 1
ATOM 5977 C C . PHE B 1 128 ? -19.893 -2.939 28.672 1.00 17.23 124 PHE B C 1
ATOM 5978 O O . PHE B 1 128 ? -21.047 -2.542 28.437 1.00 18.47 124 PHE B O 1
ATOM 6011 N N . LEU B 1 129 ? -19.611 -3.818 29.619 1.00 15.98 125 LEU B N 1
ATOM 6012 C CA . LEU B 1 129 ? -20.630 -4.352 30.498 1.00 15.51 125 LEU B CA 1
ATOM 6013 C C . LEU B 1 129 ? -20.023 -4.424 31.867 1.00 15.33 125 LEU B C 1
ATOM 6014 O O . LEU B 1 129 ? -18.963 -5.025 32.062 1.00 16.18 125 LEU B O 1
ATOM 6030 N N . ASN B 1 130 ? -20.686 -3.791 32.821 1.00 16.38 126 ASN B N 1
ATOM 6031 C CA . ASN B 1 130 ? -20.271 -3.896 34.192 1.00 16.60 126 ASN B CA 1
ATOM 6032 C C . ASN B 1 130 ? -20.916 -5.142 34.813 1.00 15.65 126 ASN B C 1
ATOM 6033 O O . ASN B 1 130 ? -22.033 -5.081 35.326 1.00 16.91 126 ASN B O 1
ATOM 6044 N N . LEU B 1 131 ? -20.226 -6.285 34.717 1.00 15.44 127 LEU B N 1
ATOM 6045 C CA . LEU B 1 131 ? -20.787 -7.601 35.049 1.00 14.49 127 LEU B CA 1
ATOM 6046 C C . LEU B 1 131 ? -20.515 -7.938 36.512 1.00 14.18 127 LEU B C 1
ATOM 6047 O O . LEU B 1 131 ? -19.398 -8.318 36.857 1.00 13.89 127 LEU B O 1
ATOM 6063 N N . SER B 1 132 ? -21.526 -7.757 37.353 1.00 14.69 128 SER B N 1
ATOM 6064 C CA . SER B 1 132 ? -21.373 -7.874 38.813 1.00 15.04 128 SER B CA 1
ATOM 6065 C C . SER B 1 132 ? -20.128 -7.168 39.316 1.00 15.07 128 SER B C 1
ATOM 6066 O O . SER B 1 132 ? -19.385 -7.710 40.136 1.00 15.98 128 SER B O 1
ATOM 6074 N N . GLY B 1 133 ? -19.918 -5.953 38.822 1.00 15.80 129 GLY B N 1
ATOM 6075 C CA . GLY B 1 133 ? -18.849 -5.112 39.321 1.00 16.67 129 GLY B CA 1
ATOM 6076 C C . GLY B 1 133 ? -17.512 -5.352 38.636 1.00 16.45 129 GLY B C 1
ATOM 6077 O O . GLY B 1 133 ? -16.538 -4.689 38.953 1.00 18.12 129 GLY B O 1
ATOM 6081 N N A LYS B 1 134 ? -17.467 -6.267 37.669 0.62 16.40 130 LYS B N 1
ATOM 6082 N N B LYS B 1 134 ? -17.472 -6.312 37.720 0.38 16.40 130 LYS B N 1
ATOM 6083 C CA A LYS B 1 134 ? -16.203 -6.607 36.999 0.62 17.88 130 LYS B CA 1
ATOM 6084 C CA B LYS B 1 134 ? -16.242 -6.639 37.012 0.38 17.88 130 LYS B CA 1
ATOM 6085 C C A LYS B 1 134 ? -16.172 -6.150 35.534 0.62 16.96 130 LYS B C 1
ATOM 6086 C C B LYS B 1 134 ? -16.377 -6.275 35.546 0.38 16.97 130 LYS B C 1
ATOM 6087 O O A LYS B 1 134 ? -17.000 -6.578 34.737 0.62 16.50 130 LYS B O 1
ATOM 6088 O O B LYS B 1 134 ? -16.890 -7.054 34.745 0.38 16.50 130 LYS B O 1
ATOM 6125 N N A PRO B 1 135 ? -15.195 -5.300 35.166 0.62 17.74 131 PRO B N 1
ATOM 6126 N N B PRO B 1 135 ? -15.924 -5.077 35.181 0.38 17.79 131 PRO B N 1
ATOM 6127 C CA A PRO B 1 135 ? -15.244 -4.673 33.837 0.62 17.98 131 PRO B CA 1
ATOM 6128 C CA B PRO B 1 135 ? -16.070 -4.729 33.777 0.38 18.41 131 PRO B CA 1
ATOM 6129 C C A PRO B 1 135 ? -15.141 -5.703 32.698 0.62 16.71 131 PRO B C 1
ATOM 6130 C C B PRO B 1 135 ? -15.407 -5.717 32.837 0.38 16.85 131 PRO B C 1
ATOM 6131 O O A PRO B 1 135 ? -14.220 -6.495 32.794 0.62 16.97 131 PRO B O 1
ATOM 6132 O O B PRO B 1 135 ? -14.414 -6.384 33.075 0.38 16.78 131 PRO B O 1
ATOM 6153 N N . THR B 1 136 ? -16.046 -5.728 31.698 1.00 16.45 132 THR B N 1
ATOM 6154 C CA . THR B 1 136 ? -15.871 -6.651 30.602 1.00 13.52 132 THR B CA 1
ATOM 6155 C C . THR B 1 136 ? -16.136 -5.873 29.325 1.00 12.93 132 THR B C 1
ATOM 6156 O O . THR B 1 136 ? -16.814 -4.839 29.349 1.00 13.87 132 THR B O 1
ATOM 6168 N N A HIS B 1 137 ? -15.351 -6.293 28.316 0.60 12.80 133 HIS B N 1
ATOM 6169 N N B HIS B 1 137 ? -15.703 -6.299 28.155 0.40 13.76 133 HIS B N 1
ATOM 6170 C CA A HIS B 1 137 ? -15.311 -5.659 27.005 0.60 10.55 133 HIS B CA 1
ATOM 6171 C CA B HIS B 1 137 ? -16.170 -5.555 26.974 0.40 12.51 133 HIS B CA 1
ATOM 6172 C C A HIS B 1 137 ? -15.811 -6.597 25.841 0.60 11.40 133 HIS B C 1
ATOM 6173 C C B HIS B 1 137 ? -16.367 -6.565 25.898 0.40 11.64 133 HIS B C 1
ATOM 6174 O O A HIS B 1 137 ? -15.761 -7.819 26.008 0.60 11.34 133 HIS B O 1
ATOM 6175 O O B HIS B 1 137 ? -16.427 -7.770 26.101 0.40 11.32 133 HIS B O 1
ATOM 6204 N N . ARG B 1 138 ? -16.342 -6.028 24.725 1.00 12.50 134 ARG B N 1
ATOM 6205 C CA A ARG B 1 138 ? -16.683 -6.795 23.519 0.41 11.93 134 ARG B CA 1
ATOM 6206 C CA B ARG B 1 138 ? -16.763 -6.743 23.495 0.59 11.83 134 ARG B CA 1
ATOM 6207 C C . ARG B 1 138 ? -17.979 -7.622 23.661 1.00 10.93 134 ARG B C 1
ATOM 6208 O O . ARG B 1 138 ? -18.101 -8.703 23.042 1.00 11.09 134 ARG B O 1
ATOM 6249 N N . THR B 1 139 ? -18.916 -7.125 24.450 1.00 11.10 135 THR B N 1
ATOM 6250 C CA . THR B 1 139 ? -20.169 -7.831 24.661 1.00 10.62 135 THR B CA 1
ATOM 6251 C C . THR B 1 139 ? -21.233 -7.396 23.665 1.00 10.09 135 THR B C 1
ATOM 6252 O O . THR B 1 139 ? -21.183 -6.333 23.057 1.00 11.69 135 THR B O 1
ATOM 6263 N N . MET B 1 140 ? -22.229 -8.258 23.533 1.00 9.73 136 MET B N 1
ATOM 6264 C CA . MET B 1 140 ? -23.440 -7.955 22.806 1.00 9.81 136 MET B CA 1
ATOM 6265 C C . MET B 1 140 ? -24.630 -8.270 23.695 1.00 9.67 136 MET B C 1
ATOM 6266 O O . MET B 1 140 ? -24.505 -8.984 24.691 1.00 10.09 136 MET B O 1
ATOM 6280 N N . MET B 1 141 ? -25.777 -7.694 23.351 1.00 10.07 137 MET B N 1
ATOM 6281 C CA . MET B 1 141 ? -26.966 -7.739 24.190 1.00 10.01 137 MET B CA 1
ATOM 6282 C C . MET B 1 141 ? -28.168 -8.237 23.405 1.00 9.52 137 MET B C 1
ATOM 6283 O O . MET B 1 141 ? -28.313 -7.963 22.204 1.00 10.90 137 MET B O 1
ATOM 6297 N N . TYR B 1 142 ? -29.039 -8.964 24.107 1.00 9.67 138 TYR B N 1
ATOM 6298 C CA . TYR B 1 142 ? -30.334 -9.384 23.562 1.00 9.64 138 TYR B CA 1
ATOM 6299 C C . TYR B 1 142 ? -31.403 -9.066 24.607 1.00 9.28 138 TYR B C 1
ATOM 6300 O O . TYR B 1 142 ? -31.193 -9.179 25.819 1.00 9.89 138 TYR B O 1
ATOM 6318 N N . ASN B 1 143 ? -32.576 -8.681 24.124 1.00 9.81 139 ASN B N 1
ATOM 6319 C CA . ASN B 1 143 ? -33.727 -8.409 24.986 1.00 11.54 139 ASN B CA 1
ATOM 6320 C C . ASN B 1 143 ? -34.509 -9.692 25.227 1.00 11.62 139 ASN B C 1
ATOM 6321 O O . ASN B 1 143 ? -35.557 -9.932 24.615 1.00 14.72 139 ASN B O 1
ATOM 6332 N N . PHE B 1 144 ? -33.958 -10.519 26.090 1.00 10.72 140 PHE B N 1
ATOM 6333 C CA . PHE B 1 144 ? -34.551 -11.793 26.445 1.00 10.70 140 PHE B CA 1
ATOM 6334 C C . PHE B 1 144 ? -34.232 -12.064 27.900 1.00 9.97 140 PHE B C 1
ATOM 6335 O O . PHE B 1 144 ? -33.103 -11.836 28.325 1.00 10.21 140 PHE B O 1
ATOM 6352 N N . PRO B 1 145 ? -35.211 -12.581 28.658 1.00 10.28 141 PRO B N 1
ATOM 6353 C CA . PRO B 1 145 ? -34.991 -12.872 30.087 1.00 11.02 141 PRO B CA 1
ATOM 6354 C C . PRO B 1 145 ? -34.209 -14.171 30.331 1.00 10.12 141 PRO B C 1
ATOM 6355 O O . PRO B 1 145 ? -34.760 -15.179 30.776 1.00 11.14 141 PRO B O 1
ATOM 6366 N N . THR B 1 146 ? -32.923 -14.138 30.004 1.00 9.29 142 THR B N 1
ATOM 6367 C CA . THR B 1 146 ? -32.044 -15.235 30.313 1.00 9.06 142 THR B CA 1
ATOM 6368 C C . THR B 1 146 ? -31.927 -15.386 31.810 1.00 9.37 142 THR B C 1
ATOM 6369 O O . THR B 1 146 ? -32.231 -14.468 32.570 1.00 10.04 142 THR B O 1
ATOM 6380 N N . LYS B 1 147 ? -31.464 -16.567 32.233 1.00 11.35 143 LYS B N 1
ATOM 6381 C CA A LYS B 1 147 ? -31.549 -17.078 33.606 0.61 12.54 143 LYS B CA 1
ATOM 6382 C CA B LYS B 1 147 ? -31.398 -16.822 33.670 0.39 12.23 143 LYS B CA 1
ATOM 6383 C C . LYS B 1 147 ? -30.190 -17.608 34.099 1.00 11.24 143 LYS B C 1
ATOM 6384 O O . LYS B 1 147 ? -29.381 -18.087 33.302 1.00 10.40 143 LYS B O 1
ATOM 6421 N N . ALA B 1 148 ? -30.027 -17.666 35.416 1.00 12.14 144 ALA B N 1
ATOM 6422 C CA . ALA B 1 148 ? -28.954 -18.432 36.033 1.00 12.66 144 ALA B CA 1
ATOM 6423 C C . ALA B 1 148 ? -28.984 -19.850 35.479 1.00 11.79 144 ALA B C 1
ATOM 6424 O O . ALA B 1 148 ? -30.046 -20.415 35.262 1.00 12.49 144 ALA B O 1
ATOM 6431 N N . GLY B 1 149 ? -27.803 -20.401 35.236 1.00 11.44 145 GLY B N 1
ATOM 6432 C CA . GLY B 1 149 ? -27.681 -21.728 34.667 1.00 11.27 145 GLY B CA 1
ATOM 6433 C C . GLY B 1 149 ? -27.439 -21.739 33.160 1.00 9.48 145 GLY B C 1
ATOM 6434 O O . GLY B 1 149 ? -27.119 -22.804 32.612 1.00 9.71 145 GLY B O 1
ATOM 6438 N N . GLN B 1 150 ? -27.605 -20.594 32.489 1.00 9.45 146 GLN B N 1
ATOM 6439 C CA . GLN B 1 150 ? -27.482 -20.492 31.033 1.00 8.79 146 GLN B CA 1
ATOM 6440 C C . GLN B 1 150 ? -26.132 -19.958 30.572 1.00 7.85 146 GLN B C 1
ATOM 6441 O O . GLN B 1 150 ? -25.908 -19.790 29.368 1.00 7.75 146 GLN B O 1
ATOM 6455 N N . CYS B 1 151 ? -25.228 -19.669 31.505 1.00 7.81 147 CYS B N 1
ATOM 6456 C CA . CYS B 1 151 ? -23.925 -19.187 31.110 1.00 7.94 147 CYS B CA 1
ATOM 6457 C C . CYS B 1 151 ? -23.133 -20.278 30.385 1.00 7.05 147 CYS B C 1
ATOM 6458 O O . CYS B 1 151 ? -23.149 -21.470 30.740 1.00 7.44 147 CYS B O 1
ATOM 6465 N N . GLY B 1 152 ? -22.397 -19.826 29.380 1.00 6.60 148 GLY B N 1
ATOM 6466 C CA . GLY B 1 152 ? -21.692 -20.690 28.465 1.00 6.96 148 GLY B CA 1
ATOM 6467 C C . GLY B 1 152 ? -22.482 -21.021 27.221 1.00 6.49 148 GLY B C 1
ATOM 6468 O O . GLY B 1 152 ? -21.936 -21.557 26.268 1.00 7.45 148 GLY B O 1
ATOM 6472 N N . GLY B 1 153 ? -23.788 -20.746 27.237 1.00 6.64 149 GLY B N 1
ATOM 6473 C CA . GLY B 1 153 ? -24.607 -21.020 26.074 1.00 6.93 149 GLY B CA 1
ATOM 6474 C C . GLY B 1 153 ? -24.066 -20.331 24.838 1.00 6.19 149 GLY B C 1
ATOM 6475 O O . GLY B 1 153 ? -23.487 -19.230 24.902 1.00 6.82 149 GLY B O 1
ATOM 6479 N N . VAL B 1 154 ? -24.266 -20.963 23.687 1.00 5.64 150 VAL B N 1
ATOM 6480 C CA . VAL B 1 154 ? -23.637 -20.516 22.457 1.00 5.43 150 VAL B CA 1
ATOM 6481 C C . VAL B 1 154 ? -24.648 -19.754 21.620 1.00 5.78 150 VAL B C 1
ATOM 6482 O O . VAL B 1 154 ? -25.705 -20.279 21.263 1.00 6.76 150 VAL B O 1
ATOM 6495 N N . VAL B 1 155 ? -24.328 -18.507 21.289 1.00 5.78 151 VAL B N 1
ATOM 6496 C CA . VAL B 1 155 ? -25.196 -17.674 20.473 1.00 6.58 151 VAL B CA 1
ATOM 6497 C C . VAL B 1 155 ? -24.858 -17.926 19.003 1.00 6.61 151 VAL B C 1
ATOM 6498 O O . VAL B 1 155 ? -23.683 -17.825 18.606 1.00 7.34 151 VAL B O 1
ATOM 6511 N N . THR B 1 156 ? -25.871 -18.240 18.207 1.00 7.30 152 THR B N 1
ATOM 6512 C CA A THR B 1 156 ? -25.712 -18.595 16.798 0.52 8.21 152 THR B CA 1
ATOM 6513 C CA B THR B 1 156 ? -25.656 -18.537 16.801 0.48 8.25 152 THR B CA 1
ATOM 6514 C C . THR B 1 156 ? -26.745 -17.879 15.954 1.00 8.80 152 THR B C 1
ATOM 6515 O O . THR B 1 156 ? -27.856 -17.631 16.392 1.00 10.45 152 THR B O 1
ATOM 6536 N N . SER B 1 157 ? -26.385 -17.579 14.716 1.00 9.39 153 SER B N 1
ATOM 6537 C CA . SER B 1 157 ? -27.350 -17.049 13.747 1.00 10.99 153 SER B CA 1
ATOM 6538 C C . SER B 1 157 ? -26.856 -17.318 12.354 1.00 10.80 153 SER B C 1
ATOM 6539 O O . SER B 1 157 ? -25.680 -17.145 12.098 1.00 10.88 153 SER B O 1
ATOM 6547 N N . VAL B 1 158 ? -27.754 -17.720 11.461 1.00 11.96 154 VAL B N 1
ATOM 6548 C CA . VAL B 1 158 ? -27.459 -17.892 10.038 1.00 13.72 154 VAL B CA 1
ATOM 6549 C C . VAL B 1 158 ? -26.145 -18.649 9.807 1.00 13.46 154 VAL B C 1
ATOM 6550 O O . VAL B 1 158 ? -25.348 -18.328 8.935 1.00 14.88 154 VAL B O 1
ATOM 6563 N N . GLY B 1 159 ? -25.958 -19.717 10.558 1.00 13.61 155 GLY B N 1
ATOM 6564 C CA . GLY B 1 159 ? -24.805 -20.586 10.344 1.00 13.53 155 GLY B CA 1
ATOM 6565 C C . GLY B 1 159 ? -23.479 -20.052 10.878 1.00 12.57 155 GLY B C 1
ATOM 6566 O O . GLY B 1 159 ? -22.417 -20.555 10.527 1.00 13.91 155 GLY B O 1
ATOM 6570 N N . LYS B 1 160 ? -23.561 -19.054 11.745 1.00 11.31 156 LYS B N 1
ATOM 6571 C CA A LYS B 1 160 ? -22.398 -18.441 12.388 0.88 10.52 156 LYS B CA 1
ATOM 6572 C CA B LYS B 1 160 ? -22.416 -18.434 12.379 0.12 10.54 156 LYS B CA 1
ATOM 6573 C C . LYS B 1 160 ? -22.496 -18.606 13.894 1.00 9.06 156 LYS B C 1
ATOM 6574 O O . LYS B 1 160 ? -23.586 -18.591 14.468 1.00 10.08 156 LYS B O 1
ATOM 6611 N N . ILE B 1 161 ? -21.340 -18.751 14.523 1.00 7.71 157 ILE B N 1
ATOM 6612 C CA . ILE B 1 161 ? -21.205 -18.864 15.966 1.00 7.20 157 ILE B CA 1
ATOM 6613 C C . ILE B 1 161 ? -20.642 -17.543 16.456 1.00 7.16 157 ILE B C 1
ATOM 6614 O O . ILE B 1 161 ? -19.498 -17.212 16.146 1.00 8.72 157 ILE B O 1
ATOM 6630 N N . ILE B 1 162 ? -21.462 -16.758 17.173 1.00 6.80 158 ILE B N 1
ATOM 6631 C CA . ILE B 1 162 ? -21.133 -15.349 17.381 1.00 7.10 158 ILE B CA 1
ATOM 6632 C C . ILE B 1 162 ? -20.911 -14.922 18.815 1.00 6.04 158 ILE B C 1
ATOM 6633 O O . ILE B 1 162 ? -20.427 -13.816 19.016 1.00 6.55 158 ILE B O 1
ATOM 6649 N N . GLY B 1 163 ? -21.252 -15.737 19.817 1.00 5.91 159 GLY B N 1
ATOM 6650 C CA . GLY B 1 163 ? -21.080 -15.305 21.189 1.00 6.29 159 GLY B CA 1
ATOM 6651 C C . GLY B 1 163 ? -21.254 -16.423 22.175 1.00 5.25 159 GLY B C 1
ATOM 6652 O O . GLY B 1 163 ? -21.721 -17.513 21.841 1.00 5.90 159 GLY B O 1
ATOM 6656 N N . ILE B 1 164 ? -20.863 -16.140 23.424 1.00 5.60 160 ILE B N 1
ATOM 6657 C CA . ILE B 1 164 ? -21.014 -17.049 24.564 1.00 5.63 160 ILE B CA 1
ATOM 6658 C C . ILE B 1 164 ? -21.762 -16.302 25.672 1.00 5.29 160 ILE B C 1
ATOM 6659 O O . ILE B 1 164 ? -21.302 -15.227 26.101 1.00 5.66 160 ILE B O 1
ATOM 6675 N N . HIS B 1 165 ? -22.868 -16.836 26.162 1.00 5.41 161 HIS B N 1
ATOM 6676 C CA . HIS B 1 165 ? -23.649 -16.167 27.188 1.00 5.70 161 HIS B CA 1
ATOM 6677 C C . HIS B 1 165 ? -22.893 -16.030 28.495 1.00 5.27 161 HIS B C 1
ATOM 6678 O O . HIS B 1 165 ? -22.374 -17.021 29.026 1.00 6.08 161 HIS B O 1
ATOM 6693 N N . ILE B 1 166 ? -22.879 -14.813 29.059 1.00 5.81 162 ILE B N 1
ATOM 6694 C CA . ILE B 1 166 ? -22.167 -14.540 30.298 1.00 6.24 162 ILE B CA 1
ATOM 6695 C C . ILE B 1 166 ? -22.982 -13.867 31.403 1.00 6.67 162 ILE B C 1
ATOM 6696 O O . ILE B 1 166 ? -22.538 -13.874 32.549 1.00 7.66 162 ILE B O 1
ATOM 6712 N N . GLY B 1 167 ? -24.121 -13.253 31.108 1.00 7.24 163 GLY B N 1
ATOM 6713 C CA . GLY B 1 167 ? -24.794 -12.495 32.152 1.00 8.15 163 GLY B CA 1
ATOM 6714 C C . GLY B 1 167 ? -26.114 -11.940 31.707 1.00 7.31 163 GLY B C 1
ATOM 6715 O O . GLY B 1 167 ? -26.524 -12.079 30.564 1.00 7.10 163 GLY B O 1
ATOM 6719 N N . GLY B 1 168 ? -26.798 -11.309 32.653 1.00 7.81 164 GLY B N 1
ATOM 6720 C CA . GLY B 1 168 ? -28.086 -10.728 32.375 1.00 8.36 164 GLY B CA 1
ATOM 6721 C C . GLY B 1 168 ? -28.679 -10.113 33.618 1.00 8.34 164 GLY B C 1
ATOM 6722 O O . GLY B 1 168 ? -28.205 -10.350 34.725 1.00 9.26 164 GLY B O 1
ATOM 6726 N N . ASN B 1 169 ? -29.731 -9.328 33.427 1.00 8.91 165 ASN B N 1
ATOM 6727 C CA . ASN B 1 169 ? -30.343 -8.579 34.535 1.00 10.25 165 ASN B CA 1
ATOM 6728 C C . ASN B 1 169 ? -31.809 -8.916 34.737 1.00 10.00 165 ASN B C 1
ATOM 6729 O O . ASN B 1 169 ? -32.530 -8.180 35.422 1.00 11.01 165 ASN B O 1
ATOM 6740 N N . GLY B 1 170 ? -32.239 -10.038 34.195 1.00 10.19 166 GLY B N 1
ATOM 6741 C CA . GLY B 1 170 ? -33.611 -10.470 34.286 1.00 12.26 166 GLY B CA 1
ATOM 6742 C C . GLY B 1 170 ? -34.456 -10.084 33.100 1.00 12.26 166 GLY B C 1
ATOM 6743 O O . GLY B 1 170 ? -35.450 -10.735 32.808 1.00 15.14 166 GLY B O 1
ATOM 6747 N N . ARG B 1 171 ? -34.055 -9.014 32.420 1.00 12.09 167 ARG B N 1
ATOM 6748 C CA . ARG B 1 171 ? -34.783 -8.511 31.271 1.00 13.37 167 ARG B CA 1
ATOM 6749 C C . ARG B 1 171 ? -33.979 -8.635 29.988 1.00 11.80 167 ARG B C 1
ATOM 6750 O O . ARG B 1 171 ? -34.546 -8.809 28.913 1.00 14.00 167 ARG B O 1
ATOM 6771 N N . GLN B 1 172 ? -32.669 -8.458 30.102 1.00 11.20 168 GLN B N 1
ATOM 6772 C CA A GLN B 1 172 ? -31.715 -8.521 28.998 0.39 10.25 168 GLN B CA 1
ATOM 6773 C CA B GLN B 1 172 ? -31.756 -8.583 28.981 0.61 10.18 168 GLN B CA 1
ATOM 6774 C C . GLN B 1 172 ? -30.689 -9.595 29.317 1.00 8.61 168 GLN B C 1
ATOM 6775 O O . GLN B 1 172 ? -30.434 -9.886 30.481 1.00 8.70 168 GLN B O 1
ATOM 6802 N N . GLY B 1 173 ? -30.082 -10.137 28.262 1.00 7.98 169 GLY B N 1
ATOM 6803 C CA . GLY B 1 173 ? -28.952 -11.034 28.356 1.00 7.46 169 GLY B CA 1
ATOM 6804 C C . GLY B 1 173 ? -27.776 -10.500 27.571 1.00 7.09 169 GLY B C 1
ATOM 6805 O O . GLY B 1 173 ? -27.949 -9.710 26.647 1.00 8.19 169 GLY B O 1
ATOM 6809 N N . PHE B 1 174 ? -26.592 -10.988 27.929 1.00 7.54 170 PHE B N 1
ATOM 6810 C CA . PHE B 1 174 ? -25.336 -10.503 27.366 1.00 7.44 170 PHE B CA 1
ATOM 6811 C C . PHE B 1 174 ? -24.428 -11.665 27.043 1.00 6.79 170 PHE B C 1
ATOM 6812 O O . PHE B 1 174 ? -24.291 -12.601 27.846 1.00 6.86 170 PHE B O 1
ATOM 6829 N N . CYS B 1 175 ? -23.740 -11.555 25.905 1.00 6.75 171 CYS B N 1
ATOM 6830 C CA . CYS B 1 175 ? -22.741 -12.516 25.521 1.00 6.79 171 CYS B CA 1
ATOM 6831 C C . CYS B 1 175 ? -21.404 -11.844 25.322 1.00 6.80 171 CYS B C 1
ATOM 6832 O O . CYS B 1 175 ? -21.320 -10.656 24.941 1.00 8.27 171 CYS B O 1
ATOM 6840 N N . ALA B 1 176 ? -20.347 -12.611 25.541 1.00 6.43 172 ALA B N 1
ATOM 6841 C CA . ALA B 1 176 ? -19.014 -12.279 25.060 1.00 6.35 172 ALA B CA 1
ATOM 6842 C C . ALA B 1 176 ? -18.987 -12.566 23.566 1.00 6.13 172 ALA B C 1
ATOM 6843 O O . ALA B 1 176 ? -19.316 -13.671 23.140 1.00 6.85 172 ALA B O 1
ATOM 6850 N N . GLY B 1 177 ? -18.601 -11.597 22.754 1.00 7.26 173 GLY B N 1
ATOM 6851 C CA . GLY B 1 177 ? -18.525 -11.821 21.318 1.00 7.91 173 GLY B CA 1
ATOM 6852 C C . GLY B 1 177 ? -17.410 -12.774 20.956 1.00 7.48 173 GLY B C 1
ATOM 6853 O O . GLY B 1 177 ? -16.390 -12.820 21.625 1.00 9.97 173 GLY B O 1
ATOM 6857 N N . LEU B 1 178 ? -17.595 -13.523 19.874 1.00 7.08 174 LEU B N 1
ATOM 6858 C CA . LEU B 1 178 ? -16.555 -14.417 19.379 1.00 6.89 174 LEU B CA 1
ATOM 6859 C C . LEU B 1 178 ? -16.046 -13.976 18.027 1.00 6.71 174 LEU B C 1
ATOM 6860 O O . LEU B 1 178 ? -16.802 -13.570 17.143 1.00 7.78 174 LEU B O 1
ATOM 6876 N N . LYS B 1 179 ? -14.739 -14.122 17.834 1.00 7.16 175 LYS B N 1
ATOM 6877 C CA . LYS B 1 179 ? -14.147 -13.99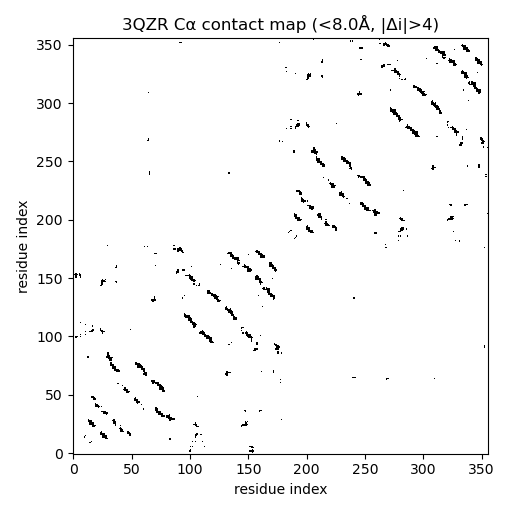8 16.502 1.00 8.03 175 LYS B CA 1
ATOM 6878 C C . LYS B 1 179 ? -13.076 -15.076 16.365 1.00 6.85 175 LYS B C 1
ATOM 6879 O O . LYS B 1 179 ? -12.547 -15.614 17.337 1.00 7.52 175 LYS B O 1
ATOM 6898 N N . ARG B 1 180 ? -12.776 -15.395 15.117 1.00 7.12 176 ARG B N 1
ATOM 6899 C CA . ARG B 1 180 ? -12.000 -16.583 14.807 1.00 7.75 176 ARG B CA 1
ATOM 6900 C C . ARG B 1 180 ? -10.593 -16.535 15.379 1.00 7.39 176 ARG B C 1
ATOM 6901 O O . ARG B 1 180 ? -10.067 -17.567 15.806 1.00 7.96 176 ARG B O 1
ATOM 6922 N N . SER B 1 181 ? -9.969 -15.361 15.373 1.00 7.43 177 SER B N 1
ATOM 6923 C CA . SER B 1 181 ? -8.582 -15.245 15.809 1.00 7.99 177 SER B CA 1
ATOM 6924 C C . SER B 1 181 ? -8.364 -15.588 17.266 1.00 7.41 177 SER B C 1
ATOM 6925 O O . SER B 1 181 ? -7.243 -15.928 17.652 1.00 8.04 177 SER B O 1
ATOM 6933 N N . TYR B 1 182 ? -9.403 -15.533 18.084 1.00 7.09 178 TYR B N 1
ATOM 6934 C CA . TYR B 1 182 ? -9.268 -15.937 19.481 1.00 7.56 178 TYR B CA 1
ATOM 6935 C C . TYR B 1 182 ? -8.772 -17.369 19.604 1.00 7.87 178 TYR B C 1
ATOM 6936 O O . TYR B 1 182 ? -8.193 -17.738 20.625 1.00 9.09 178 TYR B O 1
ATOM 6954 N N . PHE B 1 183 ? -9.074 -18.184 18.592 1.00 8.11 179 PHE B N 1
ATOM 6955 C CA . PHE B 1 183 ? -8.824 -19.625 18.649 1.00 9.34 179 PHE B CA 1
ATOM 6956 C C . PHE B 1 183 ? -7.679 -20.061 17.763 1.00 10.18 179 PHE B C 1
ATOM 6957 O O . PHE B 1 183 ? -7.473 -21.250 17.576 1.00 12.30 179 PHE B O 1
ATOM 6974 N N . ALA B 1 184 ? -6.926 -19.113 17.210 1.00 11.14 180 ALA B N 1
ATOM 6975 C CA . ALA B 1 184 ? -5.862 -19.472 16.290 1.00 13.70 180 ALA B CA 1
ATOM 6976 C C . ALA B 1 184 ? -4.712 -20.052 17.073 1.00 16.27 180 ALA B C 1
ATOM 6977 O O . ALA B 1 184 ? -4.030 -20.922 16.554 1.00 18.76 180 ALA B O 1
#

B-factor: mean 17.07, std 8.5, range [4.15, 58.57]

CATH classification: 2.40.10.10 (+1 more: 2.40.10.10)